Protein AF-A0AAB0A229-F1 (afdb_monomer_lite)

pLDDT: mean 86.08, std 13.99, range [25.52, 98.38]

Radius of gyration: 23.89 Å; chains: 1; bounding box: 58×48×63 Å

Sequence (427 aa):
MVLGFEVDNINSVQFSNHTGYTNGFKGQVLNETELAELFSGLKANDLLNQYTHLLTGYVGNINFLAEIANILKTLRSVNPNLIYVCDPVMGDDGVMYVPQELLPVYRDTIVPLADIVTPNQFEVELLTGKSIKSEQEAWDAVEWFHDKGVKTVAISSSELGGSNDLLALVLGFEVDNINSVQFSNHTGYTNGFKGQVLNETELAELFSGLKANDLLNQYTHLLTGYVGNINFLAEIANILKTLRSVNPNLIYVCDPVMGDDGVMYVPQELLPVYRDTIVPLADIVTPNQFEVELLTGKSIKSEQEAWDAVEWFHDKGVKTVAISSSELGGSNDLLALQGNGIRFTGTGDLFAALFLAHSTLSKFDMCATLERTIASLQAVITKTLTYIPEDVKAGKAKVTSTQRELKIIQSKQDIEQPKVTYHCSKV

Foldseek 3Di:
DPPLDDDQDDPQWDWLDDQPFPLGIFFDGQDLVQVVQLLVQCVLLVNLLVAQEDEDADDADDSNLVSVLVSLVVSCVNPVNRAYEYEHNQDPPPDGPYDPVCQCCCQPPVLLSHQEYAYAQVNLCSNQVFHDPDPVSVVVSVVSSVVSVHNYYHHNYDPPDDDDDDDADLLRDDDDDDDQWRWSDDQQAPSGIGGDGDDLVSVVRSLVRCVSSVNLLVAQEDEDADDADDSNLVSVLVSLVVSCVNPVNRAYEYALQQDDPLDGPHDPVCQCCCLPPVLLSHQEYAYAQNNLCSSVVDHDDEPVVVVVSVVSSVVSVHNYYHHAADPDDDPPDPPGDDDLPDDAPCLSVLLSVQLVSQCVVVVNPVQSSVQLSNLLSCLQRVVLVVQADPCCSVVVDPDGNVSRHTPNSVSSVCNSPGDRPDGDDDD

Structure (mmCIF, N/CA/C/O backbone):
data_AF-A0AAB0A229-F1
#
_entry.id   AF-A0AAB0A229-F1
#
loop_
_atom_site.group_PDB
_atom_site.id
_atom_site.type_symbol
_atom_site.label_atom_id
_atom_site.label_alt_id
_atom_site.label_comp_id
_atom_site.label_asym_id
_atom_site.label_entity_id
_atom_site.label_seq_id
_atom_site.pdbx_PDB_ins_code
_atom_site.Cartn_x
_atom_site.Cartn_y
_atom_site.Cartn_z
_atom_site.occupancy
_atom_site.B_iso_or_equiv
_atom_site.auth_seq_id
_atom_site.auth_comp_id
_atom_site.auth_asym_id
_atom_site.auth_atom_id
_atom_site.pdbx_PDB_model_num
ATOM 1 N N . MET A 1 1 ? 3.357 -7.203 1.427 1.00 46.03 1 MET A N 1
ATOM 2 C CA . MET A 1 1 ? 4.218 -8.292 1.942 1.00 46.03 1 MET A CA 1
ATOM 3 C C . MET A 1 1 ? 4.589 -9.185 0.777 1.00 46.03 1 MET A C 1
ATOM 5 O O . MET A 1 1 ? 3.672 -9.630 0.102 1.00 46.03 1 MET A O 1
ATOM 9 N N . VAL A 1 2 ? 5.869 -9.473 0.544 1.00 51.69 2 VAL A N 1
ATOM 10 C CA . VAL A 1 2 ? 6.270 -10.454 -0.480 1.00 51.69 2 VAL A CA 1
ATOM 11 C C . VAL A 1 2 ? 7.244 -11.435 0.162 1.00 51.69 2 VAL A C 1
ATOM 13 O O . VAL A 1 2 ? 8.311 -11.038 0.613 1.00 51.69 2 VAL A O 1
ATOM 16 N N . LEU A 1 3 ? 6.835 -12.703 0.284 1.00 61.03 3 LEU A N 1
ATOM 17 C CA . LEU A 1 3 ? 7.692 -13.835 0.680 1.00 61.03 3 LEU A CA 1
ATOM 18 C C . LEU A 1 3 ? 8.556 -13.650 1.952 1.00 61.03 3 LEU A C 1
ATOM 20 O O . LEU A 1 3 ? 9.618 -14.251 2.064 1.00 61.03 3 LEU A O 1
ATOM 24 N N . GLY A 1 4 ? 8.108 -12.863 2.935 1.00 64.50 4 GLY A N 1
ATOM 25 C CA . GLY A 1 4 ? 8.866 -12.659 4.178 1.00 64.50 4 GLY A CA 1
ATOM 26 C C . GLY A 1 4 ? 9.822 -11.458 4.176 1.00 64.50 4 GLY A C 1
ATOM 27 O O . GLY A 1 4 ? 10.605 -11.327 5.115 1.00 64.50 4 GLY A O 1
ATOM 28 N N . PHE A 1 5 ? 9.731 -10.557 3.190 1.00 70.81 5 PHE A N 1
ATOM 29 C CA . PHE A 1 5 ? 10.479 -9.293 3.148 1.00 70.81 5 PHE A CA 1
ATOM 30 C C . PHE A 1 5 ? 9.619 -8.076 3.525 1.00 70.81 5 PHE A C 1
ATOM 32 O O . PHE A 1 5 ? 8.487 -7.941 3.049 1.00 70.81 5 PHE A O 1
ATOM 39 N N . GLU A 1 6 ? 10.174 -7.182 4.358 1.00 75.38 6 GLU A N 1
ATOM 40 C CA . GLU A 1 6 ? 9.700 -5.794 4.511 1.00 75.38 6 GLU A CA 1
ATOM 41 C C . GLU A 1 6 ? 10.146 -5.010 3.276 1.00 75.38 6 GLU A C 1
ATOM 43 O O . GLU A 1 6 ? 11.310 -5.090 2.883 1.00 75.38 6 GLU A O 1
ATOM 48 N N . VAL A 1 7 ? 9.209 -4.316 2.629 1.00 81.50 7 VAL A N 1
ATOM 49 C CA . VAL A 1 7 ? 9.439 -3.664 1.336 1.00 81.50 7 VAL A CA 1
ATOM 50 C C . VAL A 1 7 ? 8.979 -2.219 1.428 1.00 81.50 7 VAL A C 1
ATOM 52 O O . VAL A 1 7 ? 7.786 -1.973 1.601 1.00 81.50 7 VAL A O 1
ATOM 55 N N . ASP A 1 8 ? 9.913 -1.291 1.238 1.00 85.75 8 ASP A N 1
ATOM 56 C CA . ASP A 1 8 ? 9.596 0.101 0.929 1.00 85.75 8 ASP A CA 1
ATOM 57 C C . ASP A 1 8 ? 9.375 0.202 -0.578 1.00 85.75 8 ASP A C 1
ATOM 59 O O . ASP A 1 8 ? 10.322 0.222 -1.367 1.00 85.75 8 ASP A O 1
ATOM 63 N N . ASN A 1 9 ? 8.108 0.165 -0.988 1.00 85.38 9 ASN A N 1
ATOM 64 C CA . ASN A 1 9 ? 7.765 0.150 -2.401 1.00 85.38 9 ASN A CA 1
ATOM 65 C C . ASN A 1 9 ? 7.843 1.562 -2.998 1.00 85.38 9 ASN A C 1
ATOM 67 O O . ASN A 1 9 ? 7.186 2.489 -2.523 1.00 85.38 9 ASN A O 1
ATOM 71 N N . ILE A 1 10 ? 8.608 1.700 -4.080 1.00 88.25 10 ILE A N 1
ATOM 72 C CA . ILE A 1 10 ? 8.605 2.879 -4.940 1.00 88.25 10 ILE A CA 1
ATOM 73 C C . ILE A 1 10 ? 7.983 2.459 -6.271 1.00 88.25 10 ILE A C 1
ATOM 75 O O . ILE A 1 10 ? 8.634 1.833 -7.105 1.00 88.25 10 ILE A O 1
ATOM 79 N N . ASN A 1 11 ? 6.726 2.841 -6.482 1.00 86.19 11 ASN A N 1
ATOM 80 C CA . ASN A 1 11 ? 6.057 2.682 -7.765 1.00 86.19 11 ASN A CA 1
ATOM 81 C C . ASN A 1 11 ? 6.782 3.522 -8.829 1.00 86.19 11 ASN A C 1
ATOM 83 O O . ASN A 1 11 ? 6.774 4.750 -8.757 1.00 86.19 11 ASN A O 1
ATOM 87 N N . SER A 1 12 ? 7.411 2.866 -9.809 1.00 87.00 12 SER A N 1
ATOM 88 C CA . SER A 1 12 ? 7.963 3.526 -11.004 1.00 87.00 12 SER A CA 1
ATOM 89 C C . SER A 1 12 ? 6.855 4.028 -11.933 1.00 87.00 12 SER A C 1
ATOM 91 O O . SER A 1 12 ? 7.034 4.998 -12.668 1.00 87.00 12 SER A O 1
ATOM 93 N N . VAL A 1 13 ? 5.693 3.378 -11.875 1.00 88.19 13 VAL A N 1
ATOM 94 C CA . VAL A 1 13 ? 4.462 3.769 -12.552 1.00 88.19 13 VAL A CA 1
ATOM 95 C C . VAL A 1 13 ? 3.272 3.550 -11.634 1.00 88.19 13 VAL A C 1
ATOM 97 O O . VAL A 1 13 ? 3.249 2.615 -10.835 1.00 88.19 13 VAL A O 1
ATOM 100 N N . GLN A 1 14 ? 2.256 4.386 -11.788 1.00 87.19 14 GLN A N 1
ATOM 101 C CA . GLN A 1 14 ? 0.944 4.179 -11.201 1.00 87.19 14 GLN A CA 1
ATOM 102 C C . GLN A 1 14 ? -0.057 4.211 -12.340 1.00 87.19 14 GLN A C 1
ATOM 104 O O . GLN A 1 14 ? -0.494 5.280 -12.760 1.00 87.19 14 GLN A O 1
ATOM 109 N N . PHE A 1 15 ? -0.346 3.032 -12.886 1.00 88.94 15 PHE A N 1
ATOM 110 C CA . PHE A 1 15 ? -1.285 2.860 -13.985 1.00 88.94 15 PHE A CA 1
ATOM 111 C C . PHE A 1 15 ? -2.585 2.232 -13.504 1.00 88.94 15 PHE A C 1
ATOM 113 O O . PHE A 1 15 ? -2.606 1.482 -12.535 1.00 88.94 15 PHE A O 1
ATOM 120 N N . SER A 1 16 ? -3.668 2.528 -14.215 1.00 85.31 16 SER A N 1
ATOM 121 C CA . SER A 1 16 ? -4.989 1.951 -13.983 1.00 85.31 16 SER A CA 1
ATOM 122 C C . SER A 1 16 ? -4.991 0.435 -14.145 1.00 85.31 16 SER A C 1
ATOM 124 O O . SER A 1 16 ? -5.687 -0.265 -13.436 1.00 85.31 16 SER A O 1
ATOM 126 N N . ASN A 1 17 ? -4.228 -0.073 -15.105 1.00 83.81 17 ASN A N 1
ATOM 127 C CA . ASN A 1 17 ? -4.143 -1.481 -15.461 1.00 83.81 17 ASN A CA 1
ATOM 128 C C . ASN A 1 17 ? -2.803 -1.723 -16.165 1.00 83.81 17 ASN A C 1
ATOM 130 O O . ASN A 1 17 ? -2.126 -0.774 -16.571 1.00 83.81 17 ASN A O 1
ATOM 134 N N . HIS A 1 18 ? -2.424 -2.989 -16.343 1.00 80.62 18 HIS A N 1
ATOM 135 C CA . HIS A 1 18 ? -1.223 -3.335 -17.102 1.00 80.62 18 HIS A CA 1
ATOM 136 C C . HIS A 1 18 ? -1.295 -2.761 -18.530 1.00 80.62 18 HIS A C 1
ATOM 138 O O . HIS A 1 18 ? -2.335 -2.773 -19.190 1.00 80.62 18 HIS A O 1
ATOM 144 N N . THR A 1 19 ? -0.153 -2.284 -19.021 1.00 79.75 19 THR A N 1
ATOM 145 C CA . THR A 1 19 ? 0.097 -1.858 -20.406 1.00 79.75 19 THR A CA 1
ATOM 146 C C . THR A 1 19 ? -0.321 -2.838 -21.520 1.00 79.75 19 THR A C 1
ATOM 148 O O . THR A 1 19 ? -0.483 -2.389 -22.651 1.00 79.75 19 THR A O 1
ATOM 151 N N . GLY A 1 20 ? -0.540 -4.130 -21.237 1.00 72.75 20 GLY A N 1
ATOM 152 C CA . GLY A 1 20 ? -0.972 -5.134 -22.224 1.00 72.75 20 GLY A CA 1
ATOM 153 C C . GLY A 1 20 ? -2.457 -5.083 -22.619 1.00 72.75 20 GLY A C 1
ATOM 154 O O . GLY A 1 20 ? -2.873 -5.774 -23.546 1.00 72.75 20 GLY A O 1
ATOM 155 N N . TYR A 1 21 ? -3.281 -4.277 -21.945 1.00 76.62 21 TYR A N 1
ATOM 156 C CA . TYR A 1 21 ? -4.715 -4.180 -22.240 1.00 76.62 21 TYR A CA 1
ATOM 157 C C . TYR A 1 21 ? -5.005 -3.453 -23.566 1.00 76.62 21 TYR A C 1
ATOM 159 O O . TYR A 1 21 ? -4.484 -2.368 -23.835 1.00 76.62 21 TYR A O 1
ATOM 167 N N . THR A 1 22 ? -5.919 -4.000 -24.377 1.00 82.31 22 THR A N 1
ATOM 168 C CA . THR A 1 22 ? -6.214 -3.496 -25.734 1.00 82.31 22 THR A CA 1
ATOM 169 C C . THR A 1 22 ? -6.872 -2.119 -25.767 1.00 82.31 22 THR A C 1
ATOM 171 O O . THR A 1 22 ? -6.688 -1.388 -26.739 1.00 82.31 22 THR A O 1
ATOM 174 N N . ASN A 1 23 ? -7.620 -1.740 -24.723 1.00 84.75 23 ASN A N 1
ATOM 175 C CA . ASN A 1 23 ? -8.240 -0.410 -24.629 1.00 84.75 23 ASN A CA 1
ATOM 176 C C . ASN A 1 23 ? -7.292 0.630 -24.001 1.00 84.75 23 ASN A C 1
ATOM 178 O O . ASN A 1 23 ? -7.701 1.753 -23.699 1.00 84.75 23 ASN A O 1
ATOM 182 N N . GLY A 1 24 ? -6.016 0.269 -23.841 1.00 85.88 24 GLY A N 1
ATOM 183 C CA . GLY A 1 24 ? -4.974 1.105 -23.270 1.00 85.88 24 GLY A CA 1
ATOM 184 C C . GLY A 1 24 ? -4.986 1.130 -21.743 1.00 85.88 24 GLY A C 1
ATOM 185 O O . GLY A 1 24 ? -5.690 0.376 -21.069 1.00 85.88 24 GLY A O 1
ATOM 186 N N . PHE A 1 25 ? -4.172 2.025 -21.198 1.00 88.94 25 PHE A N 1
ATOM 187 C CA . PHE A 1 25 ? -4.021 2.278 -19.770 1.00 88.94 25 PHE A CA 1
ATOM 188 C C . PHE A 1 25 ? -3.943 3.789 -19.530 1.00 88.94 25 PHE A C 1
ATOM 190 O O . PHE A 1 25 ? -3.722 4.578 -20.456 1.00 88.94 25 PHE A O 1
ATOM 197 N N . LYS A 1 26 ? -4.159 4.193 -18.284 1.00 91.06 26 LYS A N 1
ATOM 198 C CA . LYS A 1 26 ? -4.123 5.581 -17.822 1.00 91.06 26 LYS A CA 1
ATOM 199 C C . LYS A 1 26 ? -3.262 5.688 -16.576 1.00 91.06 26 LYS A C 1
ATOM 201 O O . LYS A 1 26 ? -3.113 4.690 -15.881 1.00 91.06 26 LYS A O 1
ATOM 206 N N . GLY A 1 27 ? -2.716 6.866 -16.287 1.00 89.94 27 GLY A N 1
ATOM 207 C CA . GLY A 1 27 ? -1.955 7.105 -15.062 1.00 89.94 27 GLY A CA 1
ATOM 208 C C . GLY A 1 27 ? -0.609 7.781 -15.283 1.00 89.94 27 GLY A C 1
ATOM 209 O O . GLY A 1 27 ? -0.397 8.454 -16.290 1.00 89.94 27 GLY A O 1
ATOM 210 N N . GLN A 1 28 ? 0.291 7.610 -14.319 1.00 89.50 28 GLN A N 1
ATOM 211 C CA . GLN A 1 28 ? 1.504 8.414 -14.192 1.00 89.50 28 GLN A CA 1
ATOM 212 C C . GLN A 1 28 ? 2.775 7.572 -14.182 1.00 89.50 28 GLN A C 1
ATOM 214 O O . GLN A 1 28 ? 2.774 6.407 -13.784 1.00 89.50 28 GLN A O 1
ATOM 219 N N . VAL A 1 29 ? 3.870 8.199 -14.605 1.00 90.50 29 VAL A N 1
ATOM 220 C CA . VAL A 1 29 ? 5.220 7.633 -14.590 1.00 90.50 29 VAL A CA 1
ATOM 221 C C . VAL A 1 29 ? 6.078 8.494 -13.676 1.00 90.50 29 VAL A C 1
ATOM 223 O O . VAL A 1 29 ? 6.159 9.703 -13.886 1.00 90.50 29 VAL A O 1
ATOM 226 N N . LEU A 1 30 ? 6.729 7.867 -12.700 1.00 92.25 30 LEU A N 1
ATOM 227 C CA . LEU A 1 30 ? 7.720 8.509 -11.845 1.00 92.25 30 LEU A CA 1
ATOM 228 C C . LEU A 1 30 ? 8.974 8.794 -12.681 1.00 92.25 30 LEU A C 1
ATOM 230 O O . LEU A 1 30 ? 9.524 7.882 -13.303 1.00 92.25 30 LEU A O 1
ATOM 234 N N . ASN A 1 31 ? 9.440 10.040 -12.718 1.00 92.19 31 ASN A N 1
ATOM 235 C CA . ASN A 1 31 ? 10.681 10.372 -13.421 1.00 92.19 31 ASN A CA 1
ATOM 236 C C . ASN A 1 31 ? 11.924 10.186 -12.531 1.00 92.19 31 ASN A C 1
ATOM 238 O O . ASN A 1 31 ? 11.844 9.938 -11.328 1.00 92.19 31 ASN A O 1
ATOM 242 N N . GLU A 1 32 ? 13.107 10.288 -13.136 1.00 93.62 32 GLU A N 1
ATOM 243 C CA . GLU A 1 32 ? 14.392 10.088 -12.466 1.00 93.62 32 GLU A CA 1
ATOM 244 C C . GLU A 1 32 ? 14.652 11.097 -11.342 1.00 93.62 32 GLU A C 1
ATOM 246 O O . GLU A 1 32 ? 15.273 10.757 -10.337 1.00 93.62 32 GLU A O 1
ATOM 251 N N . THR A 1 33 ? 14.165 12.334 -11.486 1.00 94.25 33 THR A N 1
ATOM 252 C CA . THR A 1 33 ? 14.374 13.386 -10.483 1.00 94.25 33 THR A CA 1
ATOM 253 C C . THR A 1 33 ? 13.523 13.106 -9.251 1.00 94.25 33 THR A C 1
ATOM 255 O O . THR A 1 33 ? 13.992 13.250 -8.124 1.00 94.25 33 THR A O 1
ATOM 258 N N . GLU A 1 34 ? 12.293 12.648 -9.458 1.00 94.50 34 GLU A N 1
ATOM 259 C CA . GLU A 1 34 ? 11.371 12.273 -8.387 1.00 94.50 34 GLU A CA 1
ATOM 260 C C . GLU A 1 34 ? 11.837 11.005 -7.659 1.00 94.50 34 GLU A C 1
ATOM 262 O O . GLU A 1 34 ? 11.794 10.954 -6.428 1.00 94.50 34 GLU A O 1
ATOM 267 N N . LEU A 1 35 ? 12.362 10.011 -8.390 1.00 95.56 35 LEU A N 1
ATOM 268 C CA . LEU A 1 35 ? 13.008 8.836 -7.796 1.00 95.56 35 LEU A CA 1
ATOM 269 C C . LEU A 1 35 ? 14.196 9.244 -6.911 1.00 95.56 35 LEU A C 1
ATOM 271 O O . LEU A 1 35 ? 14.301 8.794 -5.765 1.00 95.56 35 LEU A O 1
ATOM 275 N N . ALA A 1 36 ? 15.069 10.117 -7.420 1.00 95.25 36 ALA A N 1
ATOM 276 C CA . ALA A 1 36 ? 16.200 10.639 -6.661 1.00 95.25 36 ALA A CA 1
ATOM 277 C C . ALA A 1 36 ? 15.737 11.413 -5.414 1.00 95.25 36 ALA A C 1
ATOM 279 O O . ALA A 1 36 ? 16.353 11.299 -4.349 1.00 95.25 36 ALA A O 1
ATOM 280 N N . GLU A 1 37 ? 14.635 12.168 -5.503 1.00 95.25 37 GLU A N 1
ATOM 281 C CA . GLU A 1 37 ? 14.075 12.891 -4.361 1.00 95.25 37 GLU A CA 1
ATOM 282 C C . GLU A 1 37 ? 13.553 11.931 -3.280 1.00 95.25 37 GLU A C 1
ATOM 284 O O . GLU A 1 37 ? 13.900 12.097 -2.105 1.00 95.25 37 GLU A O 1
ATOM 289 N N . LEU A 1 38 ? 12.805 10.888 -3.657 1.00 94.88 38 LEU A N 1
ATOM 290 C CA . LEU A 1 38 ? 12.353 9.843 -2.730 1.00 94.88 38 LEU A CA 1
ATOM 291 C C . LEU A 1 38 ? 13.537 9.161 -2.036 1.00 94.88 38 LEU A C 1
ATOM 293 O O . LEU A 1 38 ? 13.582 9.083 -0.805 1.00 94.88 38 LEU A O 1
ATOM 297 N N . PHE A 1 39 ? 14.540 8.738 -2.809 1.00 95.62 39 PHE A N 1
ATOM 298 C CA . PHE A 1 39 ? 15.741 8.110 -2.263 1.00 95.62 39 PHE A CA 1
ATOM 299 C C . PHE A 1 39 ? 16.527 9.056 -1.341 1.00 95.62 39 PHE A C 1
ATOM 301 O O . PHE A 1 39 ? 17.064 8.635 -0.312 1.00 95.62 39 PHE A O 1
ATOM 308 N N . SER A 1 40 ? 16.555 10.357 -1.648 1.00 94.88 40 SER A N 1
ATOM 309 C CA . SER A 1 40 ? 17.166 11.361 -0.771 1.00 94.88 40 SER A CA 1
ATOM 310 C C . SER A 1 40 ? 16.452 11.475 0.582 1.00 94.88 40 SER A C 1
ATOM 312 O O . SER A 1 40 ? 17.123 11.663 1.598 1.00 94.88 40 SER A O 1
ATOM 314 N N . GLY A 1 41 ? 15.126 11.292 0.621 1.00 93.75 41 GLY A N 1
ATOM 315 C CA . GLY A 1 41 ? 14.344 11.237 1.858 1.00 93.75 41 GLY A CA 1
ATOM 316 C C . GLY A 1 41 ? 14.694 10.020 2.718 1.00 93.75 41 GLY A C 1
ATOM 317 O O . GLY A 1 41 ? 14.900 10.159 3.925 1.00 93.75 41 GLY A O 1
ATOM 318 N N . LEU A 1 42 ? 14.874 8.850 2.093 1.00 93.44 42 LEU A N 1
ATOM 319 C CA . LEU A 1 42 ? 15.351 7.636 2.775 1.00 93.44 42 LEU A CA 1
ATOM 320 C C . LEU A 1 42 ? 16.750 7.838 3.369 1.00 93.44 42 LEU A C 1
ATOM 322 O O . LEU A 1 42 ? 17.017 7.489 4.522 1.00 93.44 42 LEU A O 1
ATOM 326 N N . LYS A 1 43 ? 17.643 8.456 2.589 1.00 93.44 43 LYS A N 1
ATOM 327 C CA . LYS A 1 43 ? 19.001 8.791 3.021 1.00 93.44 43 LYS A CA 1
ATOM 328 C C . LYS A 1 43 ? 19.011 9.782 4.184 1.00 93.44 43 LYS A C 1
ATOM 330 O O . LYS A 1 43 ? 19.797 9.606 5.107 1.00 93.44 43 LYS A O 1
ATOM 335 N N . ALA A 1 44 ? 18.150 10.799 4.159 1.00 92.94 44 ALA A N 1
ATOM 336 C CA . ALA A 1 44 ? 18.053 11.803 5.220 1.00 92.94 44 ALA A CA 1
ATOM 337 C C . ALA A 1 44 ? 17.583 11.222 6.566 1.00 92.94 44 ALA A C 1
ATOM 339 O O . ALA A 1 44 ? 17.832 11.819 7.612 1.00 92.94 44 ALA A O 1
ATOM 340 N N . ASN A 1 45 ? 16.926 10.061 6.546 1.00 89.94 45 ASN A N 1
ATOM 341 C CA . ASN A 1 45 ? 16.457 9.345 7.731 1.00 89.94 45 ASN A CA 1
ATOM 342 C C . ASN A 1 45 ? 17.367 8.164 8.127 1.00 89.94 45 ASN A C 1
ATOM 344 O O . ASN A 1 45 ? 16.955 7.321 8.921 1.00 89.94 45 ASN A O 1
ATOM 348 N N . ASP A 1 46 ? 18.590 8.100 7.581 1.00 90.94 46 ASP A N 1
ATOM 349 C CA . ASP A 1 46 ? 19.595 7.066 7.868 1.00 90.94 46 ASP A CA 1
ATOM 350 C C . ASP A 1 46 ? 19.088 5.626 7.643 1.00 90.94 46 ASP A C 1
ATOM 352 O O . ASP A 1 46 ? 19.540 4.680 8.289 1.00 90.94 46 ASP A O 1
ATOM 356 N N . LEU A 1 47 ? 18.155 5.438 6.701 1.00 91.62 47 LEU A N 1
ATOM 357 C CA . LEU A 1 47 ? 17.496 4.144 6.481 1.00 91.62 47 LEU A CA 1
ATOM 358 C C . LEU A 1 47 ? 18.308 3.184 5.603 1.00 91.62 47 LEU A C 1
ATOM 360 O O . LEU A 1 47 ? 18.028 1.989 5.576 1.00 91.62 47 LEU A O 1
ATOM 364 N N . LEU A 1 48 ? 19.338 3.680 4.907 1.00 93.62 48 LEU A N 1
ATOM 365 C CA . LEU A 1 48 ? 20.026 2.931 3.848 1.00 93.62 48 LEU A CA 1
ATOM 366 C C . LEU A 1 48 ? 20.693 1.632 4.321 1.00 93.62 48 LEU A C 1
ATOM 368 O O . LEU A 1 48 ? 20.819 0.692 3.542 1.00 93.62 48 LEU A O 1
ATOM 372 N N . ASN A 1 49 ? 21.131 1.571 5.580 1.00 90.19 49 ASN A N 1
ATOM 373 C CA . ASN A 1 49 ? 21.802 0.396 6.144 1.00 90.19 49 ASN A CA 1
ATOM 374 C C . ASN A 1 49 ? 20.848 -0.774 6.447 1.00 90.19 49 ASN A C 1
ATOM 376 O O . ASN A 1 49 ? 21.322 -1.872 6.732 1.00 90.19 49 ASN A O 1
ATOM 380 N N . GLN A 1 50 ? 19.532 -0.549 6.391 1.00 89.81 50 GLN A N 1
ATOM 381 C CA . GLN A 1 50 ? 18.520 -1.576 6.635 1.00 89.81 50 GLN A CA 1
ATOM 382 C C . GLN A 1 50 ? 18.229 -2.403 5.383 1.00 89.81 50 GLN A C 1
ATOM 384 O O . GLN A 1 50 ? 17.809 -3.557 5.489 1.00 89.81 50 GLN A O 1
ATOM 389 N N . TYR A 1 51 ? 18.480 -1.848 4.194 1.00 94.31 51 TYR A N 1
ATOM 390 C CA . TYR A 1 51 ? 18.234 -2.563 2.952 1.00 94.31 51 TYR A CA 1
ATOM 391 C C . TYR A 1 51 ? 19.266 -3.669 2.753 1.00 94.31 51 TYR A C 1
ATOM 393 O O . TYR A 1 51 ? 20.484 -3.467 2.755 1.00 94.31 51 TYR A O 1
ATOM 401 N N . THR A 1 52 ? 18.744 -4.871 2.551 1.00 94.69 52 THR A N 1
ATOM 402 C CA . THR A 1 52 ? 19.522 -6.062 2.194 1.00 94.69 52 THR A CA 1
ATOM 403 C C . THR A 1 52 ? 19.337 -6.441 0.731 1.00 94.69 52 THR A C 1
ATOM 405 O O . THR A 1 52 ? 20.184 -7.135 0.176 1.00 94.69 52 THR A O 1
ATOM 408 N N . HIS A 1 53 ? 18.256 -5.965 0.111 1.00 94.81 53 HIS A N 1
ATOM 409 C CA . HIS A 1 53 ? 17.883 -6.265 -1.260 1.00 94.81 53 HIS A CA 1
ATOM 410 C C . HIS A 1 53 ? 17.415 -4.991 -1.967 1.00 94.81 53 HIS A C 1
ATOM 412 O O . HIS A 1 53 ? 16.814 -4.118 -1.342 1.00 94.81 53 HIS A O 1
ATOM 418 N N . LEU A 1 54 ? 17.670 -4.917 -3.270 1.00 95.94 54 LEU A N 1
ATOM 419 C CA . LEU A 1 54 ? 17.003 -4.011 -4.201 1.00 95.94 54 LEU A CA 1
ATOM 420 C C . LEU A 1 54 ? 16.313 -4.884 -5.249 1.00 95.94 54 LEU A C 1
ATOM 422 O O . LEU A 1 54 ? 16.960 -5.758 -5.819 1.00 95.94 54 LEU A O 1
ATOM 426 N N . LEU A 1 55 ? 15.026 -4.655 -5.491 1.00 94.19 55 LEU A N 1
ATOM 427 C CA . LEU A 1 55 ? 14.265 -5.303 -6.557 1.00 94.19 55 LEU A CA 1
ATOM 428 C C . LEU A 1 55 ? 13.772 -4.222 -7.515 1.00 94.19 55 LEU A C 1
ATOM 430 O O . LEU A 1 55 ? 13.214 -3.220 -7.071 1.00 94.19 55 LEU A O 1
ATOM 434 N N . THR A 1 56 ? 13.978 -4.424 -8.810 1.00 94.00 56 THR A N 1
ATOM 435 C CA . THR A 1 56 ? 13.441 -3.556 -9.864 1.00 94.00 56 THR A CA 1
ATOM 436 C C . THR A 1 56 ? 12.556 -4.365 -10.796 1.00 94.00 56 THR A C 1
ATOM 438 O O . THR A 1 56 ? 12.793 -5.555 -10.975 1.00 94.00 56 THR A O 1
ATOM 441 N N . GLY A 1 57 ? 11.538 -3.704 -11.347 1.00 89.88 57 GLY A N 1
ATOM 442 C CA . GLY A 1 57 ? 10.630 -4.240 -12.361 1.00 89.88 57 GLY A CA 1
ATOM 443 C C . GLY A 1 57 ? 10.533 -3.280 -13.543 1.00 89.88 57 GLY A C 1
ATOM 444 O O . GLY A 1 57 ? 11.542 -2.732 -13.983 1.00 89.88 57 GLY A O 1
ATOM 445 N N . TYR A 1 58 ? 9.311 -3.009 -14.008 1.00 88.38 58 TYR A N 1
ATOM 446 C CA . TYR A 1 58 ? 9.047 -2.114 -15.139 1.00 88.38 58 TYR A CA 1
ATOM 447 C C . TYR A 1 58 ? 9.737 -0.744 -15.016 1.00 88.38 58 TYR A C 1
ATOM 449 O O . TYR A 1 58 ? 9.469 0.029 -14.087 1.00 88.38 58 TYR A O 1
ATOM 457 N N . VAL A 1 59 ? 10.582 -0.416 -16.001 1.00 90.56 59 VAL A N 1
ATOM 458 C CA . VAL A 1 59 ? 11.230 0.894 -16.153 1.00 90.56 59 VAL A CA 1
ATOM 459 C C . VAL A 1 59 ? 11.054 1.403 -17.580 1.00 90.56 59 VAL A C 1
ATOM 461 O O . VAL A 1 59 ? 11.469 0.769 -18.545 1.00 90.56 59 VAL A O 1
ATOM 464 N N . GLY A 1 60 ? 10.460 2.590 -17.711 1.00 86.25 60 GLY A N 1
ATOM 465 C CA . GLY A 1 60 ? 10.070 3.140 -19.010 1.00 86.25 60 GLY A CA 1
ATOM 466 C C . GLY A 1 60 ? 11.092 4.052 -19.697 1.00 86.25 60 GLY A C 1
ATOM 467 O O . GLY A 1 60 ? 10.842 4.452 -20.831 1.00 86.25 60 GLY A O 1
ATOM 468 N N . ASN A 1 61 ? 12.204 4.439 -19.053 1.00 91.44 61 ASN A N 1
ATOM 469 C CA . ASN A 1 61 ? 13.171 5.371 -19.654 1.00 91.44 61 ASN A CA 1
ATOM 470 C C . ASN A 1 61 ? 14.618 5.211 -19.141 1.00 91.44 61 ASN A C 1
ATOM 472 O O . ASN A 1 61 ? 14.867 4.677 -18.059 1.00 91.44 61 ASN A O 1
ATOM 476 N N . ILE A 1 62 ? 15.578 5.668 -19.957 1.00 93.88 62 ILE A N 1
ATOM 477 C CA . ILE A 1 62 ? 17.021 5.466 -19.738 1.00 93.88 62 ILE A CA 1
ATOM 478 C C . ILE A 1 62 ? 17.518 6.204 -18.491 1.00 93.88 62 ILE A C 1
ATOM 480 O O . ILE A 1 62 ? 18.329 5.659 -17.741 1.00 93.88 62 ILE A O 1
ATOM 484 N N . ASN A 1 63 ? 17.038 7.426 -18.251 1.00 94.50 63 ASN A N 1
ATOM 485 C CA . ASN A 1 63 ? 17.477 8.228 -17.109 1.00 94.50 63 ASN A CA 1
ATOM 486 C C . ASN A 1 63 ? 17.090 7.559 -15.783 1.00 94.50 63 ASN A C 1
ATOM 488 O O . ASN A 1 63 ? 17.884 7.539 -14.846 1.00 94.50 63 ASN A O 1
ATOM 492 N N . PHE A 1 64 ? 15.908 6.945 -15.726 1.00 94.38 64 PHE A N 1
ATOM 493 C CA . PHE A 1 64 ? 15.433 6.209 -14.559 1.00 94.38 64 PHE A CA 1
ATOM 494 C C . PHE A 1 64 ? 16.291 4.965 -14.281 1.00 94.38 64 PHE A C 1
ATOM 496 O O . PHE A 1 64 ? 16.662 4.720 -13.135 1.00 94.38 64 PHE A O 1
ATOM 503 N N . LEU A 1 65 ? 16.694 4.219 -15.321 1.00 93.62 65 LEU A N 1
ATOM 504 C CA . LEU A 1 65 ? 17.656 3.114 -15.176 1.00 93.62 65 LEU A CA 1
ATOM 505 C C . LEU A 1 65 ? 19.024 3.585 -14.675 1.00 93.62 65 LEU A C 1
ATOM 507 O O . LEU A 1 65 ? 19.638 2.928 -13.831 1.00 93.62 65 LEU A O 1
ATOM 511 N N . ALA A 1 66 ? 19.510 4.716 -15.188 1.00 94.38 66 ALA A N 1
ATOM 512 C CA . ALA A 1 66 ? 20.763 5.298 -14.726 1.00 94.38 66 ALA A CA 1
ATOM 513 C C . ALA A 1 66 ? 20.680 5.677 -13.238 1.00 94.38 66 ALA A C 1
ATOM 515 O O . ALA A 1 66 ? 21.624 5.424 -12.485 1.00 94.38 66 ALA A O 1
ATOM 516 N N . GLU A 1 67 ? 19.540 6.208 -12.794 1.00 96.31 67 GLU A N 1
ATOM 517 C CA . GLU A 1 67 ? 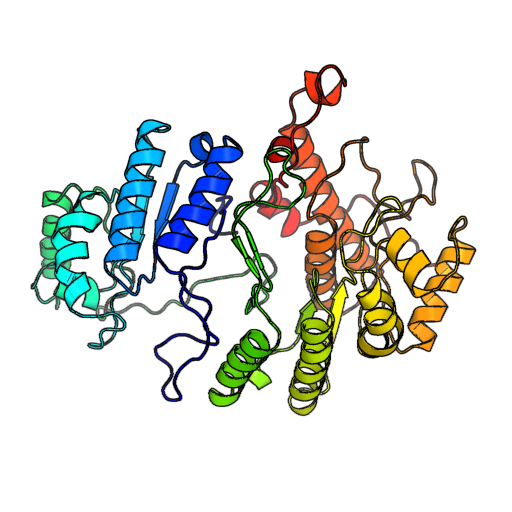19.336 6.542 -11.387 1.00 96.31 67 GLU A CA 1
ATOM 518 C C . GLU A 1 67 ? 19.216 5.299 -10.495 1.00 96.31 67 GLU A C 1
ATOM 520 O O . GLU A 1 67 ? 19.833 5.256 -9.432 1.00 96.31 67 GLU A O 1
ATOM 525 N N . ILE A 1 68 ? 18.563 4.226 -10.953 1.00 95.94 68 ILE A N 1
ATOM 526 C CA . ILE A 1 68 ? 18.599 2.917 -10.274 1.00 95.94 68 ILE A CA 1
ATOM 527 C C . ILE A 1 68 ? 20.046 2.444 -10.069 1.00 95.94 68 ILE A C 1
ATOM 529 O O . ILE A 1 68 ? 20.401 1.987 -8.980 1.00 95.94 68 ILE A O 1
ATOM 533 N N . ALA A 1 69 ? 20.910 2.577 -11.081 1.00 96.38 69 ALA A N 1
ATOM 534 C CA . ALA A 1 69 ? 22.317 2.196 -10.959 1.00 96.38 69 ALA A CA 1
ATOM 535 C C . ALA A 1 69 ? 23.071 3.066 -9.927 1.00 96.38 69 ALA A C 1
ATOM 537 O O . ALA A 1 69 ? 23.886 2.547 -9.154 1.00 96.38 69 ALA A O 1
ATOM 538 N N . ASN A 1 70 ? 22.778 4.371 -9.857 1.00 96.75 70 ASN A N 1
ATOM 539 C CA . ASN A 1 70 ? 23.328 5.279 -8.841 1.00 96.75 70 ASN A CA 1
ATOM 540 C C . ASN A 1 70 ? 22.863 4.913 -7.423 1.00 96.75 70 ASN A C 1
ATOM 542 O O . ASN A 1 70 ? 23.676 4.874 -6.487 1.00 96.75 70 ASN A O 1
ATOM 546 N N . ILE A 1 71 ? 21.573 4.612 -7.266 1.00 97.06 71 ILE A N 1
ATOM 547 C CA . ILE A 1 71 ? 20.967 4.149 -6.016 1.00 97.06 71 ILE A CA 1
ATOM 548 C C . ILE A 1 71 ? 21.634 2.851 -5.567 1.00 97.06 71 ILE A C 1
ATOM 550 O O . ILE A 1 71 ? 22.130 2.782 -4.443 1.00 97.06 71 ILE A O 1
ATOM 554 N N . LEU A 1 72 ? 21.755 1.860 -6.455 1.00 97.62 72 LEU A N 1
ATOM 555 C CA . LEU A 1 72 ? 22.415 0.588 -6.162 1.00 97.62 72 LEU A CA 1
ATOM 556 C C . LEU A 1 72 ? 23.863 0.786 -5.703 1.00 97.62 72 LEU A C 1
ATOM 558 O O . LEU A 1 72 ? 24.291 0.186 -4.716 1.00 97.62 72 LEU A O 1
ATOM 562 N N . LYS A 1 73 ? 24.624 1.651 -6.383 1.00 97.00 73 LYS A N 1
ATOM 563 C CA . LYS A 1 73 ? 26.001 1.980 -5.989 1.00 97.00 73 LYS A CA 1
ATOM 564 C C . LYS A 1 73 ? 26.051 2.600 -4.592 1.00 97.00 73 LYS A C 1
ATOM 566 O O . LYS A 1 73 ? 26.936 2.268 -3.802 1.00 97.00 73 LYS A O 1
ATOM 571 N N . THR A 1 74 ? 25.103 3.481 -4.281 1.00 97.44 74 THR A N 1
ATOM 572 C CA . THR A 1 74 ? 25.000 4.124 -2.966 1.00 97.44 74 THR A CA 1
ATOM 573 C C . THR A 1 74 ? 24.645 3.103 -1.890 1.00 97.44 74 THR A C 1
ATOM 575 O O . THR A 1 74 ? 25.331 3.034 -0.872 1.00 97.44 74 THR A O 1
ATOM 578 N N . LEU A 1 75 ? 23.654 2.247 -2.133 1.00 97.50 75 LEU A N 1
ATOM 579 C CA . LEU A 1 75 ? 23.261 1.176 -1.222 1.00 97.50 75 LEU A CA 1
ATOM 580 C C . LEU A 1 75 ? 24.411 0.192 -0.968 1.00 97.50 75 LEU A C 1
ATOM 582 O O . LEU A 1 75 ? 24.730 -0.082 0.187 1.00 97.50 75 LEU A O 1
ATOM 586 N N . ARG A 1 76 ? 25.118 -0.255 -2.015 1.00 97.31 76 ARG A N 1
ATOM 587 C CA . ARG A 1 76 ? 26.283 -1.150 -1.880 1.00 97.31 76 ARG A CA 1
ATOM 588 C C . ARG A 1 76 ? 27.471 -0.507 -1.159 1.00 97.31 76 ARG A C 1
ATOM 590 O O . ARG A 1 76 ? 28.269 -1.221 -0.558 1.00 97.31 76 ARG A O 1
ATOM 597 N N . SER A 1 77 ? 27.588 0.825 -1.169 1.00 96.81 77 SER A N 1
ATOM 598 C CA . SER A 1 77 ? 28.613 1.526 -0.377 1.00 96.81 77 SER A CA 1
ATOM 599 C C . SER A 1 77 ? 28.365 1.435 1.133 1.00 96.81 77 SER A C 1
ATOM 601 O O . SER A 1 77 ? 29.316 1.490 1.910 1.00 96.81 77 SER A O 1
ATOM 603 N N . VAL A 1 78 ? 27.103 1.259 1.539 1.00 96.19 78 VAL A N 1
ATOM 604 C CA . VAL A 1 78 ? 26.683 1.098 2.939 1.00 96.19 78 VAL A CA 1
ATOM 605 C C . VAL A 1 78 ? 26.588 -0.383 3.317 1.00 96.19 78 VAL A C 1
ATOM 607 O O . VAL A 1 78 ? 27.020 -0.771 4.399 1.00 96.19 78 VAL A O 1
ATOM 610 N N . ASN A 1 79 ? 26.070 -1.218 2.414 1.00 96.56 79 ASN A N 1
ATOM 611 C CA . ASN A 1 79 ? 25.957 -2.663 2.574 1.00 96.56 79 ASN A CA 1
ATOM 612 C C . ASN A 1 79 ? 26.578 -3.393 1.365 1.00 96.56 79 ASN A C 1
ATOM 614 O O . ASN A 1 79 ? 25.880 -3.658 0.383 1.00 96.56 79 ASN A O 1
ATOM 618 N N . PRO A 1 80 ? 27.867 -3.779 1.428 1.00 95.44 80 PRO A N 1
ATOM 619 C CA . PRO A 1 80 ? 28.542 -4.481 0.332 1.00 95.44 80 PRO A CA 1
ATOM 620 C C . PRO A 1 80 ? 27.935 -5.843 -0.036 1.00 95.44 80 PRO A C 1
ATOM 622 O O . PRO A 1 80 ? 28.217 -6.355 -1.115 1.00 95.44 80 PRO A O 1
ATOM 625 N N . ASN A 1 81 ? 27.114 -6.423 0.847 1.00 95.56 81 ASN A N 1
ATOM 626 C CA . ASN A 1 81 ? 26.432 -7.699 0.630 1.00 95.56 81 ASN A CA 1
ATOM 627 C C . ASN A 1 81 ? 25.005 -7.531 0.080 1.00 95.56 81 ASN A C 1
ATOM 629 O O . ASN A 1 81 ? 24.278 -8.520 0.001 1.00 95.56 81 ASN A O 1
ATOM 633 N N . LEU A 1 82 ? 24.577 -6.306 -0.249 1.00 97.38 82 LEU A N 1
ATOM 634 C CA . LEU A 1 82 ? 23.245 -6.051 -0.792 1.00 97.38 82 LEU A CA 1
ATOM 635 C C . LEU A 1 82 ? 23.041 -6.784 -2.124 1.00 97.38 82 LEU A C 1
ATOM 637 O O . LEU A 1 82 ? 23.834 -6.625 -3.056 1.00 97.38 82 LEU A O 1
ATOM 641 N N . ILE A 1 83 ? 21.947 -7.541 -2.195 1.00 96.62 83 ILE A N 1
ATOM 642 C CA . ILE A 1 83 ? 21.558 -8.347 -3.353 1.00 96.62 83 ILE A CA 1
ATOM 643 C C . ILE A 1 83 ? 20.686 -7.503 -4.280 1.00 96.62 83 ILE A C 1
ATOM 645 O O . ILE A 1 83 ? 19.648 -6.988 -3.865 1.00 96.62 83 ILE A O 1
ATOM 649 N N . TYR A 1 84 ? 21.085 -7.378 -5.545 1.00 97.94 84 TYR A N 1
ATOM 650 C CA . TYR A 1 84 ? 20.247 -6.754 -6.568 1.00 97.94 84 TYR A CA 1
ATOM 651 C C . TYR A 1 84 ? 19.525 -7.813 -7.404 1.00 97.94 84 TYR A C 1
ATOM 653 O O . TYR A 1 84 ? 20.171 -8.632 -8.061 1.00 97.94 84 TYR A O 1
ATOM 661 N N . VAL A 1 85 ? 18.193 -7.771 -7.380 1.00 95.56 85 VAL A N 1
ATOM 662 C CA . VAL A 1 85 ? 17.300 -8.567 -8.223 1.00 95.56 85 VAL A CA 1
ATOM 663 C C . VAL A 1 85 ? 16.744 -7.664 -9.322 1.00 95.56 85 VAL A C 1
ATOM 665 O O . VAL A 1 85 ? 16.079 -6.670 -9.035 1.00 95.56 85 VAL A O 1
ATOM 668 N N . CYS A 1 86 ? 17.037 -7.992 -10.576 1.00 95.38 86 CYS A N 1
ATOM 669 C CA . CYS A 1 86 ? 16.563 -7.254 -11.739 1.00 95.38 86 CYS A CA 1
ATOM 670 C C . CYS A 1 86 ? 15.502 -8.069 -12.475 1.00 95.38 86 CYS A C 1
ATOM 672 O O . CYS A 1 86 ? 15.818 -9.103 -13.065 1.00 95.38 86 CYS A O 1
ATOM 674 N N . ASP A 1 87 ? 14.272 -7.574 -12.482 1.00 92.44 87 ASP A N 1
ATOM 675 C CA . ASP A 1 87 ? 13.234 -8.018 -13.403 1.00 92.44 87 ASP A CA 1
ATOM 676 C C . ASP A 1 87 ? 13.150 -6.997 -14.556 1.00 92.44 87 ASP A C 1
ATOM 678 O O . ASP A 1 87 ? 12.796 -5.839 -14.313 1.00 92.44 87 ASP A O 1
ATOM 682 N N . PRO A 1 88 ? 13.581 -7.331 -15.789 1.00 90.69 88 PRO A N 1
ATOM 683 C CA . PRO A 1 88 ? 13.658 -6.351 -16.870 1.00 90.69 88 PRO A CA 1
ATOM 684 C C . PRO A 1 88 ? 12.298 -5.788 -17.301 1.00 90.69 88 PRO A C 1
ATOM 686 O O . PRO A 1 88 ? 12.240 -4.617 -17.673 1.00 90.69 88 PRO A O 1
ATOM 689 N N . VAL A 1 89 ? 11.236 -6.603 -17.269 1.00 87.19 89 VAL A N 1
ATOM 690 C CA . VAL A 1 89 ? 9.861 -6.270 -17.701 1.00 87.19 89 VAL A CA 1
ATOM 691 C C . VAL A 1 89 ? 9.833 -5.453 -19.009 1.00 87.19 89 VAL A C 1
ATOM 693 O O . VAL A 1 89 ? 9.183 -4.409 -19.120 1.00 87.19 89 VAL A O 1
ATOM 696 N N . MET A 1 90 ? 10.597 -5.891 -20.013 1.00 89.44 90 MET A N 1
ATOM 697 C CA . MET A 1 90 ? 10.733 -5.202 -21.301 1.00 89.44 90 MET A CA 1
ATOM 698 C C . MET A 1 90 ? 9.622 -5.570 -22.285 1.00 89.44 90 MET A C 1
ATOM 700 O O . MET A 1 90 ? 9.353 -4.795 -23.208 1.00 89.44 90 MET A O 1
ATOM 704 N N . GLY A 1 91 ? 8.988 -6.731 -22.127 1.00 85.81 91 GLY A N 1
ATOM 705 C CA . GLY A 1 91 ? 7.970 -7.220 -23.053 1.00 85.81 91 GLY A CA 1
ATOM 706 C C . GLY A 1 91 ? 7.611 -8.682 -22.833 1.00 85.81 91 GLY A C 1
ATOM 707 O O . GLY A 1 91 ? 8.306 -9.382 -22.105 1.00 85.81 91 GLY A O 1
ATOM 708 N N . ASP A 1 92 ? 6.565 -9.149 -23.503 1.00 83.44 92 ASP A N 1
ATOM 709 C CA . ASP A 1 92 ? 6.183 -10.564 -23.559 1.00 83.44 92 ASP A CA 1
ATOM 710 C C . ASP A 1 92 ? 5.489 -10.871 -24.899 1.00 83.44 92 ASP A C 1
ATOM 712 O O . ASP A 1 92 ? 5.119 -9.945 -25.626 1.00 83.44 92 ASP A O 1
ATOM 716 N N . ASP A 1 93 ? 5.344 -12.149 -25.256 1.00 79.81 93 ASP A N 1
ATOM 717 C CA . ASP A 1 93 ? 4.608 -12.622 -26.444 1.00 79.81 93 ASP A CA 1
ATOM 718 C C . ASP A 1 93 ? 4.987 -11.908 -27.766 1.00 79.81 93 ASP A C 1
ATOM 720 O O . ASP A 1 93 ? 4.157 -11.640 -28.641 1.00 79.81 93 ASP A O 1
ATOM 724 N N . GLY A 1 94 ? 6.267 -11.556 -27.932 1.00 81.50 94 GLY A N 1
ATOM 725 C CA . GLY A 1 94 ? 6.757 -10.864 -29.130 1.00 81.50 94 GLY A CA 1
ATOM 726 C C . GLY A 1 94 ? 6.569 -9.341 -29.127 1.00 81.50 94 GLY A C 1
ATOM 727 O O . GLY A 1 94 ? 6.947 -8.681 -30.101 1.00 81.50 94 GLY A O 1
ATOM 728 N N . VAL A 1 95 ? 6.008 -8.763 -28.062 1.00 84.25 95 VAL A N 1
ATOM 729 C CA . VAL A 1 95 ? 5.683 -7.336 -27.945 1.00 84.25 95 VAL A CA 1
ATOM 730 C C . VAL A 1 95 ? 6.555 -6.676 -26.880 1.00 84.25 95 VAL A C 1
ATOM 732 O O . VAL A 1 95 ? 6.551 -7.072 -25.722 1.00 84.25 95 VAL A O 1
ATOM 735 N N . MET A 1 96 ? 7.280 -5.614 -27.252 1.00 86.62 96 MET A N 1
ATOM 736 C CA . MET A 1 96 ? 7.964 -4.759 -26.274 1.00 86.62 96 MET A CA 1
ATOM 737 C C . MET A 1 96 ? 6.996 -3.753 -25.643 1.00 86.62 96 MET A C 1
ATOM 739 O O . MET A 1 96 ? 6.270 -3.054 -26.350 1.00 86.62 96 MET A O 1
ATOM 743 N N . TYR A 1 97 ? 7.050 -3.636 -24.317 1.00 83.25 97 TYR A N 1
ATOM 744 C CA . TYR A 1 97 ? 6.312 -2.647 -23.526 1.00 83.25 97 TYR A CA 1
ATOM 745 C C . TYR A 1 97 ? 7.109 -1.360 -23.303 1.00 83.25 97 TYR A C 1
ATOM 747 O O . TYR A 1 97 ? 6.529 -0.330 -22.960 1.00 83.25 97 TYR A O 1
ATOM 755 N N . VAL A 1 98 ? 8.428 -1.411 -23.503 1.00 87.56 98 VAL A N 1
ATOM 756 C CA . VAL A 1 98 ? 9.354 -0.309 -23.224 1.00 87.56 98 VAL A CA 1
ATOM 757 C C . VAL A 1 98 ? 10.066 0.181 -24.498 1.00 87.56 98 VAL A C 1
ATOM 759 O O . VAL A 1 98 ? 10.171 -0.565 -25.477 1.00 87.56 98 VAL A O 1
ATOM 762 N N . PRO A 1 99 ? 10.581 1.428 -24.527 1.00 90.56 99 PRO A N 1
ATOM 763 C CA . PRO A 1 99 ? 11.383 1.929 -25.644 1.00 90.56 99 PRO A CA 1
ATOM 764 C C . PRO A 1 99 ? 12.587 1.034 -25.991 1.00 90.56 99 PRO A C 1
ATOM 766 O O . PRO A 1 99 ? 13.360 0.654 -25.114 1.00 90.56 99 PRO A O 1
ATOM 769 N N . GLN A 1 100 ? 12.808 0.759 -27.285 1.00 90.56 100 GLN A N 1
ATOM 770 C CA . GLN A 1 100 ? 13.878 -0.147 -27.757 1.00 90.56 100 GLN A CA 1
ATOM 771 C C . GLN A 1 100 ? 15.290 0.280 -27.323 1.00 90.56 100 GLN A C 1
ATOM 773 O O . GLN A 1 100 ? 16.190 -0.545 -27.179 1.00 90.56 100 GLN A O 1
ATOM 778 N N . GLU A 1 101 ? 15.487 1.577 -27.110 1.00 93.94 101 GLU A N 1
ATOM 779 C CA . GLU A 1 101 ? 16.734 2.181 -26.637 1.00 93.94 101 GLU A CA 1
ATOM 780 C C . GLU A 1 101 ? 17.145 1.742 -25.220 1.00 93.94 101 GLU A C 1
ATOM 782 O O . GLU A 1 101 ? 18.313 1.878 -24.858 1.00 93.94 101 GLU A O 1
ATOM 787 N N . LEU A 1 102 ? 16.233 1.147 -24.443 1.00 94.06 102 LEU A N 1
ATOM 788 C CA . LEU A 1 102 ? 16.539 0.565 -23.134 1.00 94.06 102 LEU A CA 1
ATOM 789 C C . LEU A 1 102 ? 17.291 -0.760 -23.228 1.00 94.06 102 LEU A C 1
ATOM 791 O O . LEU A 1 102 ? 18.064 -1.079 -22.327 1.00 94.06 102 LEU A O 1
ATOM 795 N N . LEU A 1 103 ? 17.113 -1.517 -24.314 1.00 94.81 103 LEU A N 1
ATOM 796 C CA . LEU A 1 103 ? 17.732 -2.830 -24.485 1.00 94.81 103 LEU A CA 1
ATOM 797 C C . LEU A 1 103 ? 19.264 -2.811 -24.313 1.00 94.81 103 LEU A C 1
ATOM 799 O O . LEU A 1 103 ? 19.768 -3.604 -23.515 1.00 94.81 103 LEU A O 1
ATOM 803 N N . PRO A 1 104 ? 20.038 -1.934 -24.991 1.00 95.19 104 PRO A N 1
ATOM 804 C CA . PRO A 1 104 ? 21.483 -1.869 -24.767 1.00 95.19 104 PRO A CA 1
ATOM 805 C C . PRO A 1 104 ? 21.841 -1.447 -23.334 1.00 95.19 104 PRO A C 1
ATOM 807 O O . PRO A 1 104 ? 22.823 -1.937 -22.783 1.00 95.19 104 PRO A O 1
ATOM 810 N N . VAL A 1 105 ? 21.036 -0.597 -22.689 1.00 95.62 105 VAL A N 1
ATOM 811 C CA . VAL A 1 105 ? 21.282 -0.165 -21.302 1.00 95.62 105 VAL A CA 1
ATOM 812 C C . VAL A 1 105 ? 21.086 -1.328 -20.331 1.00 95.62 105 VAL A C 1
ATOM 814 O O . VAL A 1 105 ? 21.960 -1.581 -19.499 1.00 95.62 105 VAL A O 1
ATOM 817 N N . TYR A 1 106 ? 20.000 -2.094 -20.470 1.00 96.12 106 TYR A N 1
ATOM 818 C CA . TYR A 1 106 ? 19.808 -3.320 -19.698 1.00 96.12 106 TYR A CA 1
ATOM 819 C C . TYR A 1 106 ? 20.952 -4.306 -19.935 1.00 96.12 106 TYR A C 1
ATOM 821 O O . TYR A 1 106 ? 21.582 -4.761 -18.981 1.00 96.12 106 TYR A O 1
ATOM 829 N N . ARG A 1 107 ? 21.264 -4.581 -21.205 1.00 95.38 107 ARG A N 1
ATOM 830 C CA . ARG A 1 107 ? 22.275 -5.557 -21.622 1.00 95.38 107 ARG A CA 1
ATOM 831 C C . ARG A 1 107 ? 23.668 -5.249 -21.076 1.00 95.38 107 ARG A C 1
ATOM 833 O O . ARG A 1 107 ? 24.363 -6.154 -20.607 1.00 95.38 107 ARG A O 1
ATOM 840 N N . ASP A 1 108 ? 24.095 -3.994 -21.169 1.00 94.56 108 ASP A N 1
ATOM 841 C CA . ASP A 1 108 ? 25.497 -3.621 -20.967 1.00 94.56 108 ASP A CA 1
ATOM 842 C C . ASP A 1 108 ? 25.752 -2.892 -19.649 1.00 94.56 108 ASP A C 1
ATOM 844 O O . ASP A 1 108 ? 26.893 -2.862 -19.194 1.00 94.56 108 ASP A O 1
ATOM 848 N N . THR A 1 109 ? 24.710 -2.352 -19.011 1.00 94.81 109 THR A N 1
ATOM 849 C CA . THR A 1 109 ? 24.837 -1.614 -17.746 1.00 94.81 109 THR A CA 1
ATOM 850 C C . THR A 1 109 ? 24.103 -2.293 -16.598 1.00 94.81 109 THR A C 1
ATOM 852 O O . THR A 1 109 ? 24.711 -2.509 -15.559 1.00 94.81 109 THR A O 1
ATOM 855 N N . ILE A 1 110 ? 22.826 -2.653 -16.753 1.00 96.81 110 ILE A N 1
ATOM 856 C CA . ILE A 1 110 ? 22.006 -3.111 -15.614 1.00 96.81 110 ILE A CA 1
ATOM 857 C C . ILE A 1 110 ? 22.230 -4.586 -15.285 1.00 96.81 110 ILE A C 1
ATOM 859 O O . ILE A 1 110 ? 22.4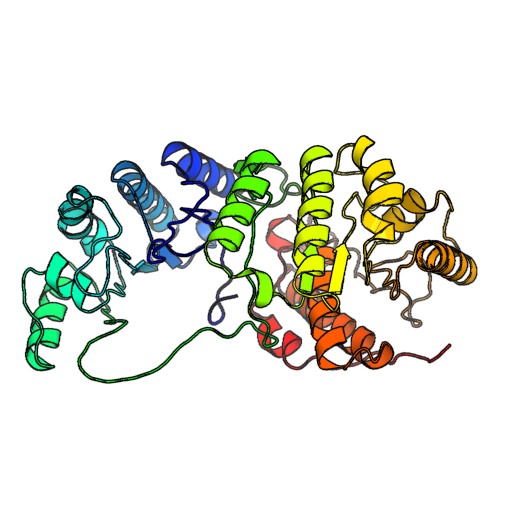87 -4.911 -14.127 1.00 96.81 110 ILE A O 1
ATOM 863 N N . VAL A 1 111 ? 22.183 -5.474 -16.283 1.00 97.00 111 VAL A N 1
ATOM 864 C CA . VAL A 1 111 ? 22.395 -6.919 -16.091 1.00 97.00 111 VAL A CA 1
ATOM 865 C C . VAL A 1 111 ? 23.743 -7.210 -15.416 1.00 97.00 111 VAL A C 1
ATOM 867 O O . VAL A 1 111 ? 23.742 -7.952 -14.439 1.00 97.00 111 VAL A O 1
ATOM 870 N N . PRO A 1 112 ? 24.875 -6.591 -15.817 1.00 97.19 112 PRO A N 1
ATOM 871 C CA . PRO A 1 112 ? 26.152 -6.807 -15.130 1.00 97.19 112 PRO A CA 1
ATOM 872 C C . PRO A 1 112 ? 26.193 -6.356 -13.662 1.00 97.19 112 PRO A C 1
ATOM 874 O O . PRO A 1 112 ? 27.102 -6.733 -12.925 1.00 97.19 112 PRO A O 1
ATOM 877 N N . LEU A 1 113 ? 25.252 -5.514 -13.222 1.00 97.06 113 LEU A N 1
ATOM 878 C CA . LEU A 1 113 ? 25.161 -5.087 -11.826 1.00 97.06 113 LEU A CA 1
ATOM 879 C C . LEU A 1 113 ? 24.327 -6.049 -10.971 1.00 97.06 113 LEU A C 1
ATOM 881 O O . LEU A 1 113 ? 24.442 -5.988 -9.741 1.00 97.06 113 LEU A O 1
ATOM 885 N N . ALA A 1 114 ? 23.487 -6.883 -11.588 1.00 96.88 114 ALA A N 1
ATOM 886 C CA . ALA A 1 114 ? 22.527 -7.751 -10.917 1.00 96.88 114 ALA A CA 1
ATOM 887 C C . ALA A 1 114 ? 23.182 -9.002 -10.322 1.00 96.88 114 ALA A C 1
ATOM 889 O O . ALA A 1 114 ? 24.047 -9.630 -10.926 1.00 96.88 114 ALA A O 1
ATOM 890 N N . ASP A 1 115 ? 22.737 -9.386 -9.126 1.00 97.38 115 ASP A N 1
ATOM 891 C CA . ASP A 1 115 ? 23.062 -10.687 -8.541 1.00 97.38 115 ASP A CA 1
ATOM 892 C C . ASP A 1 115 ? 22.083 -11.760 -9.038 1.00 97.38 115 ASP A C 1
ATOM 894 O O . ASP A 1 115 ? 22.477 -12.910 -9.252 1.00 97.38 115 ASP A O 1
ATOM 898 N N . ILE A 1 116 ? 20.819 -11.366 -9.231 1.00 95.31 116 ILE A N 1
ATOM 899 C CA . ILE A 1 116 ? 19.726 -12.208 -9.716 1.00 95.31 116 ILE A CA 1
ATOM 900 C C . ILE A 1 116 ? 19.015 -11.488 -10.865 1.00 95.31 116 ILE A C 1
ATOM 902 O O . ILE A 1 116 ? 18.719 -10.300 -10.741 1.00 95.31 116 ILE A O 1
ATOM 906 N N . VAL A 1 117 ? 18.709 -12.192 -11.955 1.00 94.12 117 VAL A N 1
ATOM 907 C CA . VAL A 1 117 ? 17.839 -11.673 -13.027 1.00 94.12 117 VAL A CA 1
ATOM 908 C C . VAL A 1 117 ? 16.664 -12.627 -13.232 1.00 94.12 117 VAL A C 1
ATOM 910 O O . VAL A 1 117 ? 16.861 -13.846 -13.227 1.00 94.12 117 VAL A O 1
ATOM 913 N N . THR A 1 118 ? 15.457 -12.083 -13.403 1.00 91.94 118 THR A N 1
ATOM 914 C CA . THR A 1 118 ? 14.211 -12.864 -13.529 1.00 91.94 118 THR A CA 1
ATOM 915 C C . THR A 1 118 ? 13.476 -12.650 -14.861 1.00 91.94 118 THR A C 1
ATOM 917 O O . THR A 1 118 ? 12.291 -12.325 -14.843 1.00 91.94 118 THR A O 1
ATOM 920 N N . PRO A 1 119 ? 14.146 -12.785 -16.021 1.00 92.25 119 PRO A N 1
ATOM 921 C CA . PRO A 1 119 ? 13.527 -12.459 -17.301 1.00 92.25 119 PRO A CA 1
ATOM 922 C C . PRO A 1 119 ? 12.497 -13.520 -17.712 1.00 92.25 119 PRO A C 1
ATOM 924 O O . PRO A 1 119 ? 12.660 -14.695 -17.381 1.00 92.25 119 PRO A O 1
ATOM 927 N N . ASN A 1 120 ? 11.492 -13.167 -18.507 1.00 88.00 120 ASN A N 1
ATOM 928 C CA . ASN A 1 120 ? 10.741 -14.174 -19.267 1.00 88.00 120 ASN A CA 1
ATOM 929 C C . ASN A 1 120 ? 11.541 -14.656 -20.497 1.00 88.00 120 ASN A C 1
ATOM 931 O O . ASN A 1 120 ? 12.604 -14.119 -20.825 1.00 88.00 120 ASN A O 1
ATOM 935 N N . GLN A 1 121 ? 11.056 -15.686 -21.198 1.00 86.75 121 GLN A N 1
ATOM 936 C CA . GLN A 1 121 ? 11.729 -16.206 -22.394 1.00 86.75 121 GLN A CA 1
ATOM 937 C C . GLN A 1 121 ? 11.967 -15.117 -23.453 1.00 86.75 121 GLN A C 1
ATOM 939 O O . GLN A 1 121 ? 13.083 -15.014 -23.963 1.00 86.75 121 GLN A O 1
ATOM 944 N N . PHE A 1 122 ? 10.960 -14.293 -23.760 1.00 90.31 122 PHE A N 1
ATOM 945 C CA . PHE A 1 122 ? 11.069 -13.235 -24.768 1.00 90.31 122 PHE A CA 1
ATOM 946 C C . PHE A 1 122 ? 12.194 -12.241 -24.436 1.00 90.31 122 PHE A C 1
ATOM 948 O O . PHE A 1 122 ? 13.009 -11.884 -25.288 1.00 90.31 122 PHE A O 1
ATOM 955 N N . GLU A 1 123 ? 12.309 -11.849 -23.172 1.00 92.75 123 GLU A N 1
ATOM 956 C CA . GLU A 1 123 ? 13.359 -10.967 -22.674 1.00 92.75 123 GLU A CA 1
ATOM 957 C C . GLU A 1 123 ? 14.745 -11.606 -22.735 1.00 92.75 123 GLU A C 1
ATOM 959 O O . GLU A 1 123 ? 15.711 -10.920 -23.078 1.00 92.75 123 GLU A O 1
ATOM 964 N N . VAL A 1 124 ? 14.866 -12.910 -22.455 1.00 92.81 124 VAL A N 1
ATOM 965 C CA . VAL A 1 124 ? 16.132 -13.633 -22.642 1.00 92.81 124 VAL A CA 1
ATOM 966 C C . VAL A 1 124 ? 16.555 -13.589 -24.106 1.00 92.81 124 VAL A C 1
ATOM 968 O O . VAL A 1 124 ? 17.720 -13.296 -24.396 1.00 92.81 124 VAL A O 1
ATOM 971 N N . GLU A 1 125 ? 15.631 -13.835 -25.036 1.00 94.00 125 GLU A N 1
ATOM 972 C CA . GLU A 1 125 ? 15.936 -13.782 -26.466 1.00 94.00 125 GLU A CA 1
ATOM 973 C C . GLU A 1 125 ? 16.365 -12.372 -26.901 1.00 94.00 125 GLU A C 1
ATOM 975 O O . GLU A 1 125 ? 17.355 -12.219 -27.622 1.00 94.00 125 GLU A O 1
ATOM 980 N N . LEU A 1 126 ? 15.706 -11.323 -26.396 1.00 93.75 126 LEU A N 1
ATOM 981 C CA . LEU A 1 126 ? 16.090 -9.929 -26.646 1.00 93.75 126 LEU A CA 1
ATOM 982 C C . LEU A 1 126 ? 17.476 -9.587 -26.079 1.00 93.75 126 LEU A C 1
ATOM 984 O O . LEU A 1 126 ? 18.310 -8.977 -26.761 1.00 93.75 126 LEU A O 1
ATOM 988 N N . LEU A 1 127 ? 17.743 -9.956 -24.825 1.00 95.25 127 LEU A N 1
ATOM 989 C CA . LEU A 1 127 ? 18.986 -9.621 -24.130 1.00 95.25 127 LEU A CA 1
ATOM 990 C C . LEU A 1 127 ? 20.183 -10.341 -24.742 1.00 95.25 127 LEU A C 1
ATOM 992 O O . LEU A 1 127 ? 21.215 -9.708 -24.981 1.00 95.25 127 LEU A O 1
ATOM 996 N N . THR A 1 128 ? 20.030 -11.629 -25.039 1.00 94.75 128 THR A N 1
ATOM 997 C CA . THR A 1 128 ? 21.118 -12.491 -25.517 1.00 94.75 128 THR A CA 1
ATOM 998 C C . THR A 1 128 ? 21.255 -12.505 -27.041 1.00 94.75 128 THR A C 1
ATOM 1000 O O . THR A 1 128 ? 22.337 -12.791 -27.553 1.00 94.75 128 THR A O 1
ATOM 1003 N N . GLY A 1 129 ? 20.177 -12.207 -27.776 1.00 93.19 129 GLY A N 1
ATOM 1004 C CA . GLY A 1 129 ? 20.084 -12.406 -29.224 1.00 93.19 129 GLY A CA 1
ATOM 1005 C C . GLY A 1 129 ? 19.985 -13.878 -29.648 1.00 93.19 129 GLY A C 1
ATOM 1006 O O . GLY A 1 129 ? 20.139 -14.172 -30.835 1.00 93.19 129 GLY A O 1
ATOM 1007 N N . LYS A 1 130 ? 19.782 -14.808 -28.705 1.00 91.19 130 LYS A N 1
ATOM 1008 C CA . LYS A 1 130 ? 19.629 -16.251 -28.953 1.00 91.19 130 LYS A CA 1
ATOM 1009 C C . LYS A 1 130 ? 18.146 -16.614 -28.973 1.00 91.19 130 LYS A C 1
ATOM 1011 O O . LYS A 1 130 ? 17.391 -16.057 -28.195 1.00 91.19 130 LYS A O 1
ATOM 1016 N N . SER A 1 131 ? 17.737 -17.558 -29.820 1.00 89.69 131 SER A N 1
ATOM 1017 C CA . SER A 1 131 ? 16.379 -18.118 -29.759 1.00 89.69 131 SER A CA 1
ATOM 1018 C C . SER A 1 131 ? 16.358 -19.344 -28.849 1.00 89.69 131 SER A C 1
ATOM 1020 O O . SER A 1 131 ? 17.295 -20.142 -28.885 1.00 89.69 131 SER A O 1
ATOM 1022 N N . ILE A 1 132 ? 15.298 -19.492 -28.060 1.00 84.50 132 ILE A N 1
ATOM 1023 C CA . ILE A 1 132 ? 15.083 -20.594 -27.126 1.00 84.50 132 ILE A CA 1
ATOM 1024 C C . ILE A 1 132 ? 13.923 -21.442 -27.643 1.00 84.50 132 ILE A C 1
ATOM 1026 O O . ILE A 1 132 ? 12.773 -21.016 -27.650 1.00 84.50 132 ILE A O 1
ATOM 1030 N N . LYS A 1 133 ? 14.217 -22.668 -28.075 1.00 85.88 133 LYS A N 1
ATOM 1031 C CA . LYS A 1 133 ? 13.215 -23.660 -28.508 1.00 85.88 133 LYS A CA 1
ATOM 1032 C C . LYS A 1 133 ? 13.368 -24.992 -27.782 1.00 85.88 133 LYS A C 1
ATOM 1034 O O . LYS A 1 133 ? 12.628 -25.939 -28.045 1.00 85.88 133 LYS A O 1
ATOM 1039 N N . SER A 1 134 ? 14.345 -25.081 -26.889 1.00 80.94 134 SER A N 1
ATOM 1040 C CA . SER A 1 134 ? 14.682 -26.267 -26.119 1.00 80.94 134 SER A CA 1
ATOM 1041 C C . SER A 1 134 ? 15.321 -25.882 -24.788 1.00 80.94 134 SER A C 1
ATOM 1043 O O . SER A 1 134 ? 15.868 -24.791 -24.633 1.00 80.94 134 SER A O 1
ATOM 1045 N N . GLU A 1 135 ? 15.294 -26.810 -23.834 1.00 75.00 135 GLU A N 1
ATOM 1046 C CA . GLU A 1 135 ? 15.931 -26.629 -22.527 1.00 75.00 135 GLU A CA 1
ATOM 1047 C C . GLU A 1 135 ? 17.443 -26.369 -22.651 1.00 75.00 135 GLU A C 1
ATOM 1049 O O . GLU A 1 135 ? 17.981 -25.516 -21.953 1.00 75.00 135 GLU A O 1
ATOM 1054 N N . GLN A 1 136 ? 18.130 -27.047 -23.578 1.00 79.88 136 GLN A N 1
ATOM 1055 C CA . GLN A 1 136 ? 19.565 -26.837 -23.792 1.00 79.88 136 GLN A CA 1
ATOM 1056 C C . GLN A 1 136 ? 19.870 -25.408 -24.262 1.00 79.88 136 GLN A C 1
ATOM 1058 O O . GLN A 1 136 ? 20.803 -24.789 -23.765 1.00 79.88 136 GLN A O 1
ATOM 1063 N N . GLU A 1 137 ? 19.073 -24.862 -25.184 1.00 85.00 137 GLU A N 1
ATOM 1064 C CA . GLU A 1 137 ? 19.243 -23.478 -25.647 1.00 85.00 137 GLU A CA 1
ATOM 1065 C C . GLU A 1 137 ? 18.941 -22.463 -24.535 1.00 85.00 137 GLU A C 1
ATOM 1067 O O . GLU A 1 137 ? 19.585 -21.415 -24.475 1.00 85.00 137 GLU A O 1
ATOM 1072 N N . ALA A 1 138 ? 18.011 -22.780 -23.626 1.00 77.50 138 ALA A N 1
ATOM 1073 C CA . ALA A 1 138 ? 17.766 -21.969 -22.436 1.00 77.50 138 ALA A CA 1
ATOM 1074 C C . ALA A 1 138 ? 18.995 -21.950 -21.512 1.00 77.50 138 ALA A C 1
ATOM 1076 O O . ALA A 1 138 ? 19.426 -20.874 -21.099 1.00 77.50 138 ALA A O 1
ATOM 1077 N N . TRP A 1 139 ? 19.616 -23.107 -21.250 1.00 81.75 139 TRP A N 1
ATOM 1078 C CA . TRP A 1 139 ? 20.868 -23.183 -20.486 1.00 81.75 139 TRP A CA 1
ATOM 1079 C C . TRP A 1 139 ? 22.010 -22.417 -21.165 1.00 81.75 139 TRP A C 1
ATOM 1081 O O . TRP A 1 139 ? 22.690 -21.626 -20.516 1.00 81.75 139 TRP A O 1
ATOM 1091 N N . ASP A 1 140 ? 22.166 -22.550 -22.484 1.00 86.75 140 ASP A N 1
ATOM 1092 C CA . ASP A 1 140 ? 23.172 -21.795 -23.239 1.00 86.75 140 ASP A CA 1
ATOM 1093 C C . ASP A 1 140 ? 22.933 -20.273 -23.158 1.00 86.75 140 ASP A C 1
ATOM 1095 O O . ASP A 1 140 ? 23.876 -19.477 -23.234 1.00 86.75 140 ASP A O 1
ATOM 1099 N N . ALA A 1 141 ? 21.676 -19.833 -23.054 1.00 90.25 141 ALA A N 1
ATOM 1100 C CA . ALA A 1 141 ? 21.325 -18.432 -22.845 1.00 90.25 141 ALA A CA 1
ATOM 1101 C C . ALA A 1 141 ? 21.594 -17.972 -21.401 1.00 90.25 141 ALA A C 1
ATOM 1103 O O . ALA A 1 141 ? 22.068 -16.855 -21.211 1.00 90.25 141 ALA A O 1
ATOM 1104 N N . VAL A 1 142 ? 21.380 -18.831 -20.400 1.00 86.38 142 VAL A N 1
ATOM 1105 C CA . VAL A 1 142 ? 21.726 -18.568 -18.991 1.00 86.38 142 VAL A CA 1
ATOM 1106 C C . VAL A 1 142 ? 23.229 -18.326 -18.816 1.00 86.38 142 VAL A C 1
ATOM 1108 O O . VAL A 1 142 ? 23.611 -17.379 -18.127 1.00 86.38 142 VAL A O 1
ATOM 1111 N N . GLU A 1 143 ? 24.085 -19.081 -19.510 1.00 92.19 143 GLU A N 1
ATOM 1112 C CA . GLU A 1 143 ? 25.544 -18.879 -19.462 1.00 92.19 143 GLU A CA 1
ATOM 1113 C C . GLU A 1 143 ? 25.967 -17.456 -19.872 1.00 92.19 143 GLU A C 1
ATOM 1115 O O . GLU A 1 143 ? 26.893 -16.887 -19.298 1.00 92.19 143 GLU A O 1
ATOM 1120 N N . TRP A 1 144 ? 25.236 -16.811 -20.789 1.00 96.38 144 TRP A N 1
ATOM 1121 C CA . TRP A 1 144 ? 25.510 -15.420 -21.172 1.00 96.38 144 TRP A CA 1
ATOM 1122 C C . TRP A 1 144 ? 25.329 -14.432 -20.004 1.00 96.38 144 TRP A C 1
ATOM 1124 O O . TRP A 1 144 ? 26.050 -13.436 -19.911 1.00 96.38 144 TRP A O 1
ATOM 1134 N N . PHE A 1 145 ? 24.381 -14.694 -19.099 1.00 94.38 145 PHE A N 1
ATOM 1135 C CA . PHE A 1 145 ? 24.193 -13.886 -17.893 1.00 94.38 145 PHE A CA 1
ATOM 1136 C C . PHE A 1 145 ? 25.295 -14.161 -16.864 1.00 94.38 145 PHE A C 1
ATOM 1138 O O . PHE A 1 145 ? 25.802 -13.220 -16.248 1.00 94.38 145 PHE A O 1
ATOM 1145 N N . HIS A 1 146 ? 25.699 -15.425 -16.706 1.00 92.50 146 HIS A N 1
ATOM 1146 C CA . HIS A 1 146 ? 26.808 -15.809 -15.828 1.00 92.50 146 HIS A CA 1
ATOM 1147 C C . HIS A 1 146 ? 28.131 -15.167 -16.259 1.00 92.50 146 HIS A C 1
ATOM 1149 O O . HIS A 1 146 ? 28.838 -14.611 -15.416 1.00 92.50 146 HIS A O 1
ATOM 1155 N N . ASP A 1 147 ? 28.407 -15.110 -17.565 1.00 96.56 147 ASP A N 1
ATOM 1156 C CA . ASP A 1 147 ? 29.561 -14.398 -18.133 1.00 96.56 147 ASP A CA 1
ATOM 1157 C C . ASP A 1 147 ? 29.551 -12.890 -17.818 1.00 96.56 147 ASP A C 1
ATOM 1159 O O . ASP A 1 147 ? 30.604 -12.253 -17.728 1.00 96.56 147 ASP A O 1
ATOM 1163 N N . LYS A 1 148 ? 28.365 -12.301 -17.613 1.00 95.19 148 LYS A N 1
ATOM 1164 C CA . LYS A 1 148 ? 28.191 -10.902 -17.186 1.00 95.19 148 LYS A CA 1
ATOM 1165 C C . LYS A 1 148 ? 28.251 -10.705 -15.669 1.00 95.19 148 LYS A C 1
ATOM 1167 O O . LYS A 1 148 ? 28.171 -9.567 -15.216 1.00 95.19 148 LYS A O 1
ATOM 1172 N N . GLY A 1 149 ? 28.440 -11.772 -14.893 1.00 93.94 149 GLY A N 1
ATOM 1173 C CA . GLY A 1 149 ? 28.587 -11.729 -13.436 1.00 93.94 149 GLY A CA 1
ATOM 1174 C C . GLY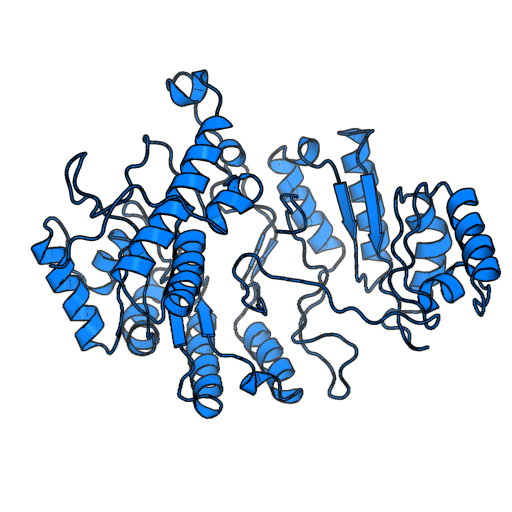 A 1 149 ? 27.300 -11.988 -12.649 1.00 93.94 149 GLY A C 1
ATOM 1175 O O . GLY A 1 149 ? 27.339 -11.950 -11.417 1.00 93.94 149 GLY A O 1
ATOM 1176 N N . VAL A 1 150 ? 26.185 -12.288 -13.323 1.00 94.88 150 VAL A N 1
ATOM 1177 C CA . VAL A 1 150 ? 24.926 -12.657 -12.662 1.00 94.88 150 VAL A CA 1
ATOM 1178 C C . VAL A 1 150 ? 25.076 -14.034 -12.027 1.00 94.88 150 VAL A C 1
ATOM 1180 O O . VAL A 1 150 ? 25.501 -14.986 -12.679 1.00 94.88 150 VAL A O 1
ATOM 1183 N N . LYS A 1 151 ? 24.703 -14.174 -10.754 1.00 92.56 151 LYS A N 1
ATOM 1184 C CA . LYS A 1 151 ? 24.866 -15.437 -10.015 1.00 92.56 151 LYS A CA 1
ATOM 1185 C C . LYS A 1 151 ? 23.682 -16.373 -10.200 1.00 92.56 151 LYS A C 1
ATOM 1187 O O . LYS A 1 151 ? 23.864 -17.583 -10.224 1.00 92.56 151 LYS A O 1
ATOM 1192 N N . THR A 1 152 ? 22.473 -15.824 -10.277 1.00 90.88 152 THR A N 1
ATOM 1193 C CA . THR A 1 152 ? 21.232 -16.600 -10.397 1.00 90.88 152 THR A CA 1
ATOM 1194 C C . THR A 1 152 ? 20.379 -16.046 -11.528 1.00 90.88 152 THR A C 1
ATOM 1196 O O . THR A 1 152 ? 20.130 -14.846 -11.586 1.00 90.88 152 THR A O 1
ATOM 1199 N N . VAL A 1 153 ? 19.899 -16.922 -12.406 1.00 89.06 153 VAL A N 1
ATOM 1200 C CA . VAL A 1 153 ? 18.948 -16.569 -13.465 1.00 89.06 153 VAL A CA 1
ATOM 1201 C C . VAL A 1 153 ? 17.714 -17.437 -13.283 1.00 89.06 153 VAL A C 1
ATOM 1203 O O . VAL A 1 153 ? 17.834 -18.659 -13.205 1.00 89.06 153 VAL A O 1
ATOM 1206 N N . ALA A 1 154 ? 16.541 -16.817 -13.189 1.00 85.31 154 ALA A N 1
ATOM 1207 C CA . ALA A 1 154 ? 15.266 -17.521 -13.122 1.00 85.31 154 ALA A CA 1
ATOM 1208 C C . ALA A 1 154 ? 14.398 -17.091 -14.305 1.00 85.31 154 ALA A C 1
ATOM 1210 O O . ALA A 1 154 ? 13.904 -15.970 -14.321 1.00 85.31 154 ALA A O 1
ATOM 1211 N N . ILE A 1 155 ? 14.227 -17.968 -15.296 1.00 81.94 155 ILE A N 1
ATOM 1212 C CA . ILE A 1 155 ? 13.365 -17.672 -16.445 1.00 81.94 155 ILE A CA 1
ATOM 1213 C C . ILE A 1 155 ? 11.905 -17.799 -15.983 1.00 81.94 155 ILE A C 1
ATOM 1215 O O . ILE A 1 155 ? 11.454 -18.908 -15.694 1.00 81.94 155 ILE A O 1
ATOM 1219 N N . SER A 1 156 ? 11.214 -16.667 -15.819 1.00 72.00 156 SER A N 1
ATOM 1220 C CA . SER A 1 156 ? 9.948 -16.550 -15.072 1.00 72.00 156 SER A CA 1
ATOM 1221 C C . SER A 1 156 ? 8.742 -17.153 -15.799 1.00 72.00 156 SER A C 1
ATOM 1223 O O . SER A 1 156 ? 7.868 -17.738 -15.159 1.00 72.00 156 SER A O 1
ATOM 1225 N N . SER A 1 157 ? 8.728 -17.092 -17.129 1.00 69.44 157 SER A N 1
ATOM 1226 C CA . SER A 1 157 ? 7.787 -17.804 -17.994 1.00 69.44 157 SER A CA 1
ATOM 1227 C C . SER A 1 157 ? 8.501 -18.306 -19.253 1.00 69.44 157 SER A C 1
ATOM 1229 O O . SER A 1 157 ? 9.440 -17.684 -19.756 1.00 69.44 157 SER A O 1
ATOM 1231 N N . SER A 1 158 ? 8.089 -19.476 -19.748 1.00 60.19 158 SER A N 1
ATOM 1232 C CA . SER A 1 158 ? 8.577 -20.033 -21.013 1.00 60.19 158 SER A CA 1
ATOM 1233 C C . SER A 1 158 ? 7.452 -20.760 -21.738 1.00 60.19 158 SER A C 1
ATOM 1235 O O . SER A 1 158 ? 6.599 -21.390 -21.108 1.00 60.19 158 SER A O 1
ATOM 1237 N N . GLU A 1 159 ? 7.483 -20.742 -23.069 1.00 63.25 159 GLU A N 1
ATOM 1238 C CA . GLU A 1 159 ? 6.546 -21.499 -23.911 1.00 63.25 159 GLU A CA 1
ATOM 1239 C C . GLU A 1 159 ? 6.780 -23.024 -23.824 1.00 63.25 159 GLU A C 1
ATOM 1241 O O . GLU A 1 159 ? 6.054 -23.815 -24.427 1.00 63.25 159 GLU A O 1
ATOM 1246 N N . LEU A 1 160 ? 7.768 -23.468 -23.035 1.00 52.69 160 LEU A N 1
ATOM 1247 C CA . LEU A 1 160 ? 8.157 -24.870 -22.847 1.00 52.69 160 LEU A CA 1
ATOM 1248 C C . LEU A 1 160 ? 7.186 -25.684 -21.965 1.00 52.69 160 LEU A C 1
ATOM 1250 O O . LEU A 1 160 ? 7.429 -26.863 -21.710 1.00 52.69 160 LEU A O 1
ATOM 1254 N N . GLY A 1 161 ? 6.045 -25.107 -21.583 1.00 35.69 161 GLY A N 1
ATOM 1255 C CA . GLY A 1 161 ? 4.944 -25.805 -20.927 1.00 35.69 161 GLY A CA 1
ATOM 1256 C C . GLY A 1 161 ? 5.023 -25.762 -19.403 1.00 35.69 161 GLY A C 1
ATOM 1257 O O . GLY A 1 161 ? 5.838 -26.430 -18.774 1.00 35.69 161 GLY A O 1
ATOM 1258 N N . GLY A 1 162 ? 4.091 -25.021 -18.809 1.00 30.94 162 GLY A N 1
ATOM 1259 C CA . GLY A 1 162 ? 3.841 -24.978 -17.373 1.00 30.94 162 GLY A CA 1
ATOM 1260 C C . GLY A 1 162 ? 2.870 -23.850 -17.053 1.00 30.94 162 GLY A C 1
ATOM 1261 O O . GLY A 1 162 ? 3.226 -22.684 -17.146 1.00 30.94 162 GLY A O 1
ATOM 1262 N N . SER A 1 163 ? 1.629 -24.184 -16.710 1.00 34.53 163 SER A N 1
ATOM 1263 C CA . SER A 1 163 ? 0.687 -23.224 -16.132 1.00 34.53 163 SER A CA 1
ATOM 1264 C C . SER A 1 163 ? 1.067 -22.981 -14.677 1.00 34.53 163 SER A C 1
ATOM 1266 O O . SER A 1 163 ? 1.235 -23.973 -13.971 1.00 34.53 163 SER A O 1
ATOM 1268 N N . ASN A 1 164 ? 1.143 -21.726 -14.230 1.00 29.77 164 ASN A N 1
ATOM 1269 C CA . ASN A 1 164 ? 0.756 -21.325 -12.873 1.00 29.77 164 ASN A CA 1
ATOM 1270 C C . ASN A 1 164 ? 0.692 -19.798 -12.739 1.00 29.77 164 ASN A C 1
ATOM 1272 O O . ASN A 1 164 ? 1.692 -19.110 -12.922 1.00 29.77 164 ASN A O 1
ATOM 1276 N N . ASP A 1 165 ? -0.479 -19.319 -12.326 1.00 28.94 165 ASP A N 1
ATOM 1277 C CA . ASP A 1 165 ? -0.683 -18.008 -11.719 1.00 28.94 165 ASP A CA 1
ATOM 1278 C C . ASP A 1 165 ? -0.087 -17.995 -10.303 1.00 28.94 165 ASP A C 1
ATOM 1280 O O . ASP A 1 165 ? -0.221 -18.964 -9.547 1.00 28.94 165 ASP A O 1
ATOM 1284 N N . LEU A 1 166 ? 0.546 -16.889 -9.913 1.00 25.52 166 LEU A N 1
ATOM 1285 C CA . LEU A 1 166 ? 0.999 -16.653 -8.543 1.00 25.52 166 LEU A CA 1
ATOM 1286 C C . LEU A 1 166 ? 0.893 -15.164 -8.205 1.00 25.52 166 LEU A C 1
ATOM 1288 O O . LEU A 1 166 ? 1.735 -14.376 -8.617 1.00 25.52 166 LEU A O 1
ATOM 1292 N N . LEU A 1 167 ? -0.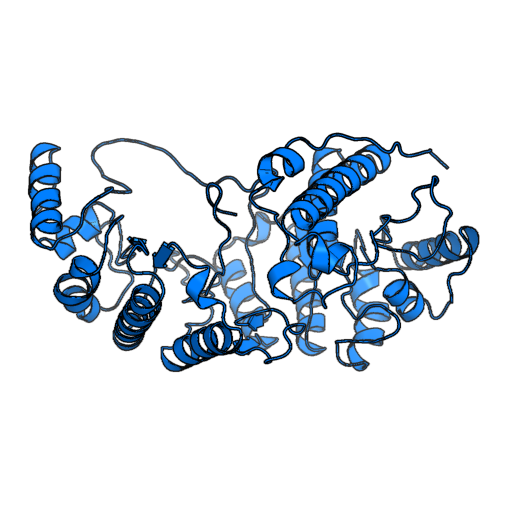070 -14.810 -7.354 1.00 28.58 167 LEU A N 1
ATOM 1293 C CA . LEU A 1 167 ? 0.211 -14.149 -6.078 1.00 28.58 167 LEU A CA 1
ATOM 1294 C C . LEU A 1 167 ? -1.019 -14.261 -5.165 1.00 28.58 167 LEU A C 1
ATOM 1296 O O . LEU A 1 167 ? -2.140 -14.008 -5.580 1.00 28.58 167 LEU A O 1
ATOM 1300 N N . ALA A 1 168 ? -0.807 -14.655 -3.910 1.00 31.53 168 ALA A N 1
ATOM 1301 C CA . ALA A 1 168 ? -1.830 -14.610 -2.874 1.00 31.53 168 ALA A CA 1
ATOM 1302 C C . ALA A 1 168 ? -1.581 -13.393 -1.982 1.00 31.53 168 ALA A C 1
ATOM 1304 O O . ALA A 1 168 ? -0.483 -13.219 -1.445 1.00 31.53 168 ALA A O 1
ATOM 1305 N N . LEU A 1 169 ? -2.617 -12.593 -1.757 1.00 52.38 169 LEU A N 1
ATOM 1306 C CA . LEU A 1 169 ? -2.667 -11.694 -0.613 1.00 52.38 169 LEU A CA 1
ATOM 1307 C C . LEU A 1 169 ? -2.892 -12.490 0.670 1.00 52.38 169 LEU A C 1
ATOM 1309 O O . LEU A 1 169 ? -3.585 -13.502 0.680 1.00 52.38 169 LEU A O 1
ATOM 1313 N N . VAL A 1 170 ? -2.288 -12.030 1.765 1.00 55.09 170 VAL A N 1
ATOM 1314 C CA . VAL A 1 170 ? -2.096 -12.812 3.003 1.00 55.09 170 VAL A CA 1
ATOM 1315 C C . VAL A 1 170 ? -3.401 -13.339 3.621 1.00 55.09 170 VAL A C 1
ATOM 1317 O O . VAL A 1 170 ? -3.385 -14.380 4.264 1.00 55.09 170 VAL A O 1
ATOM 1320 N N . LEU A 1 171 ? -4.541 -12.685 3.377 1.00 77.44 171 LEU A N 1
ATOM 1321 C CA . LEU A 1 171 ? -5.865 -13.150 3.820 1.00 77.44 171 LEU A CA 1
ATOM 1322 C C . LEU A 1 171 ? -6.804 -13.551 2.664 1.00 77.44 171 LEU A C 1
ATOM 1324 O O . LEU A 1 171 ? -8.002 -13.710 2.877 1.00 77.44 171 LEU A O 1
ATOM 1328 N N . GLY A 1 172 ? -6.266 -13.733 1.454 1.00 75.62 172 GLY A N 1
ATOM 1329 C CA . GLY A 1 172 ? -6.984 -14.261 0.288 1.00 75.62 172 GLY A CA 1
ATOM 1330 C C . GLY A 1 172 ? -7.807 -13.248 -0.517 1.00 75.62 172 GLY A C 1
ATOM 1331 O O . GLY A 1 172 ? -8.709 -13.661 -1.238 1.00 75.62 172 GLY A O 1
ATOM 1332 N N . PHE A 1 173 ? -7.530 -11.946 -0.392 1.00 79.38 173 PHE A N 1
ATOM 1333 C CA . PHE A 1 173 ? -8.221 -10.874 -1.129 1.00 79.38 173 PHE A CA 1
ATOM 1334 C C . PHE A 1 173 ? -7.366 -10.361 -2.270 1.00 79.38 173 PHE A C 1
ATOM 1336 O O . PHE A 1 173 ? -6.310 -9.843 -1.966 1.00 79.38 173 PHE A O 1
ATOM 1343 N N . GLU A 1 174 ? -7.824 -10.391 -3.518 1.00 79.69 174 GLU A N 1
ATOM 1344 C CA . GLU A 1 174 ? -7.160 -9.633 -4.589 1.00 79.69 174 GLU A CA 1
ATOM 1345 C C . GLU A 1 174 ? -7.322 -8.123 -4.345 1.00 79.69 174 GLU A C 1
ATOM 1347 O O . GLU A 1 174 ? -8.412 -7.676 -3.973 1.00 79.69 174 GLU A O 1
ATOM 1352 N N . VAL A 1 175 ? -6.251 -7.340 -4.498 1.00 80.00 175 VAL A N 1
ATOM 1353 C CA . VAL A 1 175 ? -6.243 -5.913 -4.146 1.00 80.00 175 VAL A CA 1
ATOM 1354 C C . VAL A 1 175 ? -5.597 -5.108 -5.257 1.00 80.00 175 VAL A C 1
ATOM 1356 O O . VAL A 1 175 ? -4.386 -5.171 -5.452 1.00 80.00 175 VAL A O 1
ATOM 1359 N N . ASP A 1 176 ? -6.408 -4.254 -5.873 1.00 83.88 176 ASP A N 1
ATOM 1360 C CA . ASP A 1 176 ? -5.928 -3.159 -6.705 1.00 83.88 176 ASP A CA 1
ATOM 1361 C C . ASP A 1 176 ? -5.699 -1.932 -5.823 1.00 83.88 176 ASP A C 1
ATOM 1363 O O . ASP A 1 176 ? -6.629 -1.400 -5.207 1.00 83.88 176 ASP A O 1
ATOM 1367 N N . ASN A 1 177 ? -4.453 -1.475 -5.743 1.00 84.69 177 ASN A N 1
ATOM 1368 C CA . ASN A 1 177 ? -4.085 -0.307 -4.956 1.00 84.69 177 ASN A CA 1
ATOM 1369 C C . ASN A 1 177 ? -3.959 0.947 -5.830 1.00 84.69 177 ASN A C 1
ATOM 1371 O O . ASN A 1 177 ? -3.259 0.965 -6.840 1.00 84.69 177 ASN A O 1
ATOM 1375 N N . ILE A 1 178 ? -4.572 2.040 -5.376 1.00 85.75 178 ILE A N 1
ATOM 1376 C CA . ILE A 1 178 ? -4.308 3.391 -5.877 1.00 85.75 178 ILE A CA 1
ATOM 1377 C C . ILE A 1 178 ? -3.643 4.164 -4.743 1.00 85.75 178 ILE A C 1
ATOM 1379 O O . ILE A 1 178 ? -4.261 4.409 -3.707 1.00 85.75 178 ILE A O 1
ATOM 1383 N N . ASN A 1 179 ? -2.385 4.556 -4.928 1.00 84.19 179 ASN A N 1
ATOM 1384 C CA . ASN A 1 179 ? -1.667 5.328 -3.922 1.00 84.19 179 ASN A CA 1
ATOM 1385 C C . ASN A 1 179 ? -2.090 6.800 -4.028 1.00 84.19 179 ASN A C 1
ATOM 1387 O O . ASN A 1 179 ? -1.858 7.440 -5.053 1.00 84.19 179 ASN A O 1
ATOM 1391 N N . SER A 1 180 ? -2.713 7.345 -2.980 1.00 85.88 180 SER A N 1
ATOM 1392 C CA . SER A 1 180 ? -3.042 8.778 -2.902 1.00 85.88 180 SER A CA 1
ATOM 1393 C C . SER A 1 180 ? -1.797 9.644 -2.684 1.00 85.88 180 SER A C 1
ATOM 1395 O O . SER A 1 180 ? -1.768 10.813 -3.062 1.00 85.88 180 SER A O 1
ATOM 1397 N N . VAL A 1 181 ? -0.753 9.064 -2.090 1.00 86.06 181 VAL A N 1
ATOM 1398 C CA . VAL A 1 181 ? 0.568 9.665 -1.905 1.00 86.06 181 VAL A CA 1
ATOM 1399 C C . VAL A 1 181 ? 1.646 8.607 -2.095 1.00 86.06 181 VAL A C 1
ATOM 1401 O O . VAL A 1 181 ? 1.431 7.429 -1.811 1.00 86.06 181 VAL A O 1
ATOM 1404 N N . GLN A 1 182 ? 2.829 9.036 -2.515 1.00 84.81 182 GLN A N 1
ATOM 1405 C CA . GLN A 1 182 ? 4.028 8.209 -2.540 1.00 84.81 182 GLN A CA 1
ATOM 1406 C C . GLN A 1 182 ? 5.148 8.989 -1.869 1.00 84.81 182 GLN A C 1
ATOM 1408 O O . GLN A 1 182 ? 5.779 9.844 -2.491 1.00 84.81 182 GLN A O 1
ATOM 1413 N N . PHE A 1 183 ? 5.358 8.717 -0.582 1.00 85.56 183 PHE A N 1
ATOM 1414 C CA . PHE A 1 183 ? 6.404 9.343 0.219 1.00 85.56 183 PHE A CA 1
ATOM 1415 C C . PHE A 1 183 ? 7.538 8.366 0.521 1.00 85.56 183 PHE A C 1
ATOM 1417 O O . PHE A 1 183 ? 7.332 7.159 0.573 1.00 85.56 183 PHE A O 1
ATOM 1424 N N . SER A 1 184 ? 8.733 8.905 0.764 1.00 82.00 184 SER A N 1
ATOM 1425 C CA . SER A 1 184 ? 9.912 8.145 1.182 1.00 82.00 184 SER A CA 1
ATOM 1426 C C . SER A 1 184 ? 9.680 7.410 2.501 1.00 82.00 184 SER A C 1
ATOM 1428 O O . SER A 1 184 ? 10.190 6.323 2.712 1.00 82.00 184 SER A O 1
ATOM 1430 N N . ASN A 1 185 ? 8.931 8.027 3.408 1.00 83.69 185 ASN A N 1
ATOM 1431 C CA . ASN A 1 185 ? 8.625 7.525 4.739 1.00 83.69 185 ASN A CA 1
ATOM 1432 C C . ASN A 1 185 ? 7.409 8.289 5.280 1.00 83.69 185 ASN A C 1
ATOM 1434 O O . ASN A 1 185 ? 7.050 9.349 4.758 1.00 83.69 185 ASN A O 1
ATOM 1438 N N . HIS A 1 186 ? 6.786 7.787 6.348 1.00 83.62 186 HIS A N 1
ATOM 1439 C CA . HIS A 1 186 ? 5.642 8.473 6.949 1.00 83.62 186 HIS A CA 1
ATOM 1440 C C . HIS A 1 186 ? 6.048 9.825 7.577 1.00 83.62 186 HIS A C 1
ATOM 1442 O O . HIS A 1 186 ? 7.207 10.066 7.931 1.00 83.62 186 HIS A O 1
ATOM 1448 N N . THR A 1 187 ? 5.073 10.717 7.772 1.00 85.19 187 THR A N 1
ATOM 1449 C CA . THR A 1 187 ? 5.284 12.108 8.228 1.00 85.19 187 THR A CA 1
ATOM 1450 C C . THR A 1 187 ? 5.777 12.253 9.674 1.00 85.19 187 THR A C 1
ATOM 1452 O O . THR A 1 187 ? 6.139 13.343 10.106 1.00 85.19 187 THR A O 1
ATOM 1455 N N . GLY A 1 188 ? 5.828 11.154 10.428 1.00 81.88 188 GLY A N 1
ATOM 1456 C CA . GLY A 1 188 ? 6.283 11.113 11.821 1.00 81.88 188 GLY A CA 1
ATOM 1457 C C . GLY A 1 188 ? 7.799 10.959 11.980 1.00 81.88 188 GLY A C 1
ATOM 1458 O O . GLY A 1 188 ? 8.289 10.845 13.104 1.00 81.88 188 GLY A O 1
ATOM 1459 N N . TYR A 1 189 ? 8.557 10.912 10.886 1.00 86.56 189 TYR A N 1
ATOM 1460 C CA . TYR A 1 189 ? 10.019 10.953 10.902 1.00 86.56 189 TYR A CA 1
ATOM 1461 C C . TYR A 1 189 ? 10.536 12.377 11.139 1.00 86.56 189 TYR A C 1
ATOM 1463 O O . TYR A 1 189 ? 10.104 13.333 10.498 1.00 86.56 189 TYR A O 1
ATOM 1471 N N . THR A 1 190 ? 11.495 12.532 12.055 1.00 87.19 190 THR A N 1
ATOM 1472 C CA . THR A 1 190 ? 11.963 13.856 12.505 1.00 87.19 190 THR A CA 1
ATOM 1473 C C . THR A 1 190 ? 12.770 14.617 11.461 1.00 87.19 190 THR A C 1
ATOM 1475 O O . THR A 1 190 ? 12.792 15.844 11.509 1.00 87.19 190 THR A O 1
ATOM 1478 N N . ASN A 1 191 ? 13.413 13.920 10.518 1.00 87.69 191 ASN A N 1
ATOM 1479 C CA . ASN A 1 191 ? 14.183 14.555 9.443 1.00 87.69 191 ASN A CA 1
ATOM 1480 C C . ASN A 1 191 ? 13.317 14.826 8.198 1.00 87.69 191 ASN A C 1
ATOM 1482 O O . ASN A 1 191 ? 13.837 15.157 7.134 1.00 87.69 191 ASN A O 1
ATOM 1486 N N . GLY A 1 192 ? 11.992 14.721 8.346 1.00 88.50 192 GLY A N 1
ATOM 1487 C CA . GLY A 1 192 ? 11.016 14.960 7.294 1.00 88.50 192 GLY A CA 1
ATOM 1488 C C . GLY A 1 192 ? 10.804 13.756 6.378 1.00 88.50 192 GLY A C 1
ATOM 1489 O O . GLY A 1 192 ? 11.264 12.640 6.629 1.00 88.50 192 GLY A O 1
ATOM 1490 N N . PHE A 1 193 ? 10.064 14.009 5.306 1.00 90.69 193 PHE A N 1
ATOM 1491 C CA . PHE A 1 193 ? 9.743 13.062 4.246 1.00 90.69 193 PHE A CA 1
ATOM 1492 C C . PHE A 1 193 ? 9.796 13.790 2.901 1.00 90.69 193 PHE A C 1
ATOM 1494 O O . PHE A 1 193 ? 9.754 15.023 2.844 1.00 90.69 193 PHE A O 1
ATOM 1501 N N . LYS A 1 194 ? 9.900 13.021 1.823 1.00 89.81 194 LYS A N 1
ATOM 1502 C CA . LYS A 1 194 ? 9.918 13.500 0.441 1.00 89.81 194 LYS A CA 1
ATOM 1503 C C . LYS A 1 194 ? 8.942 12.696 -0.398 1.00 89.81 194 LYS A C 1
ATOM 1505 O O . LYS A 1 194 ? 8.690 11.551 -0.048 1.00 89.81 194 LYS A O 1
ATOM 1510 N N . GLY A 1 195 ? 8.426 13.259 -1.488 1.00 88.69 195 GLY A N 1
ATOM 1511 C CA . GLY A 1 195 ? 7.615 12.519 -2.456 1.00 88.69 195 GLY A CA 1
ATOM 1512 C C . GLY A 1 195 ? 6.402 13.277 -2.983 1.00 88.69 195 GLY A C 1
ATOM 1513 O O . GLY A 1 195 ? 6.311 14.494 -2.834 1.00 88.69 195 GLY A O 1
ATOM 1514 N N . GLN A 1 196 ? 5.490 12.539 -3.614 1.00 89.12 196 GLN A N 1
ATOM 1515 C CA . GLN A 1 196 ? 4.407 13.087 -4.432 1.00 89.12 196 GLN A CA 1
ATOM 1516 C C . GLN A 1 196 ? 3.017 12.817 -3.856 1.00 89.12 196 GLN A C 1
ATOM 1518 O O . GLN A 1 196 ? 2.818 11.887 -3.073 1.00 89.12 196 GLN A O 1
ATOM 1523 N N . VAL A 1 197 ? 2.057 13.645 -4.269 1.00 90.94 197 VAL A N 1
ATOM 1524 C CA . VAL A 1 197 ? 0.641 13.562 -3.894 1.00 90.94 197 VAL A CA 1
ATOM 1525 C C . VAL A 1 197 ? -0.187 13.480 -5.171 1.00 90.94 197 VAL A C 1
ATOM 1527 O O . VAL A 1 197 ? -0.071 14.361 -6.018 1.00 90.94 197 VAL A O 1
ATOM 1530 N N . LEU A 1 198 ? -1.032 12.454 -5.272 1.00 91.06 198 LEU A N 1
ATOM 1531 C CA . LEU A 1 198 ? -1.987 12.271 -6.360 1.00 91.06 198 LEU A CA 1
ATOM 1532 C C . LEU A 1 198 ? -3.181 13.218 -6.157 1.00 91.06 198 LEU A C 1
ATOM 1534 O O . LEU A 1 198 ? -3.786 13.250 -5.081 1.00 91.06 198 LEU A O 1
ATOM 1538 N N . ASN A 1 199 ? -3.543 13.990 -7.176 1.00 93.12 199 ASN A N 1
ATOM 1539 C CA . ASN A 1 199 ? -4.705 14.875 -7.151 1.00 93.12 199 ASN A CA 1
ATOM 1540 C C . ASN A 1 199 ? -5.984 14.184 -7.665 1.00 93.12 199 ASN A C 1
ATOM 1542 O O . ASN A 1 199 ? -5.977 13.048 -8.139 1.00 93.12 199 ASN A O 1
ATOM 1546 N N . GLU A 1 200 ? -7.118 14.872 -7.548 1.00 94.25 200 GLU A N 1
ATOM 1547 C CA . GLU A 1 200 ? -8.438 14.359 -7.922 1.00 94.25 200 GLU A CA 1
ATOM 1548 C C . GLU A 1 200 ? -8.571 14.034 -9.414 1.00 94.25 200 GLU A C 1
ATOM 1550 O O . GLU A 1 200 ? -9.278 13.099 -9.781 1.00 94.25 200 GLU A O 1
ATOM 1555 N N . THR A 1 201 ? -7.894 14.793 -10.280 1.00 95.12 201 THR A N 1
ATOM 1556 C CA . THR A 1 201 ? -7.980 14.600 -11.732 1.00 95.12 201 THR A CA 1
ATOM 1557 C C . THR A 1 201 ? -7.207 13.352 -12.130 1.00 95.12 201 THR A C 1
ATOM 1559 O O . THR A 1 201 ? -7.672 12.574 -12.959 1.00 95.12 201 THR A O 1
ATOM 1562 N N . GLU A 1 202 ? -6.062 13.124 -11.493 1.00 94.75 202 GLU A N 1
ATOM 1563 C CA . GLU A 1 202 ? -5.233 11.936 -11.694 1.00 94.75 202 GLU A CA 1
ATOM 1564 C C . GLU A 1 202 ? -5.925 10.678 -11.148 1.00 94.75 202 GLU A C 1
ATOM 1566 O O . GLU A 1 202 ? -5.928 9.639 -11.808 1.00 94.75 202 GLU A O 1
ATOM 1571 N N . LEU A 1 203 ? -6.598 10.779 -9.995 1.00 96.06 203 LEU A N 1
ATOM 1572 C CA . LEU A 1 203 ? -7.456 9.710 -9.477 1.00 96.06 203 LEU A CA 1
ATOM 1573 C C . LEU A 1 203 ? -8.582 9.362 -10.465 1.00 96.06 203 LEU A C 1
ATOM 1575 O O . LEU A 1 203 ? -8.790 8.186 -10.780 1.00 96.06 203 LEU A O 1
ATOM 1579 N N . ALA A 1 204 ? -9.290 10.373 -10.976 1.00 96.12 204 ALA A N 1
ATOM 1580 C CA . ALA A 1 204 ? -10.348 10.181 -11.965 1.00 96.12 204 ALA A CA 1
ATOM 1581 C C . ALA A 1 204 ? -9.806 9.567 -13.268 1.00 96.12 204 ALA A C 1
ATOM 1583 O O . ALA A 1 204 ? -10.458 8.713 -13.874 1.00 96.12 204 ALA A O 1
ATOM 1584 N N . GLU A 1 205 ? -8.600 9.954 -13.692 1.00 95.94 205 GLU A N 1
ATOM 1585 C CA . GLU A 1 205 ? -7.922 9.384 -14.855 1.00 95.94 205 GLU A CA 1
ATOM 1586 C C . GLU A 1 205 ? -7.620 7.889 -14.657 1.00 95.94 205 GLU A C 1
ATOM 1588 O O . GLU A 1 205 ? -7.985 7.085 -15.522 1.00 95.94 205 GLU A O 1
ATOM 1593 N N . LEU A 1 206 ? -7.054 7.491 -13.513 1.00 95.06 206 LEU A N 1
ATOM 1594 C CA . LEU A 1 206 ? -6.825 6.079 -13.180 1.00 95.06 206 LEU A CA 1
ATOM 1595 C C . LEU A 1 206 ? -8.133 5.281 -13.183 1.00 95.06 206 LEU A C 1
ATOM 1597 O O . LEU A 1 206 ? -8.244 4.250 -13.850 1.00 95.06 206 LEU A O 1
ATOM 1601 N N . PHE A 1 207 ? -9.162 5.790 -12.503 1.00 96.38 207 PHE A N 1
ATOM 1602 C CA . PHE A 1 207 ? -10.465 5.132 -12.460 1.00 96.38 207 PHE A CA 1
ATOM 1603 C C . PHE A 1 207 ? -11.113 5.025 -13.850 1.00 96.38 207 PHE A C 1
ATOM 1605 O O . PHE A 1 207 ? -11.757 4.023 -14.174 1.00 96.38 207 PHE A O 1
ATOM 1612 N N . SER A 1 208 ? -10.908 6.019 -14.720 1.00 95.81 208 SER A N 1
ATOM 1613 C CA . SER A 1 208 ? -11.388 5.971 -16.103 1.00 95.81 208 SER A CA 1
ATOM 1614 C C . SER A 1 208 ? -10.715 4.865 -16.923 1.00 95.81 208 SER A C 1
ATOM 1616 O O . SER A 1 208 ? -11.385 4.238 -17.743 1.00 95.81 208 SER A O 1
ATOM 1618 N N . GLY A 1 209 ? -9.433 4.577 -16.672 1.00 93.81 209 GLY A N 1
ATOM 1619 C CA . GLY A 1 209 ? -8.717 3.466 -17.300 1.00 93.81 209 GLY A CA 1
ATOM 1620 C C . GLY A 1 209 ? -9.241 2.102 -16.847 1.00 93.81 209 GLY A C 1
ATOM 1621 O O . GLY A 1 209 ? -9.477 1.233 -17.686 1.00 93.81 209 GLY A O 1
ATOM 1622 N N . LEU A 1 210 ? -9.545 1.950 -15.551 1.00 93.44 210 LEU A N 1
ATOM 1623 C CA . LEU A 1 210 ? -10.218 0.757 -15.015 1.00 93.44 210 LEU A CA 1
ATOM 1624 C C . LEU A 1 210 ? -11.580 0.535 -15.681 1.00 93.44 210 LEU A C 1
ATOM 1626 O O . LEU A 1 210 ? -11.917 -0.570 -16.107 1.00 93.44 210 LEU A O 1
ATOM 1630 N N . LYS A 1 211 ? -12.355 1.615 -15.819 1.00 94.12 211 LYS A N 1
ATOM 1631 C CA . LYS A 1 211 ? -13.661 1.596 -16.480 1.00 94.12 211 LYS A CA 1
ATOM 1632 C C . LYS A 1 211 ? -13.567 1.246 -17.964 1.00 94.12 211 LYS A C 1
ATOM 1634 O O . LYS A 1 211 ? -14.394 0.484 -18.446 1.00 94.12 211 LYS A O 1
ATOM 1639 N N . ALA A 1 212 ? -12.591 1.796 -18.684 1.00 93.06 212 ALA A N 1
ATOM 1640 C CA . ALA A 1 212 ? -12.403 1.547 -20.114 1.00 93.06 212 ALA A CA 1
ATOM 1641 C C . ALA A 1 212 ? -12.031 0.089 -20.432 1.00 93.06 212 ALA A C 1
ATOM 1643 O O . ALA A 1 212 ? -12.223 -0.360 -21.560 1.00 93.06 212 ALA A O 1
ATOM 1644 N N . ASN A 1 213 ? -11.514 -0.640 -19.442 1.00 90.31 213 ASN A N 1
ATOM 1645 C CA . ASN A 1 213 ? -11.142 -2.047 -19.548 1.00 90.31 213 ASN A CA 1
ATOM 1646 C C . ASN A 1 213 ? -12.161 -2.994 -18.888 1.00 90.31 213 ASN A C 1
ATOM 1648 O O . ASN A 1 213 ? -11.840 -4.151 -18.640 1.00 90.31 213 ASN A O 1
ATOM 1652 N N . ASP A 1 214 ? -13.376 -2.511 -18.600 1.00 91.50 214 ASP A N 1
ATOM 1653 C CA . ASP A 1 214 ? -14.482 -3.294 -18.029 1.00 91.50 214 ASP A CA 1
ATOM 1654 C C . ASP A 1 214 ? -14.145 -4.001 -16.699 1.00 91.50 214 ASP A C 1
ATOM 1656 O O . ASP A 1 214 ? -14.764 -5.000 -16.335 1.00 91.50 214 ASP A O 1
ATOM 1660 N N . LEU A 1 215 ? -13.200 -3.453 -15.924 1.00 91.19 215 LEU A N 1
ATOM 1661 C CA . LEU A 1 215 ? -12.709 -4.076 -14.687 1.00 91.19 215 LEU A CA 1
ATOM 1662 C C . LEU A 1 215 ? -13.621 -3.836 -13.474 1.00 91.19 215 LEU A C 1
ATOM 1664 O O . LEU A 1 215 ? -13.511 -4.523 -12.461 1.00 91.19 215 LEU A O 1
ATOM 1668 N N . LEU A 1 216 ? -14.554 -2.881 -13.565 1.00 94.38 216 LEU A N 1
ATOM 1669 C CA . LEU A 1 216 ? -15.333 -2.420 -12.409 1.00 94.38 216 LEU A CA 1
ATOM 1670 C C . LEU A 1 216 ? -16.237 -3.495 -11.784 1.00 94.38 216 LEU A C 1
ATOM 1672 O O . LEU A 1 216 ? -16.595 -3.382 -10.614 1.00 94.38 216 LEU A O 1
ATOM 1676 N N . ASN A 1 217 ? -16.635 -4.514 -12.549 1.00 91.62 217 ASN A N 1
ATOM 1677 C CA . ASN A 1 217 ? -17.510 -5.591 -12.075 1.00 91.62 217 ASN A CA 1
ATOM 1678 C C . ASN A 1 217 ? -16.797 -6.610 -11.166 1.00 91.62 217 ASN A C 1
ATOM 1680 O O . ASN A 1 217 ? -17.471 -7.447 -10.567 1.00 91.62 217 ASN A O 1
ATOM 1684 N N . GLN A 1 218 ? -15.468 -6.534 -11.053 1.00 89.81 218 GLN A N 1
ATOM 1685 C CA . GLN A 1 218 ? -14.661 -7.442 -10.237 1.00 89.81 218 GLN A CA 1
ATOM 1686 C C . GLN A 1 218 ? -14.553 -6.975 -8.780 1.00 89.81 218 GLN A C 1
ATOM 1688 O O . GLN A 1 218 ? -14.317 -7.783 -7.880 1.00 89.81 218 GLN A O 1
ATOM 1693 N N . TYR A 1 219 ? -14.775 -5.683 -8.519 1.00 94.50 219 TYR A N 1
ATOM 1694 C CA . TYR A 1 219 ? -14.649 -5.135 -7.175 1.00 94.50 219 TYR A CA 1
ATOM 1695 C C . TYR A 1 219 ? -15.829 -5.527 -6.287 1.00 94.50 219 TYR A C 1
ATOM 1697 O O . TYR A 1 219 ? -17.005 -5.291 -6.585 1.00 94.50 219 TYR A O 1
ATOM 1705 N N . THR A 1 220 ? -15.487 -6.097 -5.137 1.00 95.62 220 THR A N 1
ATOM 1706 C CA . THR A 1 220 ? -16.431 -6.450 -4.069 1.00 95.62 220 THR A CA 1
ATOM 1707 C C . THR A 1 220 ? -16.374 -5.467 -2.905 1.00 95.62 220 THR A C 1
ATOM 1709 O O . THR A 1 220 ? -17.369 -5.288 -2.205 1.00 95.62 220 THR A O 1
ATOM 1712 N N . HIS A 1 221 ? -15.230 -4.805 -2.730 1.00 96.25 221 HIS A N 1
ATOM 1713 C CA . HIS A 1 221 ? -14.963 -3.883 -1.639 1.00 96.25 221 HIS A CA 1
ATOM 1714 C C . HIS A 1 221 ? -14.276 -2.621 -2.159 1.00 96.25 221 HIS A C 1
ATOM 1716 O O . HIS A 1 221 ? -13.524 -2.669 -3.131 1.00 96.25 221 HIS A O 1
ATOM 1722 N N . LEU A 1 222 ? -14.510 -1.510 -1.469 1.00 97.12 222 LEU A N 1
ATOM 1723 C CA . LEU A 1 222 ? -13.690 -0.306 -1.532 1.00 97.12 222 LEU A CA 1
ATOM 1724 C C . LEU A 1 222 ? -13.187 -0.024 -0.114 1.00 97.12 222 LEU A C 1
ATOM 1726 O O . LEU A 1 222 ? -13.992 0.009 0.815 1.00 97.12 222 LEU A O 1
ATOM 1730 N N . LEU A 1 223 ? -11.882 0.179 0.051 1.00 95.44 223 LEU A N 1
ATOM 1731 C CA . LEU A 1 223 ? -11.270 0.608 1.308 1.00 95.44 223 LEU A CA 1
ATOM 1732 C C . LEU A 1 223 ? -10.575 1.946 1.076 1.00 95.44 223 LEU A C 1
ATOM 1734 O O . LEU A 1 223 ? -9.771 2.068 0.155 1.00 95.44 223 LEU A O 1
ATOM 1738 N N . THR A 1 224 ? -10.872 2.938 1.910 1.00 94.62 224 THR A N 1
ATOM 1739 C CA . THR A 1 224 ? -10.181 4.235 1.884 1.00 94.62 224 THR A CA 1
ATOM 1740 C C . THR A 1 224 ? -9.633 4.571 3.259 1.00 94.62 224 THR A C 1
ATOM 1742 O O . THR A 1 224 ? -10.331 4.350 4.245 1.00 94.62 224 THR A O 1
ATOM 1745 N N . GLY A 1 225 ? -8.430 5.144 3.296 1.00 90.12 225 GLY A N 1
ATOM 1746 C CA . GLY A 1 225 ? -7.797 5.692 4.497 1.00 90.12 225 GLY A CA 1
ATOM 1747 C C . GLY A 1 225 ? -7.399 7.150 4.288 1.00 90.12 225 GLY A C 1
ATOM 1748 O O . GLY A 1 225 ? -8.225 7.964 3.884 1.00 90.12 225 GLY A O 1
ATOM 1749 N N . TYR A 1 226 ? -6.126 7.480 4.517 1.00 86.38 226 TYR A N 1
ATOM 1750 C CA . TYR A 1 226 ? -5.607 8.847 4.402 1.00 86.38 226 TYR A CA 1
ATOM 1751 C C . TYR A 1 226 ? -5.953 9.549 3.072 1.00 86.38 226 TYR A C 1
ATOM 1753 O O . TYR A 1 226 ? -5.588 9.095 1.981 1.00 86.38 226 TYR A O 1
ATOM 1761 N N . VAL A 1 227 ? -6.591 10.721 3.184 1.00 87.38 227 VAL A N 1
ATOM 1762 C CA . VAL A 1 227 ? -6.919 11.622 2.069 1.00 87.38 227 VAL A CA 1
ATOM 1763 C C . VAL A 1 227 ? -6.439 13.035 2.389 1.00 87.38 227 VAL A C 1
ATOM 1765 O O . VAL A 1 227 ? -6.787 13.605 3.420 1.00 87.38 227 VAL A O 1
ATOM 1768 N N . GLY A 1 228 ? -5.644 13.612 1.485 1.00 81.19 228 GLY A N 1
ATOM 1769 C CA . GLY A 1 228 ? -4.974 14.893 1.718 1.00 81.19 228 GLY A CA 1
ATOM 1770 C C . GLY A 1 228 ? -5.778 16.147 1.354 1.00 81.19 228 GLY A C 1
ATOM 1771 O O . GLY A 1 228 ? -5.384 17.237 1.761 1.00 81.19 228 GLY A O 1
ATOM 1772 N N . ASN A 1 229 ? -6.867 16.043 0.578 1.00 88.69 229 ASN A N 1
ATOM 1773 C CA . ASN A 1 229 ? -7.639 17.215 0.142 1.00 88.69 229 ASN A CA 1
ATOM 1774 C C . ASN A 1 229 ? -9.117 16.910 -0.180 1.00 88.69 229 ASN A C 1
ATOM 1776 O O . ASN A 1 229 ? -9.498 15.766 -0.432 1.00 88.69 229 ASN A O 1
ATOM 1780 N N . ILE A 1 230 ? -9.950 17.961 -0.177 1.00 92.94 230 ILE A N 1
ATOM 1781 C CA . ILE A 1 230 ? -11.407 17.863 -0.377 1.00 92.94 230 ILE A CA 1
ATOM 1782 C C . ILE A 1 230 ? -11.777 17.296 -1.744 1.00 92.94 230 ILE A C 1
ATOM 1784 O O . ILE A 1 230 ? -12.690 16.477 -1.828 1.00 92.94 230 ILE A O 1
ATOM 1788 N N . ASN A 1 231 ? -11.120 17.747 -2.811 1.00 93.81 231 ASN A N 1
ATOM 1789 C CA . ASN A 1 231 ? -11.499 17.356 -4.166 1.00 93.81 231 ASN A CA 1
ATOM 1790 C C . ASN A 1 231 ? -11.277 15.854 -4.377 1.00 93.81 231 ASN A C 1
ATOM 1792 O O . ASN A 1 231 ? -12.125 15.183 -4.958 1.00 93.81 231 ASN A O 1
ATOM 1796 N N . PHE A 1 232 ? -10.188 15.315 -3.828 1.00 94.25 232 PHE A N 1
ATOM 1797 C CA . PHE A 1 232 ? -9.891 13.885 -3.838 1.00 94.25 232 PHE A CA 1
ATOM 1798 C C . PHE A 1 232 ? -10.967 13.090 -3.089 1.00 94.25 232 PHE A C 1
ATOM 1800 O O . PHE A 1 232 ? -11.453 12.069 -3.574 1.00 94.25 232 PHE A O 1
ATOM 1807 N N . LEU A 1 233 ? -11.401 13.595 -1.929 1.00 92.44 233 LEU A N 1
ATOM 1808 C CA . LEU A 1 233 ? -12.465 12.978 -1.141 1.00 92.44 233 LEU A CA 1
ATOM 1809 C C . LEU A 1 233 ? -13.820 13.008 -1.871 1.00 92.44 233 LEU A C 1
ATOM 1811 O O . LEU A 1 233 ? -14.567 12.031 -1.857 1.00 92.44 233 LEU A O 1
ATOM 1815 N N . ALA A 1 234 ? -14.129 14.110 -2.555 1.00 92.81 234 ALA A N 1
ATOM 1816 C CA . ALA A 1 234 ? -15.320 14.218 -3.391 1.00 92.81 234 ALA A CA 1
ATOM 1817 C C . ALA A 1 234 ? -15.280 13.237 -4.575 1.00 92.81 234 ALA A C 1
ATOM 1819 O O . ALA A 1 234 ? -16.305 12.640 -4.913 1.00 92.81 234 ALA A O 1
ATOM 1820 N N . GLU A 1 235 ? -14.105 13.023 -5.169 1.00 96.19 235 GLU A N 1
ATOM 1821 C CA . GLU A 1 235 ? -13.943 12.066 -6.260 1.00 96.19 235 GLU A CA 1
ATOM 1822 C C . GLU A 1 235 ? -14.093 10.612 -5.792 1.00 96.19 235 GLU A C 1
ATOM 1824 O O . GLU A 1 235 ? -14.757 9.828 -6.470 1.00 96.19 235 GLU A O 1
ATOM 1829 N N . ILE A 1 236 ? -13.637 10.262 -4.582 1.00 96.19 236 ILE A N 1
ATOM 1830 C CA . ILE A 1 236 ? -13.948 8.961 -3.957 1.00 96.19 236 ILE A CA 1
ATOM 1831 C C . ILE A 1 236 ? -15.466 8.714 -3.924 1.00 96.19 236 ILE A C 1
ATOM 1833 O O . ILE A 1 236 ? -15.928 7.617 -4.248 1.00 96.19 236 ILE A O 1
ATOM 1837 N N . ALA A 1 237 ? -16.271 9.729 -3.589 1.00 96.25 237 ALA A N 1
ATOM 1838 C CA . ALA A 1 237 ? -17.727 9.589 -3.582 1.00 96.25 237 ALA A CA 1
ATOM 1839 C C . ALA A 1 237 ? -18.306 9.336 -4.991 1.00 96.25 237 ALA A C 1
ATOM 1841 O O . ALA A 1 237 ? -19.288 8.599 -5.130 1.00 96.25 237 ALA A O 1
ATOM 1842 N N . ASN A 1 238 ? -17.718 9.918 -6.042 1.00 96.69 238 ASN A N 1
ATOM 1843 C CA . ASN A 1 238 ? -18.115 9.675 -7.436 1.00 96.69 238 ASN A CA 1
ATOM 1844 C C . ASN A 1 238 ? -17.732 8.263 -7.901 1.00 96.69 238 ASN A C 1
ATOM 1846 O O . ASN A 1 238 ? -18.548 7.567 -8.521 1.00 96.69 238 ASN A O 1
ATOM 1850 N N . ILE A 1 239 ? -16.525 7.820 -7.548 1.00 97.44 239 ILE A N 1
ATOM 1851 C CA . ILE A 1 239 ? -16.027 6.464 -7.791 1.00 97.44 239 ILE A CA 1
ATOM 1852 C C . ILE A 1 239 ? -16.958 5.445 -7.142 1.00 97.44 239 ILE A C 1
ATOM 1854 O O . ILE A 1 239 ? -17.465 4.556 -7.825 1.00 97.44 239 ILE A O 1
ATOM 1858 N N . LEU A 1 240 ? -17.283 5.621 -5.859 1.00 97.88 240 LEU A N 1
ATOM 1859 C CA . LEU A 1 240 ? -18.176 4.723 -5.131 1.00 97.88 240 LEU A CA 1
ATOM 1860 C C . LEU A 1 240 ? -19.569 4.636 -5.769 1.00 97.88 240 LEU A C 1
ATOM 1862 O O . LEU A 1 240 ? -20.109 3.540 -5.916 1.00 97.88 240 LEU A O 1
ATOM 1866 N N . LYS A 1 241 ? -20.156 5.769 -6.181 1.00 97.25 241 LYS A N 1
ATOM 1867 C CA . LYS A 1 241 ? -21.445 5.775 -6.898 1.00 97.25 241 LYS A CA 1
ATOM 1868 C C . LYS A 1 241 ? -21.365 4.967 -8.192 1.00 97.25 241 LYS A C 1
ATOM 1870 O O . LYS A 1 241 ? -22.282 4.205 -8.493 1.00 97.25 241 LYS A O 1
ATOM 1875 N N . THR A 1 242 ? -20.271 5.112 -8.936 1.00 97.81 242 THR A N 1
ATOM 1876 C CA . THR A 1 242 ? -20.052 4.369 -10.182 1.00 97.81 242 THR A CA 1
ATOM 1877 C C . THR A 1 242 ? -19.881 2.876 -9.907 1.00 97.81 242 THR A C 1
ATOM 1879 O O . THR A 1 242 ? -20.566 2.067 -10.529 1.00 97.81 242 THR A O 1
ATOM 1882 N N . LEU A 1 243 ? -19.054 2.504 -8.931 1.00 98.06 243 LEU A N 1
ATOM 1883 C CA . LEU A 1 243 ? -18.860 1.116 -8.511 1.00 98.06 243 LEU A CA 1
ATOM 1884 C C . LEU A 1 243 ? -20.179 0.468 -8.072 1.00 98.06 243 LEU A C 1
ATOM 1886 O O . LEU A 1 243 ? -20.523 -0.605 -8.559 1.00 98.06 243 LEU A O 1
ATOM 1890 N N . ARG A 1 244 ? -20.981 1.148 -7.243 1.00 97.75 244 ARG A N 1
ATOM 1891 C CA . ARG A 1 244 ? -22.291 0.641 -6.800 1.00 97.75 244 ARG A CA 1
ATOM 1892 C C . ARG A 1 244 ? -23.336 0.565 -7.914 1.00 97.75 244 ARG A C 1
ATOM 1894 O O . ARG A 1 244 ? -24.256 -0.241 -7.816 1.00 97.75 244 ARG A O 1
ATOM 1901 N N . SER A 1 245 ? -23.202 1.357 -8.981 1.00 97.50 245 SER A N 1
ATOM 1902 C CA . SER A 1 245 ? -24.061 1.216 -10.166 1.00 97.50 245 SER A CA 1
ATOM 1903 C C . SER A 1 245 ? -23.806 -0.090 -10.929 1.00 97.50 245 SER A C 1
ATOM 1905 O O . SER A 1 245 ? -24.716 -0.599 -11.580 1.00 97.50 245 SER A O 1
ATOM 1907 N N . VAL A 1 246 ? -22.593 -0.645 -10.814 1.00 96.88 246 VAL A N 1
ATOM 1908 C CA . VAL A 1 246 ? -22.196 -1.931 -11.403 1.00 96.88 246 VAL A CA 1
ATOM 1909 C C . VAL A 1 246 ? -22.447 -3.078 -10.421 1.00 96.88 246 VAL A C 1
ATOM 1911 O O . VAL A 1 246 ? -23.041 -4.088 -10.792 1.00 96.88 246 VAL A O 1
ATOM 1914 N N . ASN A 1 247 ? -22.046 -2.910 -9.159 1.00 97.25 247 ASN A N 1
ATOM 1915 C CA . ASN A 1 247 ? -22.238 -3.875 -8.081 1.00 97.25 247 ASN A CA 1
ATOM 1916 C C . ASN A 1 247 ? -22.960 -3.221 -6.884 1.00 97.25 247 ASN A C 1
ATOM 1918 O O . ASN A 1 247 ? -22.305 -2.672 -5.995 1.00 97.25 247 ASN A O 1
ATOM 1922 N N . PRO A 1 248 ? -24.301 -3.318 -6.799 1.00 96.62 248 PRO A N 1
ATOM 1923 C CA . PRO A 1 248 ? -25.069 -2.747 -5.688 1.00 96.62 248 PRO A CA 1
ATOM 1924 C C . PRO A 1 248 ? -24.730 -3.327 -4.307 1.00 96.62 248 PRO A C 1
ATOM 1926 O O . PRO A 1 248 ? -25.078 -2.721 -3.297 1.00 96.62 248 PRO A O 1
ATOM 1929 N N . ASN A 1 249 ? -24.064 -4.487 -4.259 1.00 95.81 249 ASN A N 1
ATOM 1930 C CA . ASN A 1 249 ? -23.636 -5.146 -3.025 1.00 95.81 249 ASN A CA 1
ATOM 1931 C C . ASN A 1 249 ? -22.199 -4.779 -2.619 1.00 95.81 249 ASN A C 1
ATOM 1933 O O . ASN A 1 249 ? -21.692 -5.356 -1.660 1.00 95.81 249 ASN A O 1
ATOM 1937 N N . LEU A 1 250 ? -21.530 -3.873 -3.345 1.00 97.81 250 LEU A N 1
ATOM 1938 C CA . LEU A 1 250 ? -20.177 -3.434 -3.010 1.00 97.81 250 LEU A CA 1
ATOM 1939 C C . LEU A 1 250 ? -20.145 -2.793 -1.621 1.00 97.81 250 LEU A C 1
ATOM 1941 O O . LEU A 1 250 ? -20.897 -1.853 -1.342 1.00 97.81 250 LEU A O 1
ATOM 1945 N N . ILE A 1 251 ? -19.238 -3.297 -0.785 1.00 97.38 251 ILE A N 1
ATOM 1946 C CA . ILE A 1 251 ? -19.058 -2.858 0.596 1.00 97.38 251 ILE A CA 1
ATOM 1947 C C . ILE A 1 251 ? -18.004 -1.760 0.635 1.00 97.38 251 ILE A C 1
ATOM 1949 O O . ILE A 1 251 ? -16.865 -1.963 0.214 1.00 97.38 251 ILE A O 1
ATOM 1953 N N . TYR A 1 252 ? -18.379 -0.600 1.166 1.00 98.38 252 TYR A N 1
ATOM 1954 C CA . TYR A 1 252 ? -17.445 0.495 1.393 1.00 98.38 252 TYR A CA 1
ATOM 1955 C C . TYR A 1 252 ? -16.993 0.538 2.857 1.00 98.38 252 TYR A C 1
ATOM 1957 O O . TYR A 1 252 ? -17.810 0.765 3.754 1.00 98.38 252 TYR A O 1
ATOM 1965 N N . VAL A 1 253 ? -15.691 0.341 3.076 1.00 96.00 253 VAL A N 1
ATOM 1966 C CA . VAL A 1 253 ? -15.010 0.520 4.362 1.00 96.00 253 VAL A CA 1
ATOM 1967 C C . VAL A 1 253 ? -14.261 1.852 4.344 1.00 96.00 253 VAL A C 1
ATOM 1969 O O . VAL A 1 253 ? -13.369 2.066 3.523 1.00 96.00 253 VAL A O 1
ATOM 1972 N N . CYS A 1 254 ? -14.636 2.756 5.242 1.00 96.56 254 CYS A N 1
ATOM 1973 C CA . CYS A 1 254 ? -14.040 4.079 5.369 1.00 96.56 254 CYS A CA 1
ATOM 1974 C C . CYS A 1 254 ? -13.273 4.183 6.687 1.00 96.56 254 CYS A C 1
ATOM 1976 O O . CYS A 1 254 ? -13.883 4.170 7.756 1.00 96.56 254 CYS A O 1
ATOM 1978 N N . ASP A 1 255 ? -11.960 4.369 6.610 1.00 94.12 255 ASP A N 1
ATOM 1979 C CA . ASP A 1 255 ? -11.157 4.854 7.726 1.00 94.12 255 ASP A CA 1
ATOM 1980 C C . ASP A 1 255 ? -11.028 6.386 7.610 1.00 94.12 255 ASP A C 1
ATOM 1982 O O . ASP A 1 255 ? -10.341 6.871 6.705 1.00 94.12 255 ASP A O 1
ATOM 1986 N N . PRO A 1 256 ? -11.761 7.182 8.416 1.00 94.00 256 PRO A N 1
ATOM 1987 C CA . PRO A 1 256 ? -11.844 8.632 8.255 1.00 94.00 256 PRO A CA 1
ATOM 1988 C C . PRO A 1 256 ? -10.627 9.336 8.872 1.00 94.00 256 PRO A C 1
ATOM 1990 O O . PRO A 1 256 ? -10.777 10.169 9.767 1.00 94.00 256 PRO A O 1
ATOM 1993 N N . VAL A 1 257 ? -9.433 9.012 8.365 1.00 90.38 257 VAL A N 1
ATOM 1994 C CA . VAL A 1 257 ? -8.149 9.470 8.904 1.00 90.38 257 VAL A CA 1
ATOM 1995 C C . VAL A 1 257 ? -8.091 10.996 8.913 1.00 90.38 257 VAL A C 1
ATOM 1997 O O . VAL A 1 257 ? -7.967 11.640 7.865 1.00 90.38 257 VAL A O 1
ATOM 2000 N N . MET A 1 258 ? -8.159 11.583 10.107 1.00 90.62 258 MET A N 1
ATOM 2001 C CA . MET A 1 258 ? -8.079 13.035 10.298 1.00 90.62 258 MET A CA 1
ATOM 2002 C C . MET A 1 258 ? -7.040 13.442 11.333 1.00 90.62 258 MET A C 1
ATOM 2004 O O . MET A 1 258 ? -6.470 14.535 11.239 1.00 90.62 258 MET A O 1
ATOM 2008 N N . GLY A 1 259 ? -6.776 12.593 12.319 1.00 84.12 259 GLY A N 1
ATOM 2009 C CA . GLY A 1 259 ? -5.857 12.917 13.394 1.00 84.12 259 GLY A CA 1
ATOM 2010 C C . GLY A 1 259 ? -5.949 11.948 14.553 1.00 84.12 259 GLY A C 1
ATOM 2011 O O . GLY A 1 259 ? -6.779 11.046 14.565 1.00 84.12 259 GLY A O 1
ATOM 2012 N N . ASP A 1 260 ? -5.105 12.176 15.545 1.00 79.44 260 ASP A N 1
ATOM 2013 C CA . ASP A 1 260 ? -5.050 11.378 16.765 1.00 79.44 260 ASP A CA 1
ATOM 2014 C C . ASP A 1 260 ? -4.531 12.248 17.923 1.00 79.44 260 ASP A C 1
ATOM 2016 O O . ASP A 1 260 ? -3.938 13.313 17.700 1.00 79.44 260 ASP A O 1
ATOM 2020 N N . ASP A 1 261 ? -4.762 11.817 19.165 1.00 75.00 261 ASP A N 1
ATOM 2021 C CA . ASP A 1 261 ? -4.319 12.492 20.394 1.00 75.00 261 ASP A CA 1
ATOM 2022 C C . ASP A 1 261 ? -4.723 13.983 20.477 1.00 75.00 261 ASP A C 1
ATOM 2024 O O . ASP A 1 261 ? -3.962 14.837 20.947 1.00 75.00 261 ASP A O 1
ATOM 2028 N N . GLY A 1 262 ? -5.914 14.333 19.985 1.00 78.31 262 GLY A N 1
ATOM 2029 C CA . GLY A 1 262 ? -6.411 15.711 20.033 1.00 78.31 262 GLY A CA 1
ATOM 2030 C C . GLY A 1 262 ? -5.888 16.630 18.922 1.00 78.31 262 GLY A C 1
ATOM 2031 O O . GLY A 1 262 ? -6.193 17.825 18.933 1.00 78.31 262 GLY A O 1
ATOM 2032 N N . VAL A 1 263 ? -5.096 16.116 17.973 1.00 83.88 263 VAL A N 1
ATOM 2033 C CA . VAL A 1 263 ? -4.462 16.913 16.915 1.00 83.88 263 VAL A CA 1
ATOM 2034 C C . 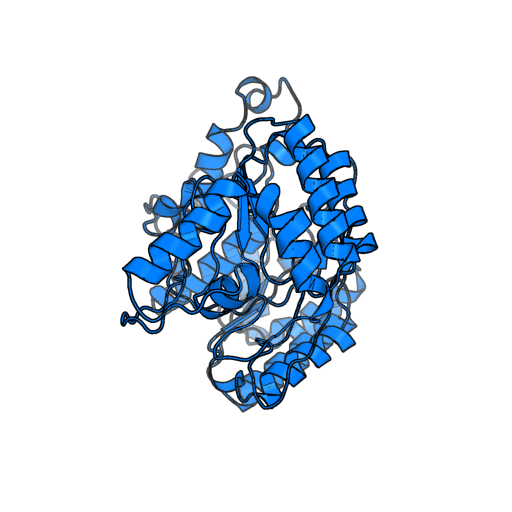VAL A 1 263 ? -4.858 16.391 15.538 1.00 83.88 263 VAL A C 1
ATOM 2036 O O . VAL A 1 263 ? -4.649 15.225 15.221 1.00 83.88 263 VAL A O 1
ATOM 2039 N N . MET A 1 264 ? -5.380 17.280 14.688 1.00 86.12 264 MET A N 1
ATOM 2040 C CA . MET A 1 264 ? -5.589 16.983 13.269 1.00 86.12 264 MET A CA 1
ATOM 2041 C C . MET A 1 264 ? -4.267 17.006 12.495 1.00 86.12 264 MET A C 1
ATOM 2043 O O . MET A 1 264 ? -3.477 17.941 12.635 1.00 86.12 264 MET A O 1
ATOM 2047 N N . TYR A 1 265 ? -4.062 16.007 11.638 1.00 81.69 265 TYR A N 1
ATOM 2048 C CA . TYR A 1 265 ? -2.916 15.915 10.721 1.00 81.69 265 TYR A CA 1
ATOM 2049 C C . TYR A 1 265 ? -3.290 16.271 9.275 1.00 81.69 265 TYR A C 1
ATOM 2051 O O . TYR A 1 265 ? -2.418 16.335 8.408 1.00 81.69 265 TYR A O 1
ATOM 2059 N N . VAL A 1 266 ? -4.579 16.501 9.016 1.00 84.81 266 VAL A N 1
ATOM 2060 C CA . VAL A 1 266 ? -5.136 16.857 7.706 1.00 84.81 266 VAL A CA 1
ATOM 2061 C C . VAL A 1 266 ? -5.817 18.234 7.754 1.00 84.81 266 VAL A C 1
ATOM 2063 O O . VAL A 1 266 ? -6.117 18.729 8.846 1.00 84.81 266 VAL A O 1
ATOM 2066 N N . PRO A 1 267 ? -6.077 18.876 6.598 1.00 88.44 267 PRO A N 1
ATOM 2067 C CA . PRO A 1 267 ? -6.786 20.153 6.560 1.00 88.44 267 PRO A CA 1
ATOM 2068 C C . PRO A 1 267 ? -8.179 20.078 7.212 1.00 88.44 267 PRO A C 1
ATOM 2070 O O . PRO A 1 267 ? -8.947 19.148 6.957 1.00 88.44 267 PRO A O 1
ATOM 2073 N N . GLN A 1 268 ? -8.521 21.070 8.043 1.00 89.56 268 GLN A N 1
ATOM 2074 C CA . GLN A 1 268 ? -9.771 21.086 8.826 1.00 89.56 268 GLN A CA 1
ATOM 2075 C C . GLN A 1 268 ? -11.023 21.061 7.944 1.00 89.56 268 GLN A C 1
ATOM 2077 O O . GLN A 1 268 ? -12.079 20.577 8.353 1.00 89.56 268 GLN A O 1
ATOM 2082 N N . GLU A 1 269 ? -10.910 21.570 6.721 1.00 92.31 269 GLU A N 1
ATOM 2083 C CA . GLU A 1 269 ? -11.992 21.616 5.752 1.00 92.31 269 GLU A CA 1
ATOM 2084 C C . GLU A 1 269 ? -12.441 20.225 5.248 1.00 92.31 269 GLU A C 1
ATOM 2086 O O . GLU A 1 269 ? -13.528 20.109 4.682 1.00 92.31 269 GLU A O 1
ATOM 2091 N N . LEU A 1 270 ? -11.681 19.155 5.521 1.00 93.31 270 LEU A N 1
ATOM 2092 C CA . LEU A 1 270 ? -12.095 17.771 5.247 1.00 93.31 270 LEU A CA 1
ATOM 2093 C C . LEU A 1 270 ? -13.215 17.278 6.169 1.00 93.31 270 LEU A C 1
ATOM 2095 O O . LEU A 1 270 ? -14.051 16.484 5.739 1.00 93.31 270 LEU A O 1
ATOM 2099 N N . LEU A 1 271 ? -13.266 17.755 7.417 1.00 94.94 271 LEU A N 1
ATOM 2100 C CA . LEU A 1 271 ? -14.236 17.302 8.418 1.00 94.94 271 LEU A CA 1
ATOM 2101 C C . LEU A 1 271 ? -15.702 17.390 7.948 1.00 94.94 271 LEU A C 1
ATOM 2103 O O . LEU A 1 271 ? -16.402 16.379 8.036 1.00 94.94 271 LEU A O 1
ATOM 2107 N N . PRO A 1 272 ? -16.211 18.533 7.438 1.00 95.19 272 PRO A N 1
ATOM 2108 C CA . PRO A 1 272 ? -17.591 18.598 6.959 1.00 95.19 272 PRO A CA 1
ATOM 2109 C C . PRO A 1 272 ? -17.849 17.640 5.789 1.00 95.19 272 PRO A C 1
ATOM 2111 O O . PRO A 1 272 ? -18.930 17.064 5.702 1.00 95.19 272 PRO A O 1
ATOM 2114 N N . VAL A 1 273 ? -16.862 17.413 4.917 1.00 95.00 273 VAL A N 1
ATOM 2115 C CA . VAL A 1 273 ? -17.008 16.500 3.774 1.00 95.00 273 VAL A CA 1
ATOM 2116 C C . VAL A 1 273 ? -17.093 15.052 4.251 1.00 95.00 273 VAL A C 1
ATOM 2118 O O . VAL A 1 273 ? -18.003 14.330 3.838 1.00 95.00 273 VAL A O 1
ATOM 2121 N N . TYR A 1 274 ? -16.229 14.643 5.185 1.00 96.31 274 TYR A N 1
ATOM 2122 C CA . TYR A 1 274 ? -16.342 13.336 5.828 1.00 96.31 274 TYR A CA 1
ATOM 2123 C C . TYR A 1 274 ? -17.705 13.160 6.504 1.00 96.31 274 TYR A C 1
ATOM 2125 O O . TYR A 1 274 ? -18.434 12.221 6.188 1.00 96.31 274 TYR A O 1
ATOM 2133 N N . ARG A 1 275 ? -18.080 14.096 7.382 1.00 96.56 275 ARG A N 1
ATOM 2134 C CA . ARG A 1 275 ? -19.299 14.036 8.202 1.00 96.56 275 ARG A CA 1
ATOM 2135 C C . ARG A 1 275 ? -20.589 13.997 7.379 1.00 96.56 275 ARG A C 1
ATOM 2137 O O . ARG A 1 275 ? -21.530 13.273 7.726 1.00 96.56 275 ARG A O 1
ATOM 2144 N N . ASP A 1 276 ? -20.659 14.811 6.329 1.00 95.12 276 ASP A N 1
ATOM 2145 C CA . ASP A 1 276 ? -21.910 15.081 5.617 1.00 95.12 276 ASP A CA 1
ATOM 2146 C C . ASP A 1 276 ? -22.007 14.347 4.275 1.00 95.12 276 ASP A C 1
ATOM 2148 O O . ASP A 1 276 ? -23.117 14.138 3.792 1.00 95.12 276 ASP A O 1
ATOM 2152 N N . THR A 1 277 ? -20.879 13.924 3.688 1.00 94.56 277 THR A N 1
ATOM 2153 C CA . THR A 1 277 ? -20.854 13.251 2.377 1.00 94.56 277 THR A CA 1
ATOM 2154 C C . THR A 1 277 ? -20.336 11.822 2.448 1.00 94.56 277 THR A C 1
ATOM 2156 O O . THR A 1 277 ? -20.989 10.936 1.915 1.00 94.56 277 THR A O 1
ATOM 2159 N N . ILE A 1 278 ? -19.193 11.568 3.091 1.00 96.88 278 ILE A N 1
ATOM 2160 C CA . ILE A 1 278 ? -18.522 10.256 3.008 1.00 96.88 278 ILE A CA 1
ATOM 2161 C C . ILE A 1 278 ? -19.084 9.247 3.999 1.00 96.88 278 ILE A C 1
ATOM 2163 O O . ILE A 1 278 ? -19.450 8.145 3.598 1.00 96.88 278 ILE A O 1
ATOM 2167 N N . VAL A 1 279 ? -19.209 9.628 5.272 1.00 97.31 279 VAL A N 1
ATOM 2168 C CA . VAL A 1 279 ? -19.750 8.758 6.324 1.00 97.31 279 VAL A CA 1
ATOM 2169 C C . VAL A 1 279 ? -21.133 8.208 5.946 1.00 97.31 279 VAL A C 1
ATOM 2171 O O . VAL A 1 279 ? -21.307 6.998 6.039 1.00 97.31 279 VAL A O 1
ATOM 2174 N N . PRO A 1 280 ? -22.090 9.009 5.427 1.00 97.31 280 PRO A N 1
ATOM 2175 C CA . PRO A 1 280 ? -23.385 8.476 4.993 1.00 97.31 280 PRO A CA 1
ATOM 2176 C C . PRO A 1 280 ? -23.329 7.474 3.828 1.00 97.31 280 PRO A C 1
ATOM 2178 O O . PRO A 1 280 ? -24.317 6.800 3.547 1.00 97.31 280 PRO A O 1
ATOM 2181 N N . LEU A 1 281 ? -22.211 7.401 3.099 1.00 97.44 281 LEU A N 1
ATOM 2182 C CA . LEU A 1 281 ? -22.031 6.449 2.006 1.00 97.44 281 LEU A CA 1
ATOM 2183 C C . LEU A 1 281 ? -21.383 5.137 2.467 1.00 97.44 281 LEU A C 1
ATOM 2185 O O . LEU A 1 281 ? -21.496 4.144 1.742 1.00 97.44 281 LEU A O 1
ATOM 2189 N N . ALA A 1 282 ? -20.704 5.127 3.615 1.00 96.94 282 ALA A N 1
ATOM 2190 C CA . ALA A 1 282 ? -19.957 3.984 4.128 1.00 96.94 282 ALA A CA 1
ATOM 2191 C C . ALA A 1 282 ? -20.874 2.880 4.669 1.00 96.94 282 ALA A C 1
ATOM 2193 O O . ALA A 1 282 ? -21.874 3.147 5.331 1.00 96.94 282 ALA A O 1
ATOM 2194 N N . ASP A 1 283 ? -20.514 1.623 4.407 1.00 96.94 283 ASP A N 1
ATOM 2195 C CA . ASP A 1 283 ? -21.137 0.475 5.072 1.00 96.94 283 ASP A CA 1
ATOM 2196 C C . ASP A 1 283 ? -20.467 0.214 6.425 1.00 96.94 283 ASP A C 1
ATOM 2198 O O . ASP A 1 283 ? -21.149 -0.104 7.402 1.00 96.94 283 ASP A O 1
ATOM 2202 N N . ILE A 1 284 ? -19.140 0.372 6.472 1.00 94.56 284 ILE A N 1
ATOM 2203 C CA . ILE A 1 284 ? -18.303 0.184 7.656 1.00 94.56 284 ILE A CA 1
ATOM 2204 C C . ILE A 1 284 ? -17.438 1.427 7.856 1.00 94.56 284 ILE A C 1
ATOM 2206 O O . ILE A 1 284 ? -16.823 1.904 6.902 1.00 94.56 284 ILE A O 1
ATOM 2210 N N . VAL A 1 285 ? -17.349 1.921 9.090 1.00 93.88 285 VAL A N 1
ATOM 2211 C CA . VAL A 1 285 ? -16.400 2.979 9.468 1.00 93.88 285 VAL A CA 1
ATOM 2212 C C . VAL A 1 285 ? -15.480 2.512 10.594 1.00 93.88 285 VAL A C 1
ATOM 2214 O O . VAL A 1 285 ? -15.934 1.814 11.505 1.00 93.88 285 VAL A O 1
ATOM 2217 N N . THR A 1 286 ? -14.202 2.900 10.540 1.00 90.56 286 THR A N 1
ATOM 2218 C CA . THR A 1 286 ? -13.175 2.472 11.514 1.00 90.56 286 THR A CA 1
ATOM 2219 C C . THR A 1 286 ? -12.463 3.614 12.268 1.00 90.56 286 THR A C 1
ATOM 2221 O O . THR A 1 286 ? -11.244 3.554 12.421 1.00 90.56 286 THR A O 1
ATOM 2224 N N . PRO A 1 287 ? -13.174 4.658 12.742 1.00 92.56 287 PRO A N 1
ATOM 2225 C CA . PRO A 1 287 ? -12.541 5.828 13.356 1.00 92.56 287 PRO A CA 1
ATOM 2226 C C . PRO A 1 287 ? -11.832 5.491 14.675 1.00 92.56 287 PRO A C 1
ATOM 2228 O O . PRO A 1 287 ? -12.253 4.590 15.404 1.00 92.56 287 PRO A O 1
ATOM 2231 N N . ASN A 1 288 ? -10.820 6.270 15.048 1.00 90.31 288 ASN A N 1
ATOM 2232 C CA . ASN A 1 288 ? -10.362 6.335 16.440 1.00 90.31 288 ASN A CA 1
ATOM 2233 C C . ASN A 1 288 ? -11.290 7.230 17.294 1.00 90.31 288 ASN A C 1
ATOM 2235 O O . ASN A 1 288 ? -12.144 7.944 16.763 1.00 90.31 288 ASN A O 1
ATOM 2239 N N . GLN A 1 289 ? -11.147 7.222 18.626 1.00 89.44 289 GLN A N 1
ATOM 2240 C CA . GLN A 1 289 ? -11.989 8.049 19.504 1.00 89.44 289 GLN A CA 1
ATOM 2241 C C . GLN A 1 289 ? -11.961 9.539 19.131 1.00 89.44 289 GLN A C 1
ATOM 2243 O O . GLN A 1 289 ? -13.019 10.161 19.089 1.00 89.44 289 GLN A O 1
ATOM 2248 N N . PHE A 1 290 ? -10.791 10.116 18.845 1.00 91.50 290 PHE A N 1
ATOM 2249 C CA . PHE A 1 290 ? -10.684 11.535 18.497 1.00 91.50 290 PHE A CA 1
ATOM 2250 C C . PHE A 1 290 ? -11.479 11.865 17.225 1.00 91.50 290 PHE A C 1
ATOM 2252 O O . PHE A 1 290 ? -12.210 12.853 17.179 1.00 91.50 290 PHE A O 1
ATOM 2259 N N . GLU A 1 291 ? -11.415 11.005 16.214 1.00 94.50 291 GLU A N 1
ATOM 2260 C CA . GLU A 1 291 ? -12.186 11.141 14.977 1.00 94.50 291 GLU A CA 1
ATOM 2261 C C . GLU A 1 291 ? -13.691 10.995 15.213 1.00 94.50 291 GLU A C 1
ATOM 2263 O O . GLU A 1 291 ? -14.473 11.753 14.635 1.00 94.50 291 GLU A O 1
ATOM 2268 N N . VAL A 1 292 ? -14.115 10.090 16.103 1.00 93.88 292 VAL A N 1
ATOM 2269 C CA . VAL A 1 292 ? -15.522 10.002 16.524 1.00 93.88 292 VAL A CA 1
ATOM 2270 C C . VAL A 1 292 ? -15.976 11.309 17.174 1.00 93.88 292 VAL A C 1
ATOM 2272 O O . VAL A 1 292 ? -17.042 11.827 16.824 1.00 93.88 292 VAL A O 1
ATOM 2275 N N . GLU A 1 293 ? -15.187 11.867 18.093 1.00 95.31 293 GLU A N 1
ATOM 2276 C CA . GLU A 1 293 ? -15.527 13.125 18.764 1.00 95.31 293 GLU A CA 1
ATOM 2277 C C . GLU A 1 293 ? -15.620 14.291 17.765 1.00 95.31 293 GLU A C 1
ATOM 2279 O O . GLU A 1 293 ? -16.543 15.106 17.840 1.00 95.31 293 GLU A O 1
ATOM 2284 N N . LEU A 1 294 ? -14.726 14.338 16.773 1.00 95.81 294 LEU A N 1
ATOM 2285 C CA . LEU A 1 294 ? -14.762 15.323 15.691 1.00 95.81 294 LEU A CA 1
ATOM 2286 C C . LEU A 1 294 ? -16.010 15.191 14.808 1.00 95.81 294 LEU A C 1
ATOM 2288 O O . LEU A 1 294 ? -16.669 16.192 14.515 1.00 95.81 294 LEU A O 1
ATOM 2292 N N . LEU A 1 295 ? -16.339 13.972 14.371 1.00 96.81 295 LEU A N 1
ATOM 2293 C CA . LEU A 1 295 ? -17.460 13.713 13.460 1.00 96.81 295 LEU A CA 1
ATOM 2294 C C . LEU A 1 295 ? -18.807 13.991 14.130 1.00 96.81 295 LEU A C 1
ATOM 2296 O O . LEU A 1 295 ? -19.686 14.613 13.525 1.00 96.81 295 LEU A O 1
ATOM 2300 N N . THR A 1 296 ? -18.955 13.558 15.381 1.00 95.88 296 THR A N 1
ATOM 2301 C CA . THR A 1 296 ? -20.202 13.674 16.147 1.00 95.88 296 THR A CA 1
ATOM 2302 C C . THR A 1 296 ? -20.350 15.023 16.853 1.00 95.88 296 THR A C 1
ATOM 2304 O O . THR A 1 296 ? -21.472 15.431 17.161 1.00 95.88 296 THR A O 1
ATOM 2307 N N . GLY A 1 297 ? -19.239 15.715 17.131 1.00 95.19 297 GLY A N 1
ATOM 2308 C CA . GLY A 1 297 ? -19.198 16.903 17.986 1.00 95.19 297 GLY A CA 1
ATOM 2309 C C . GLY A 1 297 ? -19.464 16.612 19.469 1.00 95.19 297 GLY A C 1
ATOM 2310 O O . GLY A 1 297 ? -19.752 17.543 20.224 1.00 95.19 297 GLY A O 1
ATOM 2311 N N . LYS A 1 298 ? -19.421 15.341 19.891 1.00 92.38 298 LYS A N 1
ATOM 2312 C CA . LYS A 1 298 ? -19.656 14.888 21.270 1.00 92.38 298 LYS A CA 1
ATOM 2313 C C . LYS A 1 298 ? -18.347 14.384 21.874 1.00 92.38 298 LYS A C 1
ATOM 2315 O O . LYS A 1 298 ? -17.570 13.755 21.175 1.00 92.38 298 LYS A O 1
ATOM 2320 N N . SER A 1 299 ? -18.121 14.621 23.165 1.00 91.50 299 SER A N 1
ATOM 2321 C CA . SER A 1 299 ? -16.991 14.005 23.875 1.00 91.50 299 SER A CA 1
ATOM 2322 C C . SER A 1 299 ? -17.380 12.624 24.402 1.00 91.50 299 SER A C 1
ATOM 2324 O O . SER A 1 299 ? -18.522 12.434 24.819 1.00 91.50 299 SER A O 1
ATOM 2326 N N . ILE A 1 300 ? -16.431 11.691 24.401 1.00 87.06 300 ILE A N 1
ATOM 2327 C CA . ILE A 1 300 ? -16.594 10.311 24.852 1.00 87.06 300 ILE A CA 1
ATOM 2328 C C . ILE A 1 300 ? -15.760 10.099 26.118 1.00 87.06 300 ILE A C 1
ATOM 2330 O O . ILE A 1 300 ? -14.532 10.095 26.088 1.00 87.06 300 ILE A O 1
ATOM 2334 N N . LYS A 1 301 ? -16.434 9.918 27.254 1.00 88.69 301 LYS A N 1
ATOM 2335 C CA . LYS A 1 301 ? -15.831 9.683 28.580 1.00 88.69 301 LYS A CA 1
ATOM 2336 C C . LYS A 1 301 ? -16.436 8.483 29.304 1.00 88.69 301 LYS A C 1
ATOM 2338 O O . LYS A 1 301 ? -16.003 8.141 30.405 1.00 88.69 301 LYS A O 1
ATOM 2343 N N . SER A 1 302 ? -17.431 7.841 28.703 1.00 85.31 302 SER A N 1
ATOM 2344 C CA . SER A 1 302 ? -18.070 6.629 29.200 1.00 85.31 302 SER A CA 1
ATOM 2345 C C . SER A 1 302 ? -18.465 5.703 28.052 1.00 85.31 302 SER A C 1
ATOM 2347 O O . SER A 1 302 ? -18.624 6.137 26.913 1.00 85.31 302 SER A O 1
ATOM 2349 N N . GLU A 1 303 ? -18.668 4.424 28.366 1.00 81.50 303 GLU A N 1
ATOM 2350 C CA . GLU A 1 303 ? -19.156 3.431 27.403 1.00 81.50 303 GLU A CA 1
ATOM 2351 C C . GLU A 1 303 ? -20.516 3.829 26.806 1.00 81.50 303 GLU A C 1
ATOM 2353 O O . GLU A 1 303 ? -20.723 3.701 25.604 1.00 81.50 303 GLU A O 1
ATOM 2358 N N . GLN A 1 304 ? -21.421 4.391 27.616 1.00 86.38 304 GLN A N 1
ATOM 2359 C CA . GLN A 1 304 ? -22.718 4.869 27.128 1.00 86.38 304 GLN A CA 1
ATOM 2360 C C . GLN A 1 304 ? -22.564 5.978 26.079 1.00 86.38 304 GLN A C 1
ATOM 2362 O O . GLN A 1 304 ? -23.244 5.952 25.061 1.00 86.38 304 GLN A O 1
ATOM 2367 N N . GLU A 1 305 ? -21.654 6.932 26.292 1.00 89.75 305 GLU A N 1
ATOM 2368 C CA . GLU A 1 305 ? -21.393 7.997 25.314 1.00 89.75 305 GLU A CA 1
ATOM 2369 C C . GLU A 1 305 ? -20.767 7.453 24.021 1.00 89.75 305 GLU A C 1
ATOM 2371 O O . GLU A 1 305 ? -21.032 7.991 22.946 1.00 89.75 305 GLU A O 1
ATOM 2376 N N . ALA A 1 306 ? -19.978 6.374 24.101 1.00 84.75 306 ALA A N 1
ATOM 2377 C CA . ALA A 1 306 ? -19.477 5.682 22.916 1.00 84.75 306 ALA A CA 1
ATOM 2378 C C . ALA A 1 306 ? -20.622 5.024 22.128 1.00 84.75 306 ALA A C 1
ATOM 2380 O O . ALA A 1 306 ? -20.689 5.188 20.911 1.00 84.75 306 ALA A O 1
ATOM 2381 N N . TRP A 1 307 ? -21.566 4.361 22.802 1.00 84.94 307 TRP A N 1
ATOM 2382 C CA . TRP A 1 307 ? -22.766 3.815 22.156 1.00 84.94 307 TRP A CA 1
ATOM 2383 C C . TRP A 1 307 ? -23.652 4.911 21.547 1.00 84.94 307 TRP A C 1
ATOM 2385 O O . TRP A 1 307 ? -24.060 4.793 20.396 1.00 84.94 307 TRP A O 1
ATOM 2395 N N . ASP A 1 308 ? -23.863 6.031 22.243 1.00 88.56 308 ASP A N 1
ATOM 2396 C CA . ASP A 1 308 ? -24.607 7.184 21.710 1.00 88.56 308 ASP A CA 1
ATOM 2397 C C . ASP A 1 308 ? -23.925 7.819 20.478 1.00 88.56 308 ASP A C 1
ATOM 2399 O O . ASP A 1 308 ? -24.573 8.490 19.664 1.00 88.56 308 ASP A O 1
ATOM 2403 N N . ALA A 1 309 ? -22.602 7.676 20.362 1.00 89.88 309 ALA A N 1
ATOM 2404 C CA . ALA A 1 309 ? -21.836 8.086 19.192 1.00 89.88 309 ALA A CA 1
ATOM 2405 C C . ALA A 1 309 ? -21.953 7.064 18.050 1.00 89.88 309 ALA A C 1
ATOM 2407 O O . ALA A 1 309 ? -22.105 7.468 16.900 1.00 89.88 309 ALA A O 1
ATOM 2408 N N . VAL A 1 310 ? -21.949 5.763 18.351 1.00 87.75 310 VAL A N 1
ATOM 2409 C CA . VAL A 1 310 ? -22.210 4.687 17.378 1.00 87.75 310 VAL A CA 1
ATOM 2410 C C . VAL A 1 310 ? -23.603 4.835 16.757 1.00 87.75 310 VAL A C 1
ATOM 2412 O O . VAL A 1 310 ? -23.727 4.808 15.533 1.00 87.75 310 VAL A O 1
ATOM 2415 N N . GLU A 1 311 ? -24.631 5.111 17.563 1.00 91.56 311 GLU A N 1
ATOM 2416 C CA . GLU A 1 311 ? -25.993 5.365 17.070 1.00 91.56 311 GLU A CA 1
ATOM 2417 C C . GLU A 1 311 ? -26.052 6.555 16.100 1.00 91.56 311 GLU A C 1
ATOM 2419 O O . GLU A 1 311 ? -26.744 6.501 15.086 1.00 91.56 311 GLU A O 1
ATOM 2424 N N . TRP A 1 312 ? -25.250 7.604 16.318 1.00 96.62 312 TRP A N 1
ATOM 2425 C CA . TRP A 1 312 ? -25.172 8.734 15.383 1.00 96.62 312 TRP A CA 1
ATOM 2426 C C . TRP A 1 312 ? -24.665 8.324 13.987 1.00 96.62 312 TRP A C 1
ATOM 2428 O O . TRP A 1 312 ? -25.100 8.888 12.979 1.00 96.62 312 TRP A O 1
ATOM 2438 N N . PHE A 1 313 ? -23.762 7.341 13.897 1.00 92.94 313 PHE A N 1
ATOM 2439 C CA . PHE A 1 313 ? -23.326 6.787 12.611 1.00 92.94 313 PHE A CA 1
ATOM 2440 C C . PHE A 1 313 ? -24.415 5.908 11.984 1.00 92.94 313 PHE A C 1
ATOM 2442 O O . PHE A 1 313 ? -24.637 5.987 10.772 1.00 92.94 313 PHE A O 1
ATOM 2449 N N . HIS A 1 314 ? -25.116 5.110 12.794 1.00 92.62 314 HIS A N 1
ATOM 2450 C CA . HIS A 1 314 ? -26.241 4.290 12.337 1.00 92.62 314 HIS A CA 1
ATOM 2451 C C . HIS A 1 314 ? -27.386 5.141 11.773 1.00 92.62 314 HIS A C 1
ATOM 2453 O O . HIS A 1 314 ? -27.891 4.837 10.690 1.00 92.62 314 HIS A O 1
ATOM 2459 N N . ASP A 1 315 ? -27.701 6.274 12.405 1.00 96.19 315 ASP A N 1
ATOM 2460 C CA . ASP A 1 315 ? -28.666 7.266 11.908 1.00 96.19 315 ASP A CA 1
ATOM 2461 C C . ASP A 1 315 ? -28.281 7.845 10.533 1.00 96.19 315 ASP A C 1
ATOM 2463 O O . ASP A 1 315 ? -29.139 8.295 9.768 1.00 96.19 315 ASP A O 1
ATOM 2467 N N . LYS A 1 316 ? -26.988 7.825 10.187 1.00 95.50 316 LYS A N 1
ATOM 2468 C CA . LYS A 1 316 ? -26.466 8.238 8.874 1.00 95.50 316 LYS A CA 1
ATOM 2469 C C . LYS A 1 316 ? -26.420 7.111 7.842 1.00 95.50 316 LYS A C 1
ATOM 2471 O O . LYS A 1 316 ? -26.065 7.376 6.697 1.00 95.50 316 LYS A O 1
ATOM 2476 N N . GLY A 1 317 ? -26.812 5.892 8.210 1.00 92.19 317 GLY A N 1
ATOM 2477 C CA . GLY A 1 317 ? -26.888 4.735 7.317 1.00 92.19 317 GLY A CA 1
ATOM 2478 C C . GLY A 1 317 ? -25.690 3.786 7.383 1.00 92.19 317 GLY A C 1
ATOM 2479 O O . GLY A 1 317 ? -25.682 2.787 6.661 1.00 92.19 317 GLY A O 1
ATOM 2480 N N . VAL A 1 318 ? -24.710 4.052 8.253 1.00 92.56 318 VAL A N 1
ATOM 2481 C CA . VAL A 1 318 ? -23.575 3.146 8.469 1.00 92.56 318 VAL A CA 1
ATOM 2482 C C . VAL A 1 318 ? -24.066 1.881 9.166 1.00 92.56 318 VAL A C 1
ATOM 2484 O O . VAL A 1 318 ? -24.774 1.951 10.167 1.00 92.56 318 VAL A O 1
ATOM 2487 N N . LYS A 1 319 ? -23.681 0.704 8.670 1.00 92.19 319 LYS A N 1
ATOM 2488 C CA . LYS A 1 319 ? -24.128 -0.585 9.229 1.00 92.19 319 LYS A CA 1
ATOM 2489 C C . LYS A 1 319 ? -23.224 -1.073 10.352 1.00 92.19 319 LYS A C 1
ATOM 2491 O O . LYS A 1 319 ? -23.694 -1.724 11.278 1.00 92.19 319 LYS A O 1
ATOM 2496 N N . THR A 1 320 ? -21.930 -0.780 10.267 1.00 92.06 320 THR A N 1
ATOM 2497 C CA . THR A 1 320 ? -20.939 -1.237 11.242 1.00 92.06 320 THR A CA 1
ATOM 2498 C C . THR A 1 320 ? -19.984 -0.109 11.600 1.00 92.06 320 THR A C 1
ATOM 2500 O O . THR A 1 320 ? -19.392 0.521 10.729 1.00 92.06 320 THR A O 1
ATOM 2503 N N . VAL A 1 321 ? -19.809 0.117 12.898 1.00 90.00 321 VAL A N 1
ATOM 2504 C CA . VAL A 1 321 ? -18.863 1.090 13.445 1.00 90.00 321 VAL A CA 1
ATOM 2505 C C . VAL A 1 321 ? -17.870 0.322 14.302 1.00 90.00 321 VAL A C 1
ATOM 2507 O O . VAL A 1 321 ? -18.274 -0.374 15.231 1.00 90.00 321 VAL A O 1
ATOM 2510 N N . ALA A 1 322 ? -16.584 0.430 13.990 1.00 87.50 322 ALA A N 1
ATOM 2511 C CA . ALA A 1 322 ? -15.517 -0.159 14.786 1.00 87.50 322 ALA A CA 1
ATOM 2512 C C . ALA A 1 322 ? -14.595 0.953 15.286 1.00 87.50 322 ALA A C 1
ATOM 2514 O O . ALA A 1 322 ? -13.777 1.469 14.531 1.00 87.50 322 ALA A O 1
ATOM 2515 N N . ILE A 1 323 ? -14.738 1.332 16.557 1.00 87.31 323 ILE A N 1
ATOM 2516 C CA . ILE A 1 323 ? -13.869 2.340 17.167 1.00 87.31 323 ILE A CA 1
ATOM 2517 C C . ILE A 1 323 ? -12.501 1.691 17.413 1.00 87.31 323 ILE A C 1
ATOM 2519 O O . ILE A 1 323 ? -12.379 0.794 18.246 1.00 87.31 323 ILE A O 1
ATOM 2523 N N . SER A 1 324 ? -11.489 2.092 16.644 1.00 81.12 324 SER A N 1
ATOM 2524 C CA . SER A 1 324 ? -10.191 1.401 16.571 1.00 81.12 324 SER A CA 1
ATOM 2525 C C . SER A 1 324 ? -9.323 1.595 17.823 1.00 81.12 324 SER A C 1
ATOM 2527 O O . SER A 1 324 ? -8.524 0.722 18.174 1.00 81.12 324 SER A O 1
ATOM 2529 N N . SER A 1 325 ? -9.506 2.710 18.535 1.00 78.56 325 SER A N 1
ATOM 2530 C CA . SER A 1 325 ? -8.874 3.004 19.824 1.00 78.56 325 SER A CA 1
ATOM 2531 C C . SER A 1 325 ? -9.733 3.952 20.667 1.00 78.56 325 SER A C 1
ATOM 2533 O O . SER A 1 325 ? -10.468 4.787 20.136 1.00 78.56 325 SER A O 1
ATOM 2535 N N . SER A 1 326 ? -9.644 3.823 21.994 1.00 75.44 326 SER A N 1
ATOM 2536 C CA . SER A 1 326 ? -10.349 4.672 22.957 1.00 75.44 326 SER A CA 1
ATOM 2537 C C . SER A 1 326 ? -9.580 4.769 24.280 1.00 75.44 326 SER A C 1
ATOM 2539 O O . SER A 1 326 ? -8.837 3.860 24.644 1.00 75.44 326 SER A O 1
ATOM 2541 N N . GLU A 1 327 ? -9.768 5.870 25.006 1.00 76.25 327 GLU A N 1
ATOM 2542 C CA . GLU A 1 327 ? -9.285 6.074 26.378 1.00 76.25 327 GLU A CA 1
ATOM 2543 C C . GLU A 1 327 ? -10.210 5.437 27.438 1.00 76.25 327 GLU A C 1
ATOM 2545 O O . GLU A 1 327 ? -9.940 5.520 28.637 1.00 76.25 327 GLU A O 1
ATOM 2550 N N . LEU A 1 328 ? -11.314 4.809 27.018 1.00 67.94 328 LEU A N 1
ATOM 2551 C CA . LEU A 1 328 ? -12.248 4.117 27.901 1.00 67.94 328 LEU A CA 1
ATOM 2552 C C . LEU A 1 328 ? -11.680 2.773 28.396 1.00 67.94 328 LEU A C 1
ATOM 2554 O O . LEU A 1 328 ? -11.144 1.990 27.617 1.00 67.94 328 LEU A O 1
ATOM 2558 N N . GLY A 1 329 ? -11.887 2.464 29.683 1.00 55.41 329 GLY A N 1
ATOM 2559 C CA . GLY A 1 329 ? -11.660 1.126 30.255 1.00 55.41 329 GLY A CA 1
ATOM 2560 C C . GLY A 1 329 ? -10.568 1.027 31.334 1.00 55.41 329 GLY A C 1
ATOM 2561 O O . GLY A 1 329 ? -9.757 1.929 31.535 1.00 55.41 329 GLY A O 1
ATOM 2562 N N . GLY A 1 330 ? -10.584 -0.091 32.073 1.00 51.31 330 GLY A N 1
ATOM 2563 C CA . GLY A 1 330 ? -9.530 -0.523 33.005 1.00 51.31 330 GLY A CA 1
ATOM 2564 C C . GLY A 1 330 ? -8.690 -1.672 32.424 1.00 51.31 330 GLY A C 1
ATOM 2565 O O . GLY A 1 330 ? -9.005 -2.193 31.363 1.00 51.31 330 GLY A O 1
ATOM 2566 N N . SER A 1 331 ? -7.634 -2.118 33.117 1.00 47.78 331 SER A N 1
ATOM 2567 C CA . SER A 1 331 ? -6.605 -3.037 32.576 1.00 47.78 331 SER A CA 1
ATOM 2568 C C . SER A 1 331 ? -7.077 -4.413 32.064 1.00 47.78 331 SER A C 1
ATOM 2570 O O . SER A 1 331 ? -6.262 -5.125 31.484 1.00 47.78 331 SER A O 1
ATOM 2572 N N . ASN A 1 332 ? -8.334 -4.812 32.300 1.00 38.56 332 ASN A N 1
ATOM 2573 C CA . ASN A 1 332 ? -8.843 -6.162 32.023 1.00 38.56 332 ASN A CA 1
ATOM 2574 C C . ASN A 1 332 ? -10.085 -6.220 31.111 1.00 38.56 332 ASN A C 1
ATOM 2576 O O . ASN A 1 332 ? -10.448 -7.322 30.705 1.00 38.56 332 ASN A O 1
ATOM 2580 N N . ASP A 1 333 ? -10.699 -5.083 30.768 1.00 38.66 333 ASP A N 1
ATOM 2581 C CA . ASP A 1 333 ? -11.881 -5.027 29.899 1.00 38.66 333 ASP A CA 1
ATOM 2582 C C . ASP A 1 333 ? -11.473 -4.380 28.575 1.00 38.66 333 ASP A C 1
ATOM 2584 O O . ASP A 1 333 ? -11.100 -3.208 28.528 1.00 38.66 333 ASP A O 1
ATOM 2588 N N . LEU A 1 334 ? -11.475 -5.157 27.492 1.00 42.69 334 LEU A N 1
ATOM 2589 C CA . LEU A 1 334 ? -10.988 -4.683 26.200 1.00 42.69 334 LEU A CA 1
ATOM 2590 C C . LEU A 1 334 ? -12.128 -4.020 25.418 1.00 42.69 334 LEU A C 1
ATOM 2592 O O . LEU A 1 334 ? -12.725 -4.620 24.532 1.00 42.69 334 LEU A O 1
ATOM 2596 N N . LEU A 1 335 ? -12.401 -2.759 25.764 1.00 44.59 335 LEU A N 1
ATOM 2597 C CA . LEU A 1 335 ? -13.020 -1.777 24.862 1.00 44.59 335 LEU A CA 1
ATOM 2598 C C . LEU A 1 335 ? -11.955 -1.039 24.015 1.00 44.59 335 LEU A C 1
ATOM 2600 O O . LEU A 1 335 ? -12.303 -0.348 23.064 1.00 44.59 335 LEU A O 1
ATOM 2604 N N . ALA A 1 336 ? -10.659 -1.216 24.323 1.00 37.75 336 ALA A N 1
ATOM 2605 C CA . ALA A 1 336 ? -9.527 -0.610 23.619 1.00 37.75 336 ALA A CA 1
ATOM 2606 C C . ALA A 1 336 ? -8.242 -1.458 23.737 1.00 37.75 336 ALA A C 1
ATOM 2608 O O . ALA A 1 336 ? -8.004 -2.127 24.744 1.00 37.75 336 ALA A O 1
ATOM 2609 N N . LEU A 1 337 ? -7.384 -1.420 22.712 1.00 39.94 337 LEU A N 1
ATOM 2610 C CA . LEU A 1 337 ? -6.051 -2.037 22.728 1.00 39.94 337 LEU A CA 1
ATOM 2611 C C . LEU A 1 337 ? -5.162 -1.385 23.799 1.00 39.94 337 LEU A C 1
ATOM 2613 O O . LEU A 1 337 ? -4.885 -0.190 23.743 1.00 39.94 337 LEU A O 1
ATOM 2617 N N . GLN A 1 338 ? -4.646 -2.177 24.743 1.00 35.56 338 GLN A N 1
ATOM 2618 C CA . GLN A 1 338 ? -3.659 -1.708 25.717 1.00 35.56 338 GLN A CA 1
ATOM 2619 C C . GLN A 1 338 ? -2.277 -1.558 25.053 1.00 35.56 338 GLN A C 1
ATOM 2621 O O . GLN A 1 338 ? -1.591 -2.542 24.781 1.00 35.56 338 GLN A O 1
ATOM 2626 N N . GLY A 1 339 ? -1.854 -0.318 24.801 1.00 36.84 339 GLY A N 1
ATOM 2627 C CA . GLY A 1 339 ? -0.488 0.005 24.381 1.00 36.84 339 GLY A CA 1
ATOM 2628 C C . GLY A 1 339 ? 0.457 0.175 25.577 1.00 36.84 339 GLY A C 1
ATOM 2629 O O . GLY A 1 339 ? 0.121 0.843 26.551 1.00 36.84 339 GLY A O 1
ATOM 2630 N N . ASN A 1 340 ? 1.682 -0.357 25.493 1.00 38.69 340 ASN A N 1
ATOM 2631 C CA . ASN A 1 340 ? 2.752 -0.197 26.499 1.00 38.69 340 ASN A CA 1
ATOM 2632 C C . ASN A 1 340 ? 3.374 1.227 26.523 1.00 38.69 340 ASN A C 1
ATOM 2634 O O . ASN A 1 340 ? 4.578 1.381 26.713 1.00 38.69 340 ASN A O 1
ATOM 2638 N N . GLY A 1 341 ? 2.590 2.279 26.261 1.00 43.06 341 GLY A N 1
ATOM 2639 C CA . GLY A 1 341 ? 3.052 3.677 26.213 1.00 43.06 341 GLY A CA 1
ATOM 2640 C C . GLY A 1 341 ? 3.911 4.061 24.995 1.00 43.06 341 GLY A C 1
ATOM 2641 O O . GLY A 1 341 ? 4.283 5.225 24.858 1.00 43.06 341 GLY A O 1
ATOM 2642 N N . ILE A 1 342 ? 4.214 3.118 24.095 1.00 43.09 342 ILE A N 1
ATOM 2643 C CA . ILE A 1 342 ? 4.903 3.370 22.820 1.00 43.09 342 ILE A CA 1
ATOM 2644 C C . ILE A 1 342 ? 3.850 3.492 21.715 1.00 43.09 342 ILE A C 1
ATOM 2646 O O . ILE A 1 342 ? 3.060 2.574 21.510 1.00 43.09 342 ILE A O 1
ATOM 2650 N N . ARG A 1 343 ? 3.845 4.634 21.018 1.00 61.38 343 ARG A N 1
ATOM 2651 C CA . ARG A 1 343 ? 2.952 4.916 19.880 1.00 61.38 343 ARG A CA 1
ATOM 2652 C C . ARG A 1 343 ? 3.513 4.305 18.602 1.00 61.38 343 ARG A C 1
ATOM 2654 O O . ARG A 1 343 ? 4.722 4.369 18.419 1.00 61.38 343 ARG A O 1
ATOM 2661 N N . PHE A 1 344 ? 2.664 3.799 17.718 1.00 63.09 344 PHE A N 1
ATOM 2662 C CA . PHE A 1 344 ? 3.046 3.239 16.416 1.00 63.09 344 PHE A CA 1
ATOM 2663 C C . PHE A 1 344 ? 2.318 3.996 15.300 1.00 63.09 344 PHE A C 1
ATOM 2665 O O . PHE A 1 344 ? 1.206 4.467 15.516 1.00 63.09 344 PHE A O 1
ATOM 2672 N N . THR A 1 345 ? 2.933 4.123 14.123 1.00 65.81 345 THR A N 1
ATOM 2673 C CA . THR A 1 345 ? 2.264 4.671 12.929 1.00 65.81 345 THR A CA 1
ATOM 2674 C C . THR A 1 345 ? 1.693 3.515 12.104 1.00 65.81 345 THR A C 1
ATOM 2676 O O . THR A 1 345 ? 2.306 2.451 12.050 1.00 65.81 345 THR A O 1
ATOM 2679 N N . GLY A 1 346 ? 0.533 3.702 11.465 1.00 70.56 346 GLY A N 1
ATOM 2680 C CA . GLY A 1 346 ? -0.067 2.708 10.560 1.00 70.56 346 GLY A CA 1
ATOM 2681 C C . GLY A 1 346 ? -0.886 1.603 11.240 1.00 70.56 346 GLY A C 1
ATOM 2682 O O . GLY A 1 346 ? -1.377 0.697 10.572 1.00 70.56 346 GLY A O 1
ATOM 2683 N N . THR A 1 347 ? -1.075 1.652 12.565 1.00 78.94 347 THR A N 1
ATOM 2684 C CA . THR A 1 347 ? -1.936 0.688 13.276 1.00 78.94 347 THR A CA 1
ATOM 2685 C C . THR A 1 347 ? -3.416 0.855 12.940 1.00 78.94 347 THR A C 1
ATOM 2687 O O . THR A 1 347 ? -4.128 -0.144 12.943 1.00 78.94 347 THR A O 1
ATOM 2690 N N . GLY A 1 348 ? -3.864 2.080 12.632 1.00 79.69 348 GLY A N 1
ATOM 2691 C CA . GLY A 1 348 ? -5.221 2.362 12.142 1.00 79.69 348 GLY A CA 1
ATOM 2692 C C . GLY A 1 348 ? -5.468 1.738 10.768 1.00 79.69 348 GLY A C 1
ATOM 2693 O O . GLY A 1 348 ? -6.364 0.910 10.630 1.00 79.69 348 GLY A O 1
ATOM 2694 N N . ASP A 1 349 ? -4.574 1.993 9.806 1.00 83.56 349 ASP A N 1
ATOM 2695 C CA . ASP A 1 349 ? -4.656 1.402 8.462 1.00 83.56 349 ASP A CA 1
ATOM 2696 C C . ASP A 1 349 ? -4.632 -0.137 8.515 1.00 83.56 349 ASP A C 1
ATOM 2698 O O . ASP A 1 349 ? -5.429 -0.818 7.860 1.00 83.56 349 ASP A O 1
ATOM 2702 N N . LEU A 1 350 ? -3.746 -0.708 9.344 1.00 85.38 350 LEU A N 1
ATOM 2703 C CA . LEU A 1 350 ? -3.683 -2.152 9.566 1.00 85.38 350 LEU A CA 1
ATOM 2704 C C . LEU A 1 350 ? -4.977 -2.681 10.202 1.00 85.38 350 LEU A C 1
ATOM 2706 O O . LEU A 1 350 ? -5.466 -3.732 9.789 1.00 85.38 350 LEU A O 1
ATOM 2710 N N . PHE A 1 351 ? -5.546 -1.969 11.179 1.00 87.69 351 PHE A N 1
ATOM 2711 C CA . PHE A 1 351 ? -6.829 -2.325 11.784 1.00 87.69 351 PHE A CA 1
ATOM 2712 C C . PHE A 1 351 ? -7.949 -2.332 10.741 1.00 87.69 351 PHE A C 1
ATOM 2714 O O . PHE A 1 351 ? -8.664 -3.327 10.653 1.00 87.69 351 PHE A O 1
ATOM 2721 N N . ALA A 1 352 ? -8.075 -1.285 9.923 1.00 84.25 352 ALA A N 1
ATOM 2722 C CA . ALA A 1 352 ? -9.116 -1.179 8.904 1.00 84.25 352 ALA A CA 1
ATOM 2723 C C . ALA A 1 352 ? -9.026 -2.314 7.870 1.00 84.25 352 ALA A C 1
ATOM 2725 O O . ALA A 1 352 ? -10.031 -2.967 7.568 1.00 84.25 352 ALA A O 1
ATOM 2726 N N . ALA A 1 353 ? -7.815 -2.622 7.391 1.00 88.94 353 ALA A N 1
ATOM 2727 C CA . ALA A 1 353 ? -7.577 -3.722 6.458 1.00 88.94 353 ALA A CA 1
ATOM 2728 C C . ALA A 1 353 ? -7.884 -5.101 7.076 1.00 88.94 353 ALA A C 1
ATOM 2730 O O . ALA A 1 353 ? -8.569 -5.922 6.459 1.00 88.94 353 ALA A O 1
ATOM 2731 N N . LEU A 1 354 ? -7.426 -5.357 8.308 1.00 89.75 354 LEU A N 1
ATOM 2732 C CA . LEU A 1 354 ? -7.723 -6.598 9.035 1.00 89.75 354 LEU A CA 1
ATOM 2733 C C . LEU A 1 354 ? -9.219 -6.734 9.331 1.00 89.75 354 LEU A C 1
ATOM 2735 O O . LEU A 1 354 ? -9.772 -7.824 9.197 1.00 89.75 354 LEU A O 1
ATOM 2739 N N . PHE A 1 355 ? -9.889 -5.639 9.692 1.00 89.50 355 PHE A N 1
ATOM 2740 C CA . PHE A 1 355 ? -11.319 -5.621 9.975 1.00 89.50 355 PHE A CA 1
ATOM 2741 C C . PHE A 1 355 ? -12.142 -5.914 8.718 1.00 89.50 355 PHE A C 1
ATOM 2743 O O . PHE A 1 355 ? -13.055 -6.740 8.772 1.00 89.50 355 PHE A O 1
ATOM 2750 N N . LEU A 1 356 ? -11.792 -5.329 7.568 1.00 91.94 356 LEU A N 1
ATOM 2751 C CA . LEU A 1 356 ? -12.398 -5.665 6.273 1.00 91.94 356 LEU A CA 1
ATOM 2752 C C . LEU A 1 356 ? -12.229 -7.157 5.957 1.00 91.94 356 LEU A C 1
ATOM 2754 O O . LEU A 1 356 ? -13.207 -7.856 5.676 1.00 91.94 356 LEU A O 1
ATOM 2758 N N . ALA A 1 357 ? -11.001 -7.669 6.052 1.00 90.06 357 ALA A N 1
ATOM 2759 C CA . ALA A 1 357 ? -10.720 -9.059 5.723 1.00 90.06 357 ALA A CA 1
ATOM 2760 C C . ALA A 1 357 ? -11.453 -10.026 6.669 1.00 90.06 357 ALA A C 1
ATOM 2762 O O . ALA A 1 357 ? -12.162 -10.929 6.222 1.00 90.06 357 ALA A O 1
ATOM 2763 N N . HIS A 1 358 ? -11.347 -9.828 7.986 1.00 91.62 358 HIS A N 1
ATOM 2764 C CA . HIS A 1 358 ? -11.976 -10.709 8.966 1.00 91.62 358 HIS A CA 1
ATOM 2765 C C . HIS A 1 358 ? -13.497 -10.569 9.026 1.00 91.62 358 HIS A C 1
ATOM 2767 O O . HIS A 1 358 ? -14.146 -11.570 9.316 1.00 91.62 358 HIS A O 1
ATOM 2773 N N . SER A 1 359 ? -14.082 -9.399 8.743 1.00 90.19 359 SER A N 1
ATOM 2774 C CA . SER A 1 359 ? -15.543 -9.249 8.601 1.00 90.19 359 SER A CA 1
ATOM 2775 C C . SER A 1 359 ? -16.065 -10.067 7.433 1.00 90.19 359 SER A C 1
ATOM 2777 O O . SER A 1 359 ? -17.012 -10.830 7.586 1.00 90.19 359 SER A O 1
ATOM 2779 N N . THR A 1 360 ? -15.377 -10.033 6.302 1.00 92.44 360 THR A N 1
ATOM 2780 C CA . THR A 1 360 ? -15.755 -10.844 5.146 1.00 92.44 360 THR A CA 1
ATOM 2781 C C . THR A 1 360 ? -15.559 -12.342 5.413 1.00 92.44 360 THR A C 1
ATOM 2783 O O . THR A 1 360 ? -16.473 -13.139 5.192 1.00 92.44 360 THR A O 1
ATOM 2786 N N . LEU A 1 361 ? -14.404 -12.747 5.956 1.00 90.12 361 LEU A N 1
ATOM 2787 C CA . LEU A 1 361 ? -14.089 -14.154 6.246 1.00 90.12 361 LEU A CA 1
ATOM 2788 C C . LEU A 1 361 ? -14.986 -14.761 7.337 1.00 90.12 361 LEU A C 1
ATOM 2790 O O . LEU A 1 361 ? -15.280 -15.958 7.302 1.00 90.12 361 LEU A O 1
ATOM 2794 N N . SER A 1 362 ? -15.441 -13.959 8.304 1.00 90.50 362 SER A N 1
ATOM 2795 C CA . SER A 1 362 ? -16.389 -14.388 9.339 1.00 90.50 362 SER A CA 1
ATOM 2796 C C . SER A 1 362 ? -17.852 -14.303 8.897 1.00 90.50 362 SER A C 1
ATOM 2798 O O . SER A 1 362 ? -18.730 -14.657 9.681 1.00 90.50 362 SER A O 1
ATOM 2800 N N . LYS A 1 363 ? -18.131 -13.855 7.663 1.00 93.44 363 LYS A N 1
ATOM 2801 C CA . LYS A 1 363 ? -19.487 -13.560 7.168 1.00 93.44 363 LYS A CA 1
ATOM 2802 C C . LYS A 1 363 ? -20.225 -12.548 8.053 1.00 93.44 363 LYS A C 1
ATOM 2804 O O . LYS A 1 363 ? -21.416 -12.699 8.316 1.00 93.44 363 LYS A O 1
ATOM 2809 N N . PHE A 1 364 ? -19.500 -11.522 8.486 1.00 88.25 364 PHE A N 1
ATOM 2810 C CA . PHE A 1 364 ? -19.960 -10.410 9.312 1.00 88.25 364 PHE A CA 1
ATOM 2811 C C . PHE A 1 364 ? -20.431 -10.825 10.717 1.00 88.25 364 PHE A C 1
ATOM 2813 O O . PHE A 1 364 ? -21.229 -10.126 11.338 1.00 88.25 364 PHE A O 1
ATOM 2820 N N . ASP A 1 365 ? -19.902 -11.927 11.262 1.00 90.50 365 ASP A N 1
ATOM 2821 C CA . ASP A 1 365 ? -19.976 -12.199 12.703 1.00 90.50 365 ASP A CA 1
ATOM 2822 C C . ASP A 1 365 ? -19.033 -11.240 13.440 1.00 90.50 365 ASP A C 1
ATOM 2824 O O . ASP A 1 365 ? -17.820 -11.457 13.476 1.00 90.50 365 ASP A O 1
ATOM 2828 N N . MET A 1 366 ? -19.600 -10.173 14.011 1.00 86.44 366 MET A N 1
ATOM 2829 C CA . MET A 1 366 ? -18.843 -9.082 14.633 1.00 86.44 366 MET A CA 1
ATOM 2830 C C . MET A 1 366 ? -17.959 -9.531 15.791 1.00 86.44 366 MET A C 1
ATOM 2832 O O . MET A 1 366 ? -16.854 -9.010 15.932 1.00 86.44 366 MET A O 1
ATOM 2836 N N . CYS A 1 367 ? -18.382 -10.521 16.581 1.00 86.06 367 CYS A N 1
ATOM 2837 C CA . CYS A 1 367 ? -17.531 -11.029 17.650 1.00 86.06 367 CYS A CA 1
ATOM 2838 C C . CYS A 1 367 ? -16.313 -11.742 17.063 1.00 86.06 367 CYS A C 1
ATOM 2840 O O . CYS A 1 367 ? -15.182 -11.404 17.403 1.00 86.06 367 CYS A O 1
ATOM 2842 N N . ALA A 1 368 ? -16.519 -12.661 16.116 1.00 90.25 368 ALA A N 1
ATOM 2843 C CA . ALA A 1 368 ? -15.410 -13.360 15.471 1.00 90.25 368 ALA A CA 1
ATOM 2844 C C . ALA A 1 368 ? -14.494 -12.410 14.673 1.00 90.25 368 ALA A C 1
ATOM 2846 O O . ALA A 1 368 ? -13.289 -12.647 14.578 1.00 90.25 368 ALA A O 1
ATOM 2847 N N . THR A 1 369 ? -15.053 -11.347 14.088 1.00 89.25 369 THR A N 1
ATOM 2848 C CA . THR A 1 369 ? -14.299 -10.289 13.406 1.00 89.25 369 THR A CA 1
ATOM 2849 C C . THR A 1 369 ? -13.408 -9.538 14.378 1.00 89.25 369 THR A C 1
ATOM 2851 O O . THR A 1 369 ? -12.198 -9.506 14.174 1.00 89.25 369 THR A O 1
ATOM 2854 N N . LEU A 1 370 ? -13.984 -8.968 15.440 1.00 86.94 370 LEU A N 1
ATOM 2855 C CA . LEU A 1 370 ? -13.246 -8.185 16.428 1.00 86.94 370 LEU A CA 1
ATOM 2856 C C . LEU A 1 370 ? -12.158 -9.025 17.095 1.00 86.94 370 LEU A C 1
ATOM 2858 O O . LEU A 1 370 ? -11.008 -8.600 17.140 1.00 86.94 370 LEU A O 1
ATOM 2862 N N . GLU A 1 371 ? -12.484 -10.242 17.532 1.00 89.94 371 GLU A N 1
ATOM 2863 C CA . GLU A 1 371 ? -11.526 -11.148 18.170 1.00 89.94 371 GLU A CA 1
ATOM 2864 C C . GLU A 1 371 ? -10.299 -11.415 17.288 1.00 89.94 371 GLU A C 1
ATOM 2866 O O . GLU A 1 371 ? -9.165 -11.336 17.763 1.00 89.94 371 GLU A O 1
ATOM 2871 N N . ARG A 1 372 ? -10.501 -11.696 15.994 1.00 91.25 372 ARG A N 1
ATOM 2872 C CA . ARG A 1 372 ? -9.404 -11.982 15.056 1.00 91.25 372 ARG A CA 1
ATOM 2873 C C . ARG A 1 372 ? -8.622 -10.735 14.663 1.00 91.25 372 ARG A C 1
ATOM 2875 O O . ARG A 1 372 ? -7.396 -10.798 14.608 1.00 91.25 372 ARG A O 1
ATOM 2882 N N . THR A 1 373 ? -9.301 -9.613 14.433 1.00 89.75 373 THR A N 1
ATOM 2883 C CA . THR A 1 373 ? -8.655 -8.328 14.132 1.00 89.75 373 THR A CA 1
ATOM 2884 C C . THR A 1 373 ? -7.754 -7.896 15.283 1.00 89.75 373 THR A C 1
ATOM 2886 O O . THR A 1 373 ? -6.578 -7.603 15.069 1.00 89.75 373 THR A O 1
ATOM 2889 N N . ILE A 1 374 ? -8.274 -7.924 16.513 1.00 87.88 374 ILE A N 1
ATOM 2890 C CA . ILE A 1 374 ? -7.525 -7.551 17.715 1.00 87.88 374 ILE A CA 1
ATOM 2891 C C . ILE A 1 374 ? -6.374 -8.524 17.961 1.00 87.88 374 ILE A C 1
ATOM 2893 O O . ILE A 1 374 ? -5.258 -8.075 18.207 1.00 87.88 374 ILE A O 1
ATOM 2897 N N . ALA A 1 375 ? -6.598 -9.833 17.832 1.00 90.31 375 ALA A N 1
ATOM 2898 C CA . ALA A 1 375 ? -5.537 -10.821 18.007 1.00 90.31 375 ALA A CA 1
ATOM 2899 C C . ALA A 1 375 ? -4.399 -10.655 16.981 1.00 90.31 375 ALA A C 1
ATOM 2901 O O . ALA A 1 375 ? -3.229 -10.673 17.366 1.00 90.31 375 ALA A O 1
ATOM 2902 N N . SER A 1 376 ? -4.722 -10.419 15.704 1.00 90.25 376 SER A N 1
ATOM 2903 C CA . SER A 1 376 ? -3.732 -10.130 14.656 1.00 90.25 376 SER A CA 1
ATOM 2904 C C . SER A 1 376 ? -2.940 -8.858 14.969 1.00 90.25 376 SER A C 1
ATOM 2906 O O . SER A 1 376 ? -1.708 -8.862 14.970 1.00 90.25 376 SER A O 1
ATOM 2908 N N . LEU A 1 377 ? -3.638 -7.766 15.294 1.00 87.62 377 LEU A N 1
ATOM 2909 C CA . LEU A 1 377 ? -3.018 -6.473 15.576 1.00 87.62 377 LEU A CA 1
ATOM 2910 C C . LEU A 1 377 ? -2.132 -6.518 16.830 1.00 87.62 377 LEU A C 1
ATOM 2912 O O . LEU A 1 377 ? -1.000 -6.034 16.810 1.00 87.62 377 LEU A O 1
ATOM 2916 N N . GLN A 1 378 ? -2.592 -7.163 17.904 1.00 87.94 378 GLN A N 1
ATOM 2917 C CA . GLN A 1 378 ? -1.802 -7.372 19.118 1.00 87.94 378 GLN A CA 1
ATOM 2918 C C . GLN A 1 378 ? -0.564 -8.219 18.860 1.00 87.94 378 GLN A C 1
ATOM 2920 O O . GLN A 1 378 ? 0.494 -7.922 19.417 1.00 87.94 378 GLN A O 1
ATOM 2925 N N . ALA A 1 379 ? -0.660 -9.248 18.020 1.00 89.88 379 ALA A N 1
ATOM 2926 C CA . ALA A 1 379 ? 0.498 -10.050 17.662 1.00 89.88 379 ALA A CA 1
ATOM 2927 C C . ALA A 1 379 ? 1.540 -9.221 16.897 1.00 89.88 379 ALA A C 1
ATOM 2929 O O . ALA A 1 379 ? 2.730 -9.314 17.205 1.00 89.88 379 ALA A O 1
ATOM 2930 N N . VAL A 1 380 ? 1.111 -8.356 15.971 1.00 87.19 380 VAL A N 1
ATOM 2931 C CA . VAL A 1 380 ? 1.998 -7.422 15.254 1.00 87.19 380 VAL A CA 1
ATOM 2932 C C . VAL A 1 380 ? 2.645 -6.422 16.212 1.00 87.19 380 VAL A C 1
ATOM 2934 O O . VAL A 1 380 ? 3.867 -6.268 16.202 1.00 87.19 380 VAL A O 1
ATOM 2937 N N . ILE A 1 381 ? 1.870 -5.779 17.088 1.00 86.69 381 ILE A N 1
ATOM 2938 C CA . ILE A 1 381 ? 2.394 -4.806 18.060 1.00 86.69 381 ILE A CA 1
ATOM 2939 C C . ILE A 1 381 ? 3.364 -5.486 19.030 1.00 86.69 381 ILE A C 1
ATOM 2941 O O . ILE A 1 381 ? 4.467 -4.991 19.258 1.00 86.69 381 ILE A O 1
ATOM 2945 N N . THR A 1 382 ? 2.996 -6.653 19.561 1.00 89.81 382 THR A N 1
ATOM 2946 C CA . THR A 1 382 ? 3.832 -7.411 20.499 1.00 89.81 382 THR A CA 1
ATOM 2947 C C . THR A 1 382 ? 5.140 -7.822 19.838 1.00 89.81 382 THR A C 1
ATOM 2949 O O . THR A 1 382 ? 6.199 -7.611 20.426 1.00 89.81 382 THR A O 1
ATOM 2952 N N . LYS A 1 383 ? 5.095 -8.335 18.600 1.00 90.81 383 LYS A N 1
ATOM 2953 C CA . LYS A 1 383 ? 6.303 -8.637 17.824 1.00 90.81 383 LYS A CA 1
ATOM 2954 C C . LYS A 1 383 ? 7.145 -7.388 17.633 1.00 90.81 383 LYS A C 1
ATOM 2956 O O . LYS A 1 383 ? 8.335 -7.418 17.906 1.00 90.81 383 LYS A O 1
ATOM 2961 N N . THR A 1 384 ? 6.538 -6.274 17.243 1.00 87.19 384 THR A N 1
ATOM 2962 C CA . THR A 1 384 ? 7.257 -5.012 17.030 1.00 87.19 384 THR A CA 1
ATOM 2963 C C . THR A 1 384 ? 7.993 -4.574 18.299 1.00 87.19 384 THR A C 1
ATOM 2965 O O . THR A 1 384 ? 9.184 -4.271 18.254 1.00 87.19 384 THR A O 1
ATOM 2968 N N . LEU A 1 385 ? 7.347 -4.670 19.465 1.00 88.50 385 LEU A N 1
ATOM 2969 C CA . LEU A 1 385 ? 7.959 -4.375 20.764 1.00 88.50 385 LEU A CA 1
ATOM 2970 C C . LEU A 1 385 ? 9.162 -5.274 21.107 1.00 88.50 385 LEU A C 1
ATOM 2972 O O . LEU A 1 385 ? 10.050 -4.830 21.839 1.00 88.50 385 LEU A O 1
ATOM 2976 N N . THR A 1 386 ? 9.243 -6.511 20.595 1.00 92.31 386 THR A N 1
ATOM 2977 C CA . THR A 1 386 ? 10.423 -7.366 20.833 1.00 92.31 386 THR A CA 1
ATOM 2978 C C . THR A 1 386 ? 11.668 -6.884 20.091 1.00 92.31 386 THR A C 1
ATOM 2980 O O . THR A 1 386 ? 12.773 -7.219 20.504 1.00 92.31 386 THR A O 1
ATOM 2983 N N . TYR A 1 387 ? 11.504 -6.087 19.030 1.00 89.50 387 TYR A N 1
ATOM 2984 C CA . TYR A 1 387 ? 12.614 -5.488 18.277 1.00 89.50 387 TYR A CA 1
ATOM 2985 C C . TYR A 1 387 ? 13.081 -4.152 18.869 1.00 89.50 387 TYR A C 1
ATOM 2987 O O . TYR A 1 387 ? 14.157 -3.672 18.513 1.00 89.50 387 TYR A O 1
ATOM 2995 N N . ILE A 1 388 ? 12.312 -3.555 19.786 1.00 89.31 388 ILE A N 1
ATOM 2996 C CA . ILE A 1 388 ? 12.714 -2.323 20.465 1.00 89.31 388 ILE A CA 1
ATOM 2997 C C . ILE A 1 388 ? 13.724 -2.660 21.578 1.00 89.31 388 ILE A C 1
ATOM 2999 O O . ILE A 1 388 ? 13.413 -3.486 22.447 1.00 89.31 388 ILE A O 1
ATOM 3003 N N . PRO A 1 389 ? 14.908 -2.013 21.597 1.00 90.19 389 PRO A N 1
ATOM 3004 C CA . PRO A 1 389 ? 15.911 -2.200 22.643 1.00 90.19 389 PRO A CA 1
ATOM 3005 C C . PRO A 1 389 ? 15.371 -1.983 24.069 1.00 90.19 389 PRO A C 1
ATOM 3007 O O . PRO A 1 389 ? 14.520 -1.126 24.313 1.00 90.19 389 PRO A O 1
ATOM 3010 N N . GLU A 1 390 ? 15.873 -2.757 25.037 1.00 88.12 390 GLU A N 1
ATOM 3011 C CA . GLU A 1 390 ? 15.408 -2.704 26.436 1.00 88.12 390 GLU A CA 1
ATOM 3012 C C . GLU A 1 390 ? 15.636 -1.348 27.111 1.00 88.12 390 GLU A C 1
ATOM 3014 O O . GLU A 1 390 ? 14.843 -0.926 27.947 1.00 88.12 390 GLU A O 1
ATOM 3019 N N . ASP A 1 391 ? 16.704 -0.635 26.761 1.00 88.25 391 ASP A N 1
ATOM 3020 C CA . ASP A 1 391 ? 16.975 0.709 27.269 1.00 88.25 391 ASP A CA 1
ATOM 3021 C C . ASP A 1 391 ? 15.931 1.727 26.789 1.00 88.25 391 ASP A C 1
ATOM 3023 O O . ASP A 1 391 ? 15.489 2.563 27.580 1.00 88.25 391 ASP A O 1
ATOM 3027 N N . VAL A 1 392 ? 15.474 1.611 25.540 1.00 86.75 392 VAL A N 1
ATOM 3028 C CA . VAL A 1 392 ? 14.370 2.411 24.994 1.00 86.75 392 VAL A CA 1
ATOM 3029 C C . VAL A 1 392 ? 13.057 2.069 25.703 1.00 86.75 392 VAL A C 1
ATOM 3031 O O . VAL A 1 392 ? 12.362 2.971 26.167 1.00 86.75 392 VAL A O 1
ATOM 3034 N N . LYS A 1 393 ? 12.743 0.777 25.879 1.00 81.94 393 LYS A N 1
ATOM 3035 C CA . LYS A 1 393 ? 11.534 0.337 26.609 1.00 81.94 393 LYS A CA 1
ATOM 3036 C C . LYS A 1 393 ? 11.540 0.764 28.077 1.00 81.94 393 LYS A C 1
ATOM 3038 O O . LYS A 1 393 ? 10.499 1.118 28.618 1.00 81.94 393 LYS A O 1
ATOM 3043 N N . ALA A 1 394 ? 12.712 0.793 28.709 1.00 84.31 394 ALA A N 1
ATOM 3044 C CA . ALA A 1 394 ? 12.901 1.288 30.070 1.00 84.31 394 ALA A CA 1
ATOM 3045 C C . ALA A 1 394 ? 12.897 2.828 30.176 1.00 84.31 394 ALA A C 1
ATOM 3047 O O . ALA A 1 394 ? 13.172 3.360 31.253 1.00 84.31 394 ALA A O 1
ATOM 3048 N N . GLY A 1 395 ? 12.646 3.554 29.079 1.00 83.31 395 GLY A N 1
ATOM 3049 C CA . GLY A 1 395 ? 12.600 5.018 29.049 1.00 83.31 395 GLY A CA 1
ATOM 3050 C C . GLY A 1 395 ? 13.963 5.701 29.195 1.00 83.31 395 GLY A C 1
ATOM 3051 O O . GLY A 1 395 ? 14.022 6.906 29.434 1.00 83.31 395 GLY A O 1
ATOM 3052 N N . LYS A 1 396 ? 15.071 4.957 29.064 1.00 85.38 396 LYS A N 1
ATOM 3053 C CA . LYS A 1 396 ? 16.440 5.498 29.155 1.00 85.38 396 LYS A CA 1
ATOM 3054 C C . LYS A 1 396 ? 16.880 6.193 27.866 1.00 85.38 396 LYS A C 1
ATOM 3056 O O . LYS A 1 396 ? 17.798 7.008 27.902 1.00 85.38 396 LYS A O 1
ATOM 3061 N N . ALA A 1 397 ? 16.222 5.888 26.751 1.00 86.62 397 ALA A N 1
ATOM 3062 C CA . ALA A 1 397 ? 16.418 6.522 25.456 1.00 86.62 397 ALA A CA 1
ATOM 3063 C C . ALA A 1 397 ? 15.061 6.787 24.787 1.00 86.62 397 ALA A C 1
ATOM 3065 O O . ALA A 1 397 ? 14.084 6.083 25.041 1.00 86.62 397 ALA A O 1
ATOM 3066 N N . LYS A 1 398 ? 14.992 7.816 23.932 1.00 84.94 398 LYS A N 1
ATOM 3067 C CA . LYS A 1 398 ? 13.787 8.089 23.138 1.00 84.94 398 LYS A CA 1
ATOM 3068 C C . LYS A 1 398 ? 13.668 7.059 22.019 1.00 84.94 398 LYS A C 1
ATOM 3070 O O . LYS A 1 398 ? 14.646 6.805 21.321 1.00 84.94 398 LYS A O 1
ATOM 3075 N N . VAL A 1 399 ? 12.465 6.526 21.830 1.00 86.56 399 VAL A N 1
ATOM 3076 C CA . VAL A 1 399 ? 12.154 5.656 20.694 1.00 86.56 399 VAL A CA 1
ATOM 3077 C C . VAL A 1 399 ? 12.205 6.453 19.386 1.00 86.56 399 VAL A C 1
ATOM 3079 O O . VAL A 1 399 ? 11.691 7.573 19.316 1.00 86.56 399 VAL A O 1
ATOM 3082 N N . THR A 1 400 ? 12.840 5.900 18.354 1.00 87.50 400 THR A N 1
ATOM 3083 C CA . THR A 1 400 ? 12.884 6.508 17.013 1.00 87.50 400 THR A CA 1
ATOM 3084 C C . THR A 1 400 ? 11.677 6.087 16.170 1.00 87.50 400 THR A C 1
ATOM 3086 O O . THR A 1 400 ? 10.950 5.165 16.533 1.00 87.50 400 THR A O 1
ATOM 3089 N N . SER A 1 401 ? 11.413 6.754 15.042 1.00 85.19 401 SER A N 1
ATOM 3090 C CA . SER A 1 401 ? 10.340 6.329 14.120 1.00 85.19 401 SER A CA 1
ATOM 3091 C C . SER A 1 401 ? 10.649 4.971 13.485 1.00 85.19 401 SER A C 1
ATOM 3093 O O . SER A 1 401 ? 9.814 4.083 13.556 1.00 85.19 401 SER A O 1
ATOM 3095 N N . THR A 1 402 ? 11.895 4.736 13.063 1.00 85.38 402 THR A N 1
ATOM 3096 C CA . THR A 1 402 ? 12.352 3.434 12.548 1.00 85.38 402 THR A CA 1
ATOM 3097 C C . THR A 1 402 ? 12.120 2.274 13.523 1.00 85.38 402 THR A C 1
ATOM 3099 O O . THR A 1 402 ? 11.701 1.195 13.123 1.00 85.38 402 THR A O 1
ATOM 3102 N N . GLN A 1 403 ? 12.357 2.479 14.825 1.00 85.88 403 GLN A N 1
ATOM 3103 C CA . GLN A 1 403 ? 12.108 1.449 15.848 1.00 85.88 403 GLN A CA 1
ATOM 3104 C C . GLN A 1 403 ? 10.616 1.140 16.048 1.00 85.88 403 GLN A C 1
ATOM 3106 O O . GLN A 1 403 ? 10.282 0.119 16.646 1.00 85.88 403 GLN A O 1
ATOM 3111 N N . ARG A 1 404 ? 9.731 2.022 15.577 1.00 83.19 404 ARG A N 1
ATOM 3112 C CA . ARG A 1 404 ? 8.274 1.886 15.649 1.00 83.19 404 ARG A CA 1
ATOM 3113 C C . ARG A 1 404 ? 7.663 1.340 14.361 1.00 83.19 404 ARG A C 1
ATOM 3115 O O . ARG A 1 404 ? 6.451 1.173 14.320 1.00 83.19 404 ARG A O 1
ATOM 3122 N N . GLU A 1 405 ? 8.456 1.051 13.333 1.00 83.88 405 GLU A N 1
ATOM 3123 C CA . GLU A 1 405 ? 7.927 0.439 12.116 1.00 83.88 405 GLU A CA 1
ATOM 3124 C C . GLU A 1 405 ? 7.391 -0.964 12.407 1.00 83.88 405 GLU A C 1
ATOM 3126 O O . GLU A 1 405 ? 8.087 -1.807 12.988 1.00 83.88 405 GLU A O 1
ATOM 3131 N N . LEU A 1 406 ? 6.135 -1.198 12.020 1.00 82.38 406 LEU A N 1
ATOM 3132 C CA . LEU A 1 406 ? 5.403 -2.413 12.360 1.00 82.38 406 LEU A CA 1
ATOM 3133 C C . LEU A 1 406 ? 6.048 -3.646 11.722 1.00 82.38 406 LEU A C 1
ATOM 3135 O O . LEU A 1 406 ? 6.264 -3.712 10.514 1.00 82.38 406 LEU A O 1
ATOM 3139 N N . LYS A 1 407 ? 6.258 -4.688 12.531 1.00 87.00 407 LYS A N 1
ATOM 3140 C CA . LYS A 1 407 ? 6.821 -5.983 12.110 1.00 87.00 407 LYS A CA 1
ATOM 3141 C C . LYS A 1 407 ? 5.778 -6.902 11.487 1.00 87.00 407 LYS A C 1
ATOM 3143 O O . LYS A 1 407 ? 5.618 -8.057 11.872 1.00 87.00 407 LYS A O 1
ATOM 3148 N N . ILE A 1 408 ? 5.057 -6.362 10.501 1.00 81.25 408 ILE A N 1
ATOM 3149 C CA . ILE A 1 408 ? 3.948 -7.015 9.788 1.00 81.25 408 ILE A CA 1
ATOM 3150 C C . ILE A 1 408 ? 4.412 -8.336 9.168 1.00 81.25 408 ILE A C 1
ATOM 3152 O O . ILE A 1 408 ? 3.729 -9.353 9.252 1.00 81.25 408 ILE A O 1
ATOM 3156 N N . ILE A 1 409 ? 5.605 -8.334 8.581 1.00 77.31 409 ILE A N 1
ATOM 3157 C CA . ILE A 1 409 ? 6.156 -9.472 7.851 1.00 77.31 409 ILE A CA 1
ATOM 3158 C C . ILE A 1 409 ? 6.540 -10.616 8.782 1.00 77.31 409 ILE A C 1
ATOM 3160 O O . ILE A 1 409 ? 6.183 -11.770 8.550 1.00 77.31 409 ILE A O 1
ATOM 3164 N N . GLN A 1 410 ? 7.232 -10.292 9.867 1.00 84.06 410 GLN A N 1
ATOM 3165 C CA . GLN A 1 410 ? 7.638 -11.240 10.900 1.00 84.06 410 GLN A CA 1
ATOM 3166 C C . GLN A 1 410 ? 6.424 -11.744 11.693 1.00 84.06 410 GLN A C 1
ATOM 3168 O O . GLN A 1 410 ? 6.508 -12.774 12.361 1.00 84.06 410 GLN A O 1
ATOM 3173 N N . SER A 1 411 ? 5.294 -11.042 11.588 1.00 86.25 411 SER A N 1
ATOM 3174 C CA . SER A 1 411 ? 3.988 -11.424 12.118 1.00 86.25 411 SER A CA 1
ATOM 3175 C C . SER A 1 411 ? 3.053 -12.049 11.078 1.00 86.25 411 SER A C 1
ATOM 3177 O O . SER A 1 411 ? 1.895 -12.282 11.402 1.00 86.25 411 SER A O 1
ATOM 3179 N N . LYS A 1 412 ? 3.513 -12.383 9.860 1.00 83.00 412 LYS A N 1
ATOM 3180 C CA . LYS A 1 412 ? 2.659 -12.967 8.806 1.00 83.00 412 LYS A CA 1
ATOM 3181 C C . LYS A 1 412 ? 1.838 -14.161 9.310 1.00 83.00 412 LYS A C 1
ATOM 3183 O O . LYS A 1 412 ? 0.625 -14.176 9.145 1.00 83.00 412 LYS A O 1
ATOM 3188 N N . GLN A 1 413 ? 2.488 -15.139 9.942 1.00 84.25 413 GLN A N 1
ATOM 3189 C CA . GLN A 1 413 ? 1.799 -16.326 10.460 1.00 84.25 413 GLN A CA 1
ATOM 3190 C C . GLN A 1 413 ? 0.773 -15.961 11.541 1.00 84.25 413 GLN A C 1
ATOM 3192 O O . GLN A 1 413 ? -0.306 -16.545 11.592 1.00 84.25 413 GLN A O 1
ATOM 3197 N N . ASP A 1 414 ? 1.103 -14.978 12.380 1.00 89.19 414 ASP A N 1
ATOM 3198 C CA . ASP A 1 414 ? 0.209 -14.488 13.424 1.00 89.19 414 ASP A CA 1
ATOM 3199 C C . ASP A 1 414 ? -1.003 -13.732 12.834 1.00 89.19 414 ASP A C 1
ATOM 3201 O O . ASP A 1 414 ? -2.064 -13.726 13.447 1.00 89.19 414 ASP A O 1
ATOM 3205 N N . ILE A 1 415 ? -0.875 -13.134 11.642 1.00 85.62 415 ILE A N 1
ATOM 3206 C CA . ILE A 1 415 ? -1.977 -12.503 10.892 1.00 85.62 415 ILE A CA 1
ATOM 3207 C C . ILE A 1 415 ? -2.847 -13.557 10.190 1.00 85.62 415 ILE A C 1
ATOM 3209 O O . ILE A 1 415 ? -4.070 -13.451 10.187 1.00 85.62 415 ILE A O 1
ATOM 3213 N N . GLU A 1 416 ? -2.237 -14.584 9.591 1.00 83.25 416 GLU A N 1
ATOM 3214 C CA . GLU A 1 416 ? -2.962 -15.670 8.912 1.00 83.25 416 GLU A CA 1
ATOM 3215 C C . GLU A 1 416 ? -3.748 -16.539 9.904 1.00 83.25 416 GLU A C 1
ATOM 3217 O O . GLU A 1 416 ? -4.847 -17.011 9.604 1.00 83.25 416 GLU A O 1
ATOM 3222 N N . GLN A 1 417 ? -3.176 -16.774 11.087 1.00 86.56 417 GLN A N 1
ATOM 3223 C CA . GLN A 1 417 ? -3.726 -17.653 12.118 1.00 86.56 417 GLN A CA 1
ATOM 3224 C C . GLN A 1 417 ? -3.658 -16.984 13.499 1.00 86.56 417 GLN A C 1
ATOM 3226 O O . GLN A 1 417 ? -2.920 -1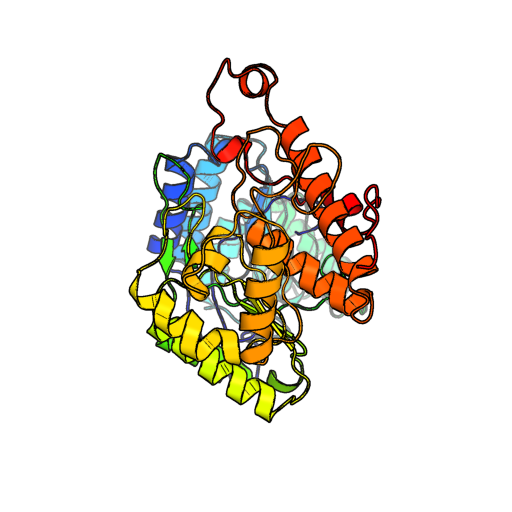7.442 14.379 1.00 86.56 417 GLN A O 1
ATOM 3231 N N . PRO A 1 418 ? -4.434 -15.908 13.722 1.00 90.44 418 PRO A N 1
ATOM 3232 C CA . PRO A 1 418 ? -4.353 -15.150 14.956 1.00 90.44 418 PRO A CA 1
ATOM 3233 C C . PRO A 1 418 ? -4.830 -15.970 16.146 1.00 90.44 418 PRO A C 1
ATOM 3235 O O . PRO A 1 418 ? -5.922 -16.548 16.158 1.00 90.44 418 PRO A O 1
ATOM 3238 N N . LYS A 1 419 ? -4.005 -15.991 17.193 1.00 93.38 419 LYS A N 1
ATOM 3239 C CA . LYS A 1 419 ? -4.350 -16.624 18.462 1.00 93.38 419 LYS A CA 1
ATOM 3240 C C . LYS A 1 419 ? -5.225 -15.679 19.280 1.00 93.38 419 LYS A C 1
ATOM 3242 O O . LYS A 1 419 ? -4.720 -14.776 19.938 1.00 93.38 419 LYS A O 1
ATOM 3247 N N . VAL A 1 420 ? -6.529 -15.930 19.269 1.00 89.94 420 VAL A N 1
ATOM 3248 C CA . VAL A 1 420 ? -7.498 -15.184 20.078 1.00 89.94 420 VAL A CA 1
ATOM 3249 C C . VAL A 1 420 ? -7.221 -15.402 21.568 1.00 89.94 420 VAL A C 1
ATOM 3251 O O . VAL A 1 420 ? -7.248 -16.531 22.058 1.00 89.94 420 VAL A O 1
ATOM 3254 N N . THR A 1 421 ? -6.930 -14.314 22.279 1.00 84.88 421 THR A N 1
ATOM 3255 C CA . THR A 1 421 ? -6.729 -14.295 23.739 1.00 84.88 421 THR A CA 1
ATOM 3256 C C . THR A 1 421 ? -7.787 -13.482 24.477 1.00 84.88 421 THR A C 1
ATOM 3258 O O . THR A 1 421 ? -7.923 -13.628 25.689 1.00 84.88 421 THR A O 1
ATOM 3261 N N . TYR A 1 422 ? -8.528 -12.644 23.755 1.00 79.75 422 TYR A N 1
ATOM 3262 C CA . TYR A 1 422 ? -9.622 -11.832 24.270 1.00 79.75 422 TYR A CA 1
ATOM 3263 C C . TYR A 1 422 ? -10.905 -12.262 23.586 1.00 79.75 422 TYR A C 1
ATOM 3265 O O . TYR A 1 422 ? -10.901 -12.477 22.377 1.00 79.75 422 TYR A O 1
ATOM 3273 N N . HIS A 1 423 ? -11.977 -12.395 24.361 1.00 81.50 423 HIS A N 1
ATOM 3274 C CA . HIS A 1 423 ? -13.260 -12.849 23.852 1.00 81.50 423 HIS A CA 1
ATOM 3275 C C . HIS A 1 423 ? -14.290 -11.735 23.893 1.00 81.50 423 HIS A C 1
ATOM 3277 O O . HIS A 1 423 ? -14.419 -11.030 24.893 1.00 81.50 423 HIS A O 1
ATOM 3283 N N . CYS A 1 424 ? -15.032 -11.613 22.802 1.00 73.94 424 CYS A N 1
ATOM 3284 C CA . CYS A 1 424 ? -16.148 -10.697 22.682 1.00 73.94 424 CYS A CA 1
ATOM 3285 C C . CYS A 1 424 ? -17.257 -11.109 23.657 1.00 73.94 424 CYS A C 1
ATOM 3287 O O . CYS A 1 424 ? -17.810 -12.209 23.573 1.00 73.94 424 CYS A O 1
ATOM 3289 N N . SER A 1 425 ? -17.615 -10.219 24.577 1.00 68.25 425 SER A N 1
ATOM 3290 C CA . SER A 1 425 ? -18.866 -10.318 25.319 1.00 68.25 425 SER A CA 1
ATOM 3291 C C . SER A 1 425 ? -19.983 -9.731 24.464 1.00 68.25 425 SER A C 1
ATOM 3293 O O . SER A 1 425 ? -19.924 -8.561 24.094 1.00 68.25 425 SER A O 1
ATOM 3295 N N . LYS A 1 426 ? -21.011 -10.526 24.154 1.00 56.41 426 LYS A N 1
ATOM 3296 C CA . LYS A 1 426 ? -22.242 -9.985 23.568 1.00 56.41 426 LYS A CA 1
ATOM 3297 C C . LYS A 1 426 ? -22.889 -9.044 24.585 1.00 56.41 426 LYS A C 1
ATOM 3299 O O . LYS A 1 426 ? -23.230 -9.506 25.675 1.00 56.41 426 LYS A O 1
ATOM 3304 N N . VAL A 1 427 ? -23.021 -7.773 24.218 1.00 48.59 427 VAL A N 1
ATOM 3305 C CA . VAL A 1 427 ? -23.841 -6.781 24.928 1.00 48.59 427 VAL A CA 1
ATOM 3306 C C . VAL A 1 427 ? -25.229 -6.770 24.310 1.00 48.59 427 VAL A C 1
ATOM 3308 O O . VAL A 1 427 ? -25.303 -6.798 23.059 1.00 48.59 427 VAL A O 1
#

Secondary structure (DSSP, 8-state):
-BTTB------SEEESS-TT-TT---EEE--HHHHHHHHHHHHHTT-GGG--EEEE-----HHHHHHHHHHHHHHHHH-TTPEEEE----EETTEESS-TTHHHHIIIIIGGG-SEE---HHHHHHHH----SSHHHHHHHHHHHHHTT-SEE-----TTS--------TTS-------SEEESS-TT-TT---EEE--HHHHHHHHHHHHHTTGGGG--EEEE-----HHHHHHHHHHHHHHHHH-TTPEEEE----EETTEESS-TTHHHHIIIIIGGG-SEE---HHHHHHHHS----SHHHHHHHHHHHHTTT-SEE-----S---TTS-SS----S---SSHHHHHHHHHHHHHHHTTT-HHHHHHHHHHHHHHHHHHHHHHS-HHHHTTSSPPPSGGGS--TTTTHHHHHS----S-PPP-